Protein AF-A0A1T1H8E0-F1 (afdb_monomer_lite)

Foldseek 3Di:
DDDDDPDPPVVVLLVVLVVVLVVVLVVLLVVLVVVLVVVLVVLVVLLVVLVVLLVVLVVLLVVLVVLLVLLVVLVVVLVLLVVLVVVLVVLLVQLCLVLVVLVLLVVLADPQKAWFKWWDDQQKIKTKIKGLDPVSVVSSQVSQCPDPFWHDKDWDDWDADPVDHNIIITMIMIGGDHPDPPPPPPVPPPPPPDDDDDDDDDPPPPPVPPPDDDPPPDPPPPCLSPDDPVSSVVVSVVSSCVSNVCSCVVRVVVSVVSSVVSVVSSVVSVVSSVVSVVSSVCRVVSVVSVVVSVVVCVVVVVLADAPVCPVVLVVQLVVLCVVLVKAWDDWDWDDWDDDPFKIKIKIKTKIKAASVSVSSSSVSSSVPSFSKHKHIKMWRDDDPIIIIITIIIGIHGDPPPPPPPPPDD

Sequence (409 aa):
MPQINLLPWREVLRQKHQKQFSQQTLLVIFCTLFAILALGQFIEHRIDHQNKQNRFIQAETQKLDTQAQEAINLREKRNRLIQQVRATQNLQRHRGDLVRILNRISQATEAQLYLTHLRREGGTLTLEGEATDNQQISSLIRHLAQSEVLENPTLKNVGSSALNKGFHRFTIQVQHWKPGSAIQHEKQRGAAMTTSMPERKYPLKKLLEKLSQTDLTEIDFSSAGSWPKAGKVLAWILTAIITALPGYLLYLSPKFERLDQAGKHREQLLNVYETQASLVAYLAVYKRQLQNLQQRDHTQTSQIPTAKSIPQFMEQIGTQAQLHDVDLHTFKLGEEREHKIYHAQPITLTVKGSYHNLAQFLAAIAQLDRLTTLHDFRLQPSDNQLSLSIEIRVYHREQDNQQQGERHD

Secondary structure (DSSP, 8-state):
--------HHHHHHHHHHHHHHHHHHHHHHHHHHHHHHHHHHHHHHHHHHHHHHHHHHHHHHHHHHHHHHHHHHHHHHHHHHHHHHHHHHHHHTTTHHHHHHHHHHHH--TTEEEEEEEEETTEEEEEEEES-HHHHHHHHHHHHT-SS-EEEEEEEEEE-SSSTTPEEEEEEEE---TTGGGSSSSSSSS------------TTSSSS-S---------GGGGGG--HHHHHHHHHHHHHHHHHHHIIIIIHHHHHHHHHHHHHHHHHHHHHHHHHHHHHTHHHHHHHHHHHHHHHHHHHTTS--TTHHHHHHHHHHHHHHHTT-EEEEEEE---EEETTEEEEEEEEEEEE-HHHHHHHHHHHHHSSS-EEEEEEEEEEETTEEEEEEEEEEEE------SSSSS--

InterPro domains:
  IPR007445 Type IV pilus inner membrane component PilO [PF04350] (259-395)
  IPR007813 Type IV pilus inner membrane component PilN [PF05137] (101-175)
  IPR014717 Translation elongation factor EF1B/small ribosomal subunit protein bS6 [G3DSA:3.30.70.60] (304-408)

Structure (mmCIF, N/CA/C/O backbone):
data_AF-A0A1T1H8E0-F1
#
_entry.id   AF-A0A1T1H8E0-F1
#
loop_
_atom_site.group_PDB
_atom_site.id
_atom_site.type_symbol
_atom_site.label_atom_id
_atom_site.label_alt_id
_atom_site.label_comp_id
_atom_site.label_asym_id
_atom_site.label_entity_id
_atom_site.label_seq_id
_atom_site.pdbx_PDB_ins_code
_atom_site.Cartn_x
_atom_site.Cartn_y
_atom_site.Cartn_z
_atom_site.occupancy
_atom_site.B_iso_or_equiv
_atom_site.auth_seq_id
_atom_site.auth_comp_id
_atom_site.auth_asym_id
_atom_site.auth_atom_id
_atom_site.pdbx_PDB_model_num
ATOM 1 N N . MET A 1 1 ? 86.488 -4.890 -80.498 1.00 47.62 1 MET A N 1
ATOM 2 C CA . MET A 1 1 ? 86.431 -4.452 -79.085 1.00 47.62 1 MET A CA 1
ATOM 3 C C . MET A 1 1 ? 84.965 -4.312 -78.703 1.00 47.62 1 MET A C 1
ATOM 5 O O . MET A 1 1 ? 84.256 -3.641 -79.445 1.00 47.62 1 MET A O 1
ATOM 9 N N . PRO A 1 2 ? 84.468 -4.986 -77.655 1.00 43.16 2 PRO A N 1
ATOM 10 C CA . PRO A 1 2 ? 83.059 -4.889 -77.285 1.00 43.16 2 PRO A CA 1
ATOM 11 C C . PRO A 1 2 ? 82.763 -3.518 -76.655 1.00 43.16 2 PRO A C 1
ATOM 13 O O . PRO A 1 2 ? 83.449 -3.099 -75.725 1.00 43.16 2 PRO A O 1
ATOM 16 N N . GLN A 1 3 ? 81.754 -2.813 -77.177 1.00 53.31 3 GLN A N 1
ATOM 17 C CA . GLN A 1 3 ? 81.246 -1.562 -76.608 1.00 53.31 3 GLN A CA 1
ATOM 18 C C . GLN A 1 3 ? 80.400 -1.873 -75.369 1.00 53.31 3 GLN A C 1
ATOM 20 O O . GLN A 1 3 ? 79.316 -2.448 -75.462 1.00 53.31 3 GLN A O 1
ATOM 25 N N . ILE A 1 4 ? 80.913 -1.500 -74.198 1.00 56.12 4 ILE A N 1
ATOM 26 C CA . ILE A 1 4 ? 80.200 -1.607 -72.925 1.00 56.12 4 ILE A CA 1
ATOM 27 C C . ILE A 1 4 ? 79.258 -0.403 -72.826 1.00 56.12 4 ILE A C 1
ATOM 29 O O . ILE A 1 4 ? 79.693 0.742 -72.752 1.00 56.12 4 ILE A O 1
ATOM 33 N N . ASN A 1 5 ? 77.955 -0.670 -72.868 1.00 60.28 5 ASN A N 1
ATOM 34 C CA . ASN A 1 5 ? 76.908 0.334 -72.710 1.00 60.28 5 ASN A CA 1
ATOM 35 C C . ASN A 1 5 ? 76.829 0.771 -71.236 1.00 60.28 5 ASN A C 1
ATOM 37 O O . ASN A 1 5 ? 76.444 -0.019 -70.374 1.00 60.28 5 ASN A O 1
ATOM 41 N N . LEU A 1 6 ? 77.211 2.020 -70.957 1.00 57.28 6 LEU A N 1
ATOM 42 C CA . LEU A 1 6 ? 77.323 2.595 -69.609 1.00 57.28 6 LEU A CA 1
ATOM 43 C C . LEU A 1 6 ? 76.134 3.493 -69.215 1.00 57.28 6 LEU A C 1
ATOM 45 O O . LEU A 1 6 ? 76.230 4.267 -68.267 1.00 57.28 6 LEU A O 1
ATOM 49 N N . LEU A 1 7 ? 74.992 3.404 -69.904 1.00 63.28 7 LEU A N 1
ATOM 50 C CA . LEU A 1 7 ? 73.783 4.121 -69.483 1.00 63.28 7 LEU A CA 1
ATOM 51 C C . LEU A 1 7 ? 73.131 3.422 -68.265 1.00 63.28 7 LEU A C 1
ATOM 53 O O . LEU A 1 7 ? 72.909 2.207 -68.320 1.00 63.28 7 LEU A O 1
ATOM 57 N N . PRO A 1 8 ? 72.762 4.148 -67.185 1.00 60.88 8 PRO A N 1
ATOM 58 C CA . PRO A 1 8 ? 72.205 3.586 -65.945 1.00 60.88 8 PRO A CA 1
ATOM 59 C C . PRO A 1 8 ? 70.729 3.153 -66.100 1.00 60.88 8 PRO A C 1
ATOM 61 O O . PRO A 1 8 ? 69.825 3.592 -65.392 1.00 60.88 8 PRO A O 1
ATOM 64 N N . TRP A 1 9 ? 70.444 2.249 -67.042 1.00 63.44 9 TRP A N 1
ATOM 65 C CA . TRP A 1 9 ? 69.090 1.780 -67.378 1.00 63.44 9 TRP A CA 1
ATOM 66 C C . TRP A 1 9 ? 68.366 1.102 -66.202 1.00 63.44 9 TRP A C 1
ATOM 68 O O . TRP A 1 9 ? 67.139 1.148 -66.096 1.00 63.44 9 TRP A O 1
ATOM 78 N N . ARG A 1 10 ? 69.125 0.507 -65.277 1.00 64.31 10 ARG A N 1
ATOM 79 C CA . ARG A 1 10 ? 68.596 -0.151 -64.074 1.00 64.31 10 ARG A CA 1
ATOM 80 C C . ARG A 1 10 ? 67.989 0.844 -63.083 1.00 64.31 10 ARG A C 1
ATOM 82 O O . ARG A 1 10 ? 67.031 0.496 -62.397 1.00 64.31 10 ARG A O 1
ATOM 89 N N . GLU A 1 11 ? 68.499 2.070 -63.024 1.00 68.00 11 GLU A N 1
ATOM 90 C CA . GLU A 1 11 ? 68.016 3.105 -62.101 1.00 68.00 11 GLU A CA 1
ATOM 91 C C . GLU A 1 11 ? 66.691 3.705 -62.589 1.00 68.00 11 GLU A C 1
ATOM 93 O O . GLU A 1 11 ? 65.745 3.852 -61.814 1.00 68.00 11 GLU A O 1
ATOM 98 N N . VAL A 1 12 ? 66.565 3.932 -63.901 1.00 67.69 12 VAL A N 1
ATOM 99 C CA . VAL A 1 12 ? 65.346 4.478 -64.527 1.00 67.69 12 VAL A CA 1
ATOM 100 C C . VAL A 1 12 ? 64.162 3.500 -64.436 1.00 67.69 12 VAL A C 1
ATOM 102 O O . VAL A 1 12 ? 63.039 3.903 -64.121 1.00 67.69 12 VAL A O 1
ATOM 105 N N . LEU A 1 13 ? 64.392 2.197 -64.649 1.00 67.44 13 LEU A N 1
ATOM 106 C CA . LEU A 1 13 ? 63.356 1.163 -64.484 1.00 67.44 13 LEU A CA 1
ATOM 107 C C . LEU A 1 13 ? 62.888 1.032 -63.028 1.00 67.44 13 LEU A C 1
ATOM 109 O O . LEU A 1 13 ? 61.684 0.912 -62.782 1.00 67.44 13 LEU A O 1
ATOM 113 N N . ARG A 1 14 ? 63.811 1.117 -62.059 1.00 67.44 14 ARG A N 1
ATOM 114 C CA . ARG A 1 14 ? 63.479 1.111 -60.624 1.00 67.44 14 ARG A CA 1
ATOM 115 C C . ARG A 1 14 ? 62.588 2.292 -60.256 1.00 67.44 14 ARG A C 1
ATOM 117 O O . ARG A 1 14 ? 61.558 2.079 -59.626 1.00 67.44 14 ARG A O 1
ATOM 124 N N . GLN A 1 15 ? 62.899 3.496 -60.736 1.00 71.81 15 GLN A N 1
ATOM 125 C CA . GLN A 1 15 ? 62.069 4.679 -60.492 1.00 71.81 15 GLN A CA 1
ATOM 126 C C . GLN A 1 15 ? 60.660 4.552 -61.088 1.00 71.81 15 GLN A C 1
ATOM 128 O O . GLN A 1 15 ? 59.682 4.933 -60.443 1.00 71.81 15 GLN A O 1
ATOM 133 N N . LYS A 1 16 ? 60.520 3.994 -62.300 1.00 75.19 16 LYS A N 1
ATOM 134 C CA . LYS A 1 16 ? 59.205 3.814 -62.940 1.00 75.19 16 LYS A CA 1
ATOM 135 C C . LYS A 1 16 ? 58.335 2.817 -62.167 1.00 75.19 16 LYS A C 1
ATOM 137 O O . LYS A 1 16 ? 57.175 3.113 -61.879 1.00 75.19 16 LYS A O 1
ATOM 142 N N . HIS A 1 17 ? 58.908 1.682 -61.763 1.00 75.00 17 HIS A N 1
ATOM 143 C CA . HIS A 1 17 ? 58.212 0.697 -60.934 1.00 75.00 17 HIS A CA 1
ATOM 144 C C . HIS A 1 17 ? 57.923 1.206 -59.516 1.00 75.00 17 HIS A C 1
ATOM 146 O O . HIS A 1 17 ? 56.871 0.885 -58.969 1.00 75.00 17 HIS A O 1
ATOM 152 N N . GLN A 1 18 ? 58.804 2.027 -58.941 1.00 74.50 18 GLN A N 1
ATOM 153 C CA . GLN A 1 18 ? 58.610 2.642 -57.627 1.00 74.50 18 GLN A CA 1
ATOM 154 C C . GLN A 1 18 ? 57.486 3.689 -57.644 1.00 74.50 18 GLN A C 1
ATOM 156 O O . GLN A 1 18 ? 56.646 3.688 -56.746 1.00 74.50 18 GLN A O 1
ATOM 161 N N . LYS A 1 19 ? 57.402 4.525 -58.692 1.00 77.88 19 LYS A N 1
ATOM 162 C CA . LYS A 1 19 ? 56.295 5.483 -58.880 1.00 77.88 19 LYS A CA 1
ATOM 163 C C . LYS A 1 19 ? 54.950 4.777 -59.059 1.00 77.88 19 LYS A C 1
ATOM 165 O O . LYS A 1 19 ? 53.987 5.146 -58.396 1.00 77.88 19 LYS A O 1
ATOM 170 N N . GLN A 1 20 ? 54.892 3.741 -59.899 1.00 80.56 20 GLN A N 1
ATOM 171 C CA . GLN A 1 20 ? 53.669 2.955 -60.106 1.00 80.56 20 GLN A CA 1
ATOM 172 C C . GLN A 1 20 ? 53.226 2.230 -58.832 1.00 80.56 20 GLN A C 1
ATOM 174 O O . GLN A 1 20 ? 52.046 2.252 -58.495 1.00 80.56 20 GLN A O 1
ATOM 179 N N . PHE A 1 21 ? 54.168 1.629 -58.100 1.00 79.31 21 PHE A N 1
ATOM 180 C CA . PHE A 1 21 ? 53.874 0.963 -56.833 1.00 79.31 21 PHE A CA 1
ATOM 181 C C . PHE A 1 21 ? 53.338 1.951 -55.788 1.00 79.31 21 PHE A C 1
ATOM 183 O O . PHE A 1 21 ? 52.317 1.675 -55.168 1.00 79.31 21 PHE A O 1
ATOM 190 N N . SER A 1 22 ? 53.958 3.128 -55.655 1.00 80.25 22 SER A N 1
ATOM 191 C CA . SER A 1 22 ? 53.493 4.183 -54.743 1.00 80.25 22 SER A CA 1
ATOM 192 C C . SER A 1 22 ? 52.089 4.694 -55.104 1.00 80.25 22 SER A C 1
ATOM 194 O O . SER A 1 22 ? 51.222 4.781 -54.236 1.00 80.25 22 SER A O 1
ATOM 196 N N . GLN A 1 23 ? 51.815 4.936 -56.394 1.00 87.25 23 GLN A N 1
ATOM 197 C CA . GLN A 1 23 ? 50.480 5.324 -56.874 1.00 87.25 23 GLN A CA 1
ATOM 198 C C . GLN A 1 23 ? 49.416 4.260 -56.570 1.00 87.25 23 GLN A C 1
ATOM 200 O O . GLN A 1 23 ? 48.320 4.595 -56.126 1.00 87.25 23 GLN A O 1
ATOM 205 N N . GLN A 1 24 ? 49.735 2.979 -56.778 1.00 88.25 24 GLN A N 1
ATOM 206 C CA . GLN A 1 24 ? 48.818 1.874 -56.488 1.00 88.25 24 GLN A CA 1
ATOM 207 C C . GLN A 1 24 ? 48.553 1.732 -54.981 1.00 88.25 24 GLN A C 1
ATOM 209 O O . GLN A 1 24 ? 47.406 1.553 -54.583 1.00 88.25 24 GLN A O 1
ATOM 214 N N . THR A 1 25 ? 49.573 1.890 -54.134 1.00 87.75 25 THR A N 1
ATOM 215 C CA . THR A 1 25 ? 49.414 1.861 -52.671 1.00 87.75 25 THR A CA 1
ATOM 216 C C . THR A 1 25 ? 48.555 3.027 -52.165 1.00 87.75 25 THR A C 1
ATOM 218 O O . THR A 1 25 ? 47.671 2.815 -51.336 1.00 87.75 25 THR A O 1
ATOM 221 N N . LEU A 1 26 ? 48.736 4.239 -52.704 1.00 92.62 26 LEU A N 1
ATOM 222 C CA . LEU A 1 26 ? 47.874 5.388 -52.392 1.00 92.62 26 LEU A CA 1
ATOM 223 C C . LEU A 1 26 ? 46.415 5.151 -52.804 1.00 92.62 26 LEU A C 1
ATOM 225 O O . LEU A 1 26 ? 45.504 5.484 -52.048 1.00 92.62 26 LEU A O 1
ATOM 229 N N . LEU A 1 27 ? 46.185 4.540 -53.970 1.00 95.50 27 LEU A N 1
ATOM 230 C CA . LEU A 1 27 ? 44.841 4.183 -54.427 1.00 95.50 27 LEU A CA 1
ATOM 231 C C . LEU A 1 27 ? 44.172 3.187 -53.468 1.00 95.50 27 LEU A C 1
ATOM 233 O O . LEU A 1 27 ? 43.009 3.371 -53.120 1.00 95.50 27 LEU A O 1
ATOM 237 N N . VAL A 1 28 ? 44.903 2.177 -52.984 1.00 94.19 28 VAL A N 1
ATOM 238 C CA . VAL A 1 28 ? 44.389 1.212 -51.994 1.00 94.19 28 VAL A CA 1
ATOM 239 C C . VAL A 1 28 ? 43.995 1.907 -50.685 1.00 94.19 28 VAL A C 1
ATOM 241 O O . VAL A 1 28 ? 42.920 1.636 -50.145 1.00 94.19 28 VAL A O 1
ATOM 244 N N . ILE A 1 29 ? 44.809 2.844 -50.192 1.00 94.12 29 ILE A N 1
ATOM 245 C CA . ILE A 1 29 ? 44.476 3.651 -49.004 1.00 94.12 29 ILE A CA 1
ATOM 246 C C . ILE A 1 29 ? 43.204 4.475 -49.255 1.00 94.12 29 ILE A C 1
ATOM 248 O O . ILE A 1 29 ? 42.290 4.473 -48.434 1.00 94.12 29 ILE A O 1
ATOM 252 N N . PHE A 1 30 ? 43.099 5.134 -50.411 1.00 96.75 30 PHE A N 1
ATOM 253 C CA . PHE A 1 30 ? 41.922 5.930 -50.759 1.00 96.75 30 PHE A CA 1
ATOM 254 C C . PHE A 1 30 ? 40.648 5.077 -50.850 1.00 96.75 30 PHE A C 1
ATOM 256 O O . PHE A 1 30 ? 39.624 5.432 -50.269 1.00 96.75 30 PHE A O 1
ATOM 263 N N . CYS A 1 31 ? 40.708 3.926 -51.524 1.00 96.69 31 CYS A N 1
ATOM 264 C CA . CYS A 1 31 ? 39.573 3.012 -51.646 1.00 96.69 31 CYS A CA 1
ATOM 265 C C . CYS A 1 31 ? 39.139 2.436 -50.292 1.00 96.69 31 CYS A C 1
ATOM 267 O O . CYS A 1 31 ? 37.939 2.341 -50.034 1.00 96.69 31 CYS A O 1
ATOM 269 N N . THR A 1 32 ? 40.084 2.076 -49.417 1.00 94.50 32 THR A N 1
ATOM 270 C CA . THR A 1 32 ? 39.751 1.578 -48.072 1.00 94.50 32 THR A CA 1
ATOM 271 C C . THR A 1 32 ? 39.112 2.668 -47.216 1.00 94.50 32 THR A C 1
ATOM 273 O O . THR A 1 32 ? 38.069 2.423 -46.610 1.00 94.50 32 THR A O 1
ATOM 276 N N . LEU A 1 33 ? 39.648 3.891 -47.235 1.00 96.25 33 LEU A N 1
ATOM 277 C CA . LEU A 1 33 ? 39.052 5.028 -46.532 1.00 96.25 33 LEU A CA 1
ATOM 278 C C . LEU A 1 33 ? 37.651 5.360 -47.065 1.00 96.25 33 LEU A C 1
ATOM 280 O O . LEU A 1 33 ? 36.724 5.553 -46.279 1.00 96.25 33 LEU A O 1
ATOM 284 N N . PHE A 1 34 ? 37.472 5.371 -48.388 1.00 97.06 34 PHE A N 1
ATOM 285 C CA . PHE A 1 34 ? 36.173 5.602 -49.016 1.00 97.06 34 PHE A CA 1
ATOM 286 C C . PHE A 1 34 ? 35.143 4.544 -48.600 1.00 97.06 34 PHE A C 1
ATOM 288 O O . PHE A 1 34 ? 34.022 4.895 -48.234 1.00 97.06 34 PHE A O 1
ATOM 295 N N . ALA A 1 35 ? 35.523 3.262 -48.581 1.00 95.88 35 ALA A N 1
ATOM 296 C CA . ALA A 1 35 ? 34.645 2.182 -48.132 1.00 95.88 35 ALA A CA 1
ATOM 297 C C . ALA A 1 35 ? 34.240 2.337 -46.653 1.00 95.88 35 ALA A C 1
ATOM 299 O O . ALA A 1 35 ? 33.066 2.170 -46.318 1.00 95.88 35 ALA A O 1
ATOM 300 N N . ILE A 1 36 ? 35.178 2.710 -45.775 1.00 95.50 36 ILE A N 1
ATOM 301 C CA . ILE A 1 36 ? 34.919 2.968 -44.346 1.00 95.50 36 ILE A CA 1
ATOM 302 C C . ILE A 1 36 ? 33.950 4.142 -44.172 1.00 95.50 36 ILE A C 1
ATOM 304 O O . ILE A 1 36 ? 32.992 4.046 -43.401 1.00 95.50 36 ILE A O 1
ATOM 308 N N . LEU A 1 37 ? 34.152 5.233 -44.915 1.00 96.19 37 LEU A N 1
ATOM 309 C CA . LEU A 1 37 ? 33.252 6.387 -44.894 1.00 96.19 37 LEU A CA 1
ATOM 310 C C . LEU A 1 37 ? 31.855 6.019 -45.407 1.00 96.19 37 LEU A C 1
ATOM 312 O O . LEU A 1 37 ? 30.869 6.342 -44.746 1.00 96.19 37 LEU A O 1
ATOM 316 N N . ALA A 1 38 ? 31.757 5.296 -46.526 1.00 96.69 38 ALA A N 1
ATOM 317 C CA . ALA A 1 38 ? 30.484 4.857 -47.096 1.00 96.69 38 ALA A CA 1
ATOM 318 C C . ALA A 1 38 ? 29.701 3.944 -46.134 1.00 96.69 38 ALA A C 1
ATOM 320 O O . ALA A 1 38 ? 28.512 4.173 -45.897 1.00 96.69 38 ALA A O 1
ATOM 321 N N . LEU A 1 39 ? 30.369 2.964 -45.510 1.00 96.00 39 LEU A N 1
ATOM 322 C CA . LEU A 1 39 ? 29.765 2.115 -44.476 1.00 96.00 39 LEU A CA 1
ATOM 323 C C . LEU A 1 39 ? 29.314 2.936 -43.265 1.00 96.00 39 LEU A C 1
ATOM 325 O O . LEU A 1 39 ? 28.207 2.746 -42.763 1.00 96.00 39 LEU A O 1
ATOM 329 N N . GLY A 1 40 ? 30.135 3.886 -42.813 1.00 94.81 40 GLY A N 1
ATOM 330 C CA . GLY A 1 40 ? 29.782 4.747 -41.690 1.00 94.81 40 GLY A CA 1
ATOM 331 C C . GLY A 1 40 ? 28.588 5.664 -41.971 1.00 94.81 40 GLY A C 1
ATOM 332 O O . GLY A 1 40 ? 27.792 5.897 -41.060 1.00 94.81 40 GLY A O 1
ATOM 333 N N . GLN A 1 41 ? 28.431 6.160 -43.202 1.00 95.06 41 GLN A N 1
ATOM 334 C CA . GLN A 1 41 ? 27.248 6.923 -43.627 1.00 95.06 41 GLN A CA 1
ATOM 335 C C . GLN A 1 41 ? 25.997 6.039 -43.672 1.00 95.06 41 GLN A C 1
ATOM 337 O O . GLN A 1 41 ? 24.940 6.430 -43.178 1.00 95.06 41 GLN A O 1
ATOM 342 N N . PHE A 1 42 ? 26.123 4.814 -44.186 1.00 96.19 42 PHE A N 1
ATOM 343 C CA . PHE A 1 42 ? 25.018 3.857 -44.217 1.00 96.19 42 PHE A CA 1
ATOM 344 C C . PHE A 1 42 ? 24.518 3.484 -42.812 1.00 96.19 42 PHE A C 1
ATOM 346 O O . PHE A 1 42 ? 23.309 3.423 -42.578 1.00 96.19 42 PHE A O 1
ATOM 353 N N . ILE A 1 43 ? 25.432 3.272 -41.857 1.00 93.69 43 ILE A N 1
ATOM 354 C CA . ILE A 1 43 ? 25.067 3.004 -40.458 1.00 93.69 43 ILE A CA 1
ATOM 355 C C . ILE A 1 43 ? 24.408 4.236 -39.826 1.00 93.69 43 ILE A C 1
ATOM 357 O O . ILE A 1 43 ? 23.392 4.085 -39.153 1.00 93.69 43 ILE A O 1
ATOM 361 N N . GLU A 1 44 ? 24.923 5.447 -40.073 1.00 94.44 44 GLU A N 1
ATOM 362 C CA . GLU A 1 44 ? 24.319 6.681 -39.541 1.00 94.44 44 GLU A CA 1
ATOM 363 C C . GLU A 1 44 ? 22.871 6.850 -40.019 1.00 94.44 44 GLU A C 1
ATOM 365 O O . GLU A 1 44 ? 21.987 7.126 -39.214 1.00 94.44 44 GLU A O 1
ATOM 370 N N . HIS A 1 45 ? 22.590 6.555 -41.291 1.00 94.88 45 HIS A N 1
ATOM 371 C CA . HIS A 1 45 ? 21.223 6.585 -41.810 1.00 94.88 45 HIS A CA 1
ATOM 372 C C . HIS A 1 45 ? 20.282 5.612 -41.072 1.00 94.88 45 HIS A C 1
ATOM 374 O O . HIS A 1 45 ? 19.126 5.944 -40.791 1.00 94.88 45 HIS A O 1
ATOM 380 N N . ARG A 1 46 ? 20.766 4.414 -40.708 1.00 93.12 46 ARG A N 1
ATOM 381 C CA . ARG A 1 46 ? 19.987 3.464 -39.893 1.00 93.12 46 ARG A CA 1
ATOM 382 C C . ARG A 1 46 ? 19.785 3.955 -38.461 1.00 93.12 46 ARG A C 1
ATOM 384 O O . ARG A 1 46 ? 18.688 3.784 -37.930 1.00 93.12 46 ARG A O 1
ATOM 391 N N . ILE A 1 47 ? 20.800 4.579 -37.859 1.00 94.00 47 ILE A N 1
ATOM 392 C CA . ILE A 1 47 ? 20.696 5.208 -36.533 1.00 94.00 47 ILE A CA 1
ATOM 393 C C . ILE A 1 47 ? 19.618 6.298 -36.559 1.00 94.00 47 ILE A C 1
ATOM 395 O O . ILE A 1 47 ? 18.744 6.319 -35.694 1.00 94.00 47 ILE A O 1
ATOM 399 N N . ASP A 1 48 ? 19.614 7.159 -37.577 1.00 94.69 48 ASP A N 1
ATOM 400 C CA . ASP A 1 48 ? 18.621 8.226 -37.719 1.00 94.69 48 ASP A CA 1
ATOM 401 C C . ASP A 1 48 ? 17.199 7.690 -37.857 1.00 94.69 48 ASP A C 1
ATOM 403 O O . ASP A 1 48 ? 16.268 8.218 -37.240 1.00 94.69 48 ASP A O 1
ATOM 407 N N . HIS A 1 49 ? 17.020 6.629 -38.646 1.00 93.19 49 HIS A N 1
ATOM 408 C CA . HIS A 1 49 ? 15.729 5.965 -38.780 1.00 93.19 49 HIS A CA 1
ATOM 409 C C . HIS A 1 49 ? 15.253 5.392 -37.437 1.00 93.19 49 HIS A C 1
ATOM 411 O O . HIS A 1 49 ? 14.115 5.637 -37.029 1.00 93.19 49 HIS A O 1
ATOM 417 N N . GLN A 1 50 ? 16.135 4.695 -36.716 1.00 90.12 50 GLN A N 1
ATOM 418 C CA . GLN A 1 50 ? 15.835 4.156 -35.390 1.00 90.12 50 GLN A CA 1
ATOM 419 C C . GLN A 1 50 ? 15.472 5.276 -34.399 1.00 90.12 50 GLN A C 1
ATOM 421 O O . GLN A 1 50 ? 14.464 5.196 -33.700 1.00 90.12 50 GLN A O 1
ATOM 426 N N . ASN A 1 51 ? 16.217 6.382 -34.402 1.00 94.56 51 ASN A N 1
ATOM 427 C CA . ASN A 1 51 ? 15.956 7.532 -33.538 1.00 94.56 51 ASN A CA 1
ATOM 428 C C . ASN A 1 51 ? 14.642 8.252 -33.878 1.00 94.56 51 ASN A C 1
ATOM 430 O O . ASN A 1 51 ? 13.974 8.771 -32.985 1.00 94.56 51 ASN A O 1
ATOM 434 N N . LYS A 1 52 ? 14.232 8.293 -35.154 1.00 94.62 52 LYS A N 1
ATOM 435 C CA . LYS A 1 52 ? 12.901 8.798 -35.544 1.00 94.62 52 LYS A CA 1
ATOM 436 C C . LYS A 1 52 ? 11.780 7.941 -34.953 1.00 94.62 52 LYS A C 1
ATOM 438 O O . LYS A 1 52 ? 10.828 8.502 -34.421 1.00 94.62 52 LYS A O 1
ATOM 443 N N . GLN A 1 53 ? 11.914 6.616 -34.990 1.00 92.31 53 GLN A N 1
ATOM 444 C CA . GLN A 1 53 ? 10.943 5.709 -34.368 1.00 92.31 53 GLN A CA 1
ATOM 445 C C . GLN A 1 53 ? 10.898 5.879 -32.848 1.00 92.31 53 GLN A C 1
ATOM 447 O O . GLN A 1 53 ? 9.812 5.973 -32.283 1.00 92.31 53 GLN A O 1
ATOM 452 N N . ASN A 1 54 ? 12.058 5.996 -32.200 1.00 94.69 54 ASN A N 1
ATOM 453 C CA . ASN A 1 54 ? 12.132 6.245 -30.760 1.00 94.69 54 ASN A CA 1
ATOM 454 C C . ASN A 1 54 ? 11.419 7.550 -30.386 1.00 94.69 54 ASN A C 1
ATOM 456 O O . ASN A 1 54 ? 10.585 7.553 -29.487 1.00 94.69 54 ASN A O 1
ATOM 460 N N . ARG A 1 55 ? 11.661 8.636 -31.134 1.00 94.94 55 ARG A N 1
ATOM 461 C CA . ARG A 1 55 ? 10.956 9.915 -30.939 1.00 94.94 55 ARG A CA 1
ATOM 462 C C . ARG A 1 55 ? 9.444 9.792 -31.124 1.00 94.94 55 ARG A C 1
ATOM 464 O O . ARG A 1 55 ? 8.699 10.399 -30.365 1.00 94.94 55 ARG A O 1
ATOM 471 N N . PHE A 1 56 ? 8.992 9.013 -32.107 1.00 93.62 56 PHE A N 1
ATOM 472 C CA . PHE A 1 56 ? 7.565 8.772 -32.324 1.00 93.62 56 PHE A CA 1
ATOM 473 C C . PHE A 1 56 ? 6.923 8.037 -31.140 1.00 93.62 56 PHE A C 1
ATOM 475 O O . PHE A 1 56 ? 5.913 8.502 -30.619 1.00 93.62 56 PHE A O 1
ATOM 482 N N . ILE A 1 57 ? 7.534 6.938 -30.679 1.00 90.81 57 ILE A N 1
ATOM 483 C CA . ILE A 1 57 ? 7.037 6.181 -29.519 1.00 90.81 57 ILE A CA 1
ATOM 484 C C . ILE A 1 57 ? 7.022 7.087 -28.289 1.00 90.81 57 ILE A C 1
ATOM 486 O O . ILE A 1 57 ? 5.998 7.186 -27.629 1.00 90.81 57 ILE A O 1
ATOM 490 N N . GLN A 1 58 ? 8.107 7.823 -28.036 1.00 91.25 58 GLN A N 1
ATOM 491 C CA . GLN A 1 58 ? 8.204 8.750 -26.909 1.00 91.25 58 GLN A CA 1
ATOM 492 C C . GLN A 1 58 ? 7.113 9.833 -26.934 1.00 91.25 58 GLN A C 1
ATOM 494 O O . GLN A 1 58 ? 6.541 10.142 -25.890 1.00 91.25 58 GLN A O 1
ATOM 499 N N . ALA A 1 59 ? 6.799 10.397 -28.104 1.00 91.12 59 ALA A N 1
ATOM 500 C CA . ALA A 1 59 ? 5.727 11.381 -28.243 1.00 91.12 59 ALA A CA 1
ATOM 501 C C . ALA A 1 59 ? 4.343 10.777 -27.945 1.00 91.12 59 ALA A C 1
ATOM 503 O O . ALA A 1 59 ? 3.503 11.433 -27.331 1.00 91.12 59 ALA A O 1
ATOM 504 N N . GLU A 1 60 ? 4.100 9.525 -28.336 1.00 87.12 60 GLU A N 1
ATOM 505 C CA . GLU A 1 60 ? 2.839 8.840 -28.037 1.00 87.12 60 GLU A CA 1
ATOM 506 C C . GLU A 1 60 ? 2.741 8.437 -26.555 1.00 87.12 60 GLU A C 1
ATOM 508 O O . GLU A 1 60 ? 1.700 8.631 -25.926 1.00 87.12 60 GLU A O 1
ATOM 513 N N . THR A 1 61 ? 3.847 7.982 -25.959 1.00 86.56 61 THR A N 1
ATOM 514 C CA . THR A 1 61 ? 3.995 7.756 -24.512 1.00 86.56 61 THR A CA 1
ATOM 515 C C . THR A 1 61 ? 3.660 9.028 -23.718 1.00 86.56 61 THR A C 1
ATOM 517 O O . THR A 1 61 ? 2.923 8.973 -22.738 1.00 86.56 61 THR A O 1
ATOM 520 N N . GLN A 1 62 ? 4.113 10.206 -24.166 1.00 88.38 62 GLN A N 1
ATOM 521 C CA . GLN A 1 62 ? 3.786 11.479 -23.505 1.00 88.38 62 GLN A CA 1
ATOM 522 C C . GLN A 1 62 ? 2.289 11.813 -23.530 1.00 88.38 62 GLN A C 1
ATOM 524 O O . GLN A 1 62 ? 1.768 12.333 -22.544 1.00 88.38 62 GLN A O 1
ATOM 529 N N . LYS A 1 63 ? 1.568 11.495 -24.614 1.00 85.94 63 LYS A N 1
ATOM 530 C CA . LYS A 1 63 ? 0.108 11.692 -24.653 1.00 85.94 63 LYS A CA 1
ATOM 531 C C . LYS A 1 63 ? -0.598 10.810 -23.623 1.00 85.94 63 LYS A C 1
ATOM 533 O O . LYS A 1 63 ? -1.503 11.282 -22.933 1.00 85.94 63 LYS A O 1
ATOM 538 N N . LEU A 1 64 ? -0.161 9.555 -23.500 1.00 84.31 64 LEU A N 1
ATOM 539 C CA . LEU A 1 64 ? -0.716 8.599 -22.540 1.00 84.31 64 LEU A CA 1
ATOM 540 C C . LEU A 1 64 ? -0.385 8.943 -21.087 1.00 84.31 64 LEU A C 1
ATOM 542 O O . LEU A 1 64 ? -1.156 8.566 -20.209 1.00 84.31 64 LEU A O 1
ATOM 546 N N . ASP A 1 65 ? 0.702 9.670 -20.816 1.00 86.12 65 ASP A N 1
ATOM 547 C CA . ASP A 1 65 ? 1.109 10.011 -19.449 1.00 86.12 65 ASP A CA 1
ATOM 548 C C . ASP A 1 65 ? 0.009 10.766 -18.689 1.00 86.12 65 ASP A C 1
ATOM 550 O O . ASP A 1 65 ? -0.346 10.391 -17.575 1.00 86.12 65 ASP A O 1
ATOM 554 N N . THR A 1 66 ? -0.635 11.747 -19.328 1.00 86.06 66 THR A N 1
ATOM 555 C CA . THR A 1 66 ? -1.747 12.504 -18.718 1.00 86.06 66 THR A CA 1
ATOM 556 C C . THR A 1 66 ? -2.917 11.604 -18.304 1.00 86.06 66 THR A C 1
ATOM 558 O O . THR A 1 66 ? -3.422 11.695 -17.183 1.00 86.06 66 THR A O 1
ATOM 561 N N . GLN A 1 67 ? -3.312 10.678 -19.179 1.00 83.00 67 GLN A N 1
ATOM 562 C CA . GLN A 1 67 ? -4.400 9.733 -18.932 1.00 83.00 67 GLN A CA 1
ATOM 563 C C . GLN A 1 67 ? -3.999 8.662 -17.908 1.00 83.00 67 GLN A C 1
ATOM 565 O O . GLN A 1 67 ? -4.819 8.239 -17.091 1.00 83.00 67 GLN A O 1
ATOM 570 N N . ALA A 1 68 ? -2.736 8.232 -17.917 1.00 82.62 68 ALA A N 1
ATOM 571 C CA . ALA A 1 68 ? -2.193 7.298 -16.942 1.00 82.62 68 ALA A CA 1
ATOM 572 C C . ALA A 1 68 ? -2.163 7.925 -15.540 1.00 82.62 68 ALA A C 1
ATOM 574 O O . ALA A 1 68 ? -2.577 7.271 -14.581 1.00 82.62 68 ALA A O 1
ATOM 575 N N . GLN A 1 69 ? -1.767 9.197 -15.417 1.00 85.19 69 GLN A N 1
ATOM 576 C CA . GLN A 1 69 ? -1.841 9.947 -14.159 1.00 85.19 69 GLN A CA 1
ATOM 577 C C . GLN A 1 69 ? -3.286 10.098 -13.676 1.00 85.19 69 GLN A C 1
ATOM 579 O O . GLN A 1 69 ? -3.564 9.864 -12.499 1.00 85.19 69 GLN A O 1
ATOM 584 N N . GLU A 1 70 ? -4.238 10.397 -14.567 1.00 83.88 70 GLU A N 1
ATOM 585 C CA . GLU A 1 70 ? -5.664 10.405 -14.212 1.00 83.88 70 GLU A CA 1
ATOM 586 C C . GLU A 1 70 ? -6.107 9.032 -13.673 1.00 83.88 70 GLU A C 1
ATOM 588 O O . GLU A 1 70 ? -6.739 8.950 -12.617 1.00 83.88 70 GLU A O 1
ATOM 593 N N . ALA A 1 71 ? -5.732 7.939 -14.344 1.00 79.31 71 ALA A N 1
ATOM 594 C CA . ALA A 1 71 ? -6.059 6.583 -13.909 1.00 79.31 71 ALA A CA 1
ATOM 595 C C . ALA A 1 71 ? -5.426 6.224 -12.550 1.00 79.31 71 ALA A C 1
ATOM 597 O O . ALA A 1 71 ? -6.087 5.588 -11.721 1.00 79.31 71 ALA A O 1
ATOM 598 N N . ILE A 1 72 ? -4.182 6.645 -12.292 1.00 80.88 72 ILE A N 1
ATOM 599 C CA . ILE A 1 72 ? -3.500 6.475 -10.999 1.00 80.88 72 ILE A CA 1
ATOM 600 C C . ILE A 1 72 ? -4.240 7.253 -9.905 1.00 80.88 72 ILE A C 1
ATOM 602 O O . ILE A 1 72 ? -4.614 6.664 -8.888 1.00 80.88 72 ILE A O 1
ATOM 606 N N . ASN A 1 73 ? -4.543 8.531 -10.139 1.00 84.69 73 ASN A N 1
ATOM 607 C CA . ASN A 1 73 ? -5.268 9.379 -9.191 1.00 84.69 73 ASN A CA 1
ATOM 608 C C . ASN A 1 73 ? -6.665 8.818 -8.877 1.00 84.69 73 ASN A C 1
ATOM 610 O O . ASN A 1 73 ? -7.075 8.746 -7.715 1.00 84.69 73 ASN A O 1
ATOM 614 N N . LEU A 1 74 ? -7.389 8.342 -9.896 1.00 79.75 74 LEU A N 1
ATOM 615 C CA . LEU A 1 74 ? -8.689 7.688 -9.720 1.00 79.75 74 LEU A CA 1
ATOM 616 C C . LEU A 1 74 ? -8.567 6.372 -8.942 1.00 79.75 74 LEU A C 1
ATOM 618 O O . LEU A 1 74 ? -9.394 6.094 -8.068 1.00 79.75 74 LEU A O 1
ATOM 622 N N . ARG A 1 75 ? -7.530 5.569 -9.208 1.00 81.00 75 ARG A N 1
ATOM 623 C CA . ARG A 1 75 ? -7.244 4.336 -8.459 1.00 81.00 75 ARG A CA 1
ATOM 624 C C . ARG A 1 75 ? -6.969 4.632 -6.987 1.00 81.00 75 ARG A C 1
ATOM 626 O O . ARG A 1 75 ? -7.478 3.911 -6.123 1.00 81.00 75 ARG A O 1
ATOM 633 N N . GLU A 1 76 ? -6.190 5.667 -6.690 1.00 84.19 76 GLU A N 1
ATOM 634 C CA . GLU A 1 76 ? -5.946 6.102 -5.316 1.00 84.19 76 GLU A CA 1
ATOM 635 C C . GLU A 1 76 ? -7.229 6.562 -4.637 1.00 84.19 76 GLU A C 1
ATOM 637 O O . GLU A 1 76 ? -7.541 6.076 -3.549 1.00 84.19 76 GLU A O 1
ATOM 642 N N . LYS A 1 77 ? -8.009 7.430 -5.293 1.00 79.31 77 LYS A N 1
ATOM 643 C CA . LYS A 1 77 ? -9.297 7.905 -4.773 1.00 79.31 77 LYS A CA 1
ATOM 644 C C . LYS A 1 77 ? -10.213 6.728 -4.444 1.00 79.31 77 LYS A C 1
ATOM 646 O O . LYS A 1 77 ? -10.710 6.630 -3.325 1.00 79.31 77 LYS A O 1
ATOM 651 N N . ARG A 1 78 ? -10.347 5.766 -5.362 1.00 81.06 78 ARG A N 1
ATOM 652 C CA . ARG A 1 78 ? -11.112 4.529 -5.143 1.00 81.06 78 ARG A CA 1
ATOM 653 C C . ARG A 1 78 ? -10.606 3.758 -3.925 1.00 81.06 78 ARG A C 1
ATOM 655 O O . ARG A 1 78 ? -11.407 3.323 -3.104 1.00 81.06 78 ARG A O 1
ATOM 662 N N . ASN A 1 79 ? -9.294 3.563 -3.807 1.00 79.50 79 ASN A N 1
ATOM 663 C CA . ASN A 1 79 ? -8.711 2.827 -2.686 1.00 79.50 79 ASN A CA 1
ATOM 664 C C . ASN A 1 79 ? -8.952 3.525 -1.345 1.00 79.50 79 ASN A C 1
ATOM 666 O O . ASN A 1 79 ? -9.275 2.842 -0.375 1.00 79.50 79 ASN A O 1
ATOM 670 N N . ARG A 1 80 ? -8.846 4.860 -1.300 1.00 78.31 80 ARG A N 1
ATOM 671 C CA . ARG A 1 80 ? -9.166 5.655 -0.106 1.00 78.31 80 ARG A CA 1
ATOM 672 C C . ARG A 1 80 ? -10.633 5.475 0.289 1.00 78.31 80 ARG A C 1
ATOM 674 O O . ARG A 1 80 ? -10.896 5.142 1.440 1.00 78.31 80 ARG A O 1
ATOM 681 N N . LEU A 1 81 ? -11.564 5.565 -0.666 1.00 73.69 81 LEU A N 1
ATOM 682 C CA . LEU A 1 81 ? -12.994 5.324 -0.416 1.00 73.69 81 LEU A CA 1
ATOM 683 C C . LEU A 1 81 ? -13.258 3.894 0.091 1.00 73.69 81 LEU A C 1
ATOM 685 O O . LEU A 1 81 ? -13.965 3.701 1.074 1.00 73.69 81 LEU A O 1
ATOM 689 N N . ILE A 1 82 ? -12.650 2.871 -0.519 1.00 77.56 82 ILE A N 1
ATOM 690 C CA . ILE A 1 82 ? -12.792 1.479 -0.054 1.00 77.56 82 ILE A CA 1
ATOM 691 C C . ILE A 1 82 ? -12.266 1.318 1.379 1.00 77.56 82 ILE A C 1
ATOM 693 O O . ILE A 1 82 ? -12.875 0.611 2.184 1.00 77.56 82 ILE A O 1
ATOM 697 N N . GLN A 1 83 ? -11.134 1.943 1.705 1.00 74.81 83 GLN A N 1
ATOM 698 C CA . GLN A 1 83 ? -10.578 1.912 3.058 1.00 74.81 83 GLN A CA 1
ATOM 699 C C . GLN A 1 83 ? -11.503 2.597 4.067 1.00 74.81 83 GLN A C 1
ATOM 701 O O . GLN A 1 83 ? -11.688 2.053 5.155 1.00 74.81 83 GLN A O 1
ATOM 706 N N . GLN A 1 84 ? -12.124 3.719 3.696 1.00 71.62 84 GLN A N 1
ATOM 707 C CA . GLN A 1 84 ? -13.129 4.400 4.518 1.00 71.62 84 GLN A CA 1
ATOM 708 C C . GLN A 1 84 ? -14.330 3.491 4.793 1.00 71.62 84 GLN A C 1
ATOM 710 O O . GLN A 1 84 ? -14.636 3.233 5.955 1.00 71.62 84 GLN A O 1
ATOM 715 N N . VAL A 1 85 ? -14.935 2.911 3.751 1.00 73.31 85 VAL A N 1
ATOM 716 C CA . VAL A 1 85 ? -16.075 1.986 3.895 1.00 73.31 85 VAL A CA 1
ATOM 717 C C . VAL A 1 85 ? -15.718 0.812 4.811 1.00 73.31 85 VAL A C 1
ATOM 719 O O . VAL A 1 85 ? -16.473 0.478 5.722 1.00 73.31 85 VAL A O 1
ATOM 722 N N . ARG A 1 86 ? -14.542 0.199 4.621 1.00 74.31 86 ARG A N 1
ATOM 723 C CA . ARG A 1 86 ? -14.086 -0.921 5.463 1.00 74.31 86 ARG A CA 1
ATOM 724 C C . ARG A 1 86 ? -13.870 -0.512 6.916 1.00 74.31 86 ARG A C 1
ATOM 726 O O . ARG A 1 86 ? -14.234 -1.274 7.808 1.00 74.31 86 ARG A O 1
ATOM 733 N N . ALA A 1 87 ? -13.273 0.654 7.155 1.00 70.56 87 ALA A N 1
ATOM 734 C CA . ALA A 1 87 ? -13.062 1.160 8.504 1.00 70.56 87 ALA A CA 1
ATOM 735 C C . ALA A 1 87 ? -14.403 1.374 9.214 1.00 70.56 87 ALA A C 1
ATOM 737 O O . ALA A 1 87 ? -14.599 0.827 10.296 1.00 70.56 87 ALA A O 1
ATOM 738 N N . THR A 1 88 ? -15.355 2.049 8.566 1.00 68.12 88 THR A N 1
ATOM 739 C CA . THR A 1 88 ? -16.705 2.267 9.107 1.00 68.12 88 THR A CA 1
ATOM 740 C C . THR A 1 88 ? -17.435 0.950 9.378 1.00 68.12 88 THR A C 1
ATOM 742 O O . THR A 1 88 ? -17.959 0.756 10.473 1.00 68.12 88 THR A O 1
ATOM 745 N N . GLN A 1 89 ? -17.414 -0.002 8.439 1.00 71.25 89 GLN A N 1
ATOM 746 C CA . GLN A 1 89 ? -18.037 -1.321 8.626 1.00 71.25 89 GLN A CA 1
ATOM 747 C C . GLN A 1 89 ? -17.416 -2.121 9.775 1.00 71.25 89 GLN A C 1
ATOM 749 O O . GLN A 1 89 ? -18.123 -2.855 10.464 1.00 71.25 89 GLN A O 1
ATOM 754 N N . ASN A 1 90 ? -16.100 -2.016 9.977 1.00 72.12 90 ASN A N 1
ATOM 755 C CA . ASN A 1 90 ? -15.439 -2.643 11.119 1.00 72.12 90 ASN A CA 1
ATOM 756 C C . ASN A 1 90 ? -15.888 -1.973 12.427 1.00 72.12 90 ASN A C 1
ATOM 758 O O . ASN A 1 90 ? -16.286 -2.676 13.352 1.00 72.12 90 ASN A O 1
ATOM 762 N N . LEU A 1 91 ? -15.910 -0.636 12.495 1.00 73.94 91 LEU A N 1
ATOM 763 C CA . LEU A 1 91 ? -16.411 0.085 13.675 1.00 73.94 91 LEU A CA 1
ATOM 764 C C . LEU A 1 91 ? -17.857 -0.319 14.014 1.00 73.94 91 LEU A C 1
ATOM 766 O O . LEU A 1 91 ? -18.169 -0.547 15.180 1.00 73.94 91 LEU A O 1
ATOM 770 N N . GLN A 1 92 ? -18.712 -0.488 13.001 1.00 68.12 92 GLN A N 1
ATOM 771 C CA . GLN A 1 92 ? -20.092 -0.948 13.182 1.00 68.12 92 GLN A CA 1
ATOM 772 C C . GLN A 1 92 ? -20.184 -2.408 13.657 1.00 68.12 92 GLN A C 1
ATOM 774 O O . GLN A 1 92 ? -20.938 -2.692 14.586 1.00 68.12 92 GLN A O 1
ATOM 779 N N . ARG A 1 93 ? -19.410 -3.341 13.078 1.00 70.75 93 ARG A N 1
ATOM 780 C CA . ARG A 1 93 ? -19.439 -4.768 13.473 1.00 70.75 93 ARG A CA 1
ATOM 781 C C . ARG A 1 93 ? -19.047 -4.992 14.935 1.00 70.75 93 ARG A C 1
ATOM 783 O O . ARG A 1 93 ? -19.666 -5.810 15.616 1.00 70.75 93 ARG A O 1
ATOM 790 N N . HIS A 1 94 ? -18.067 -4.232 15.416 1.00 69.94 94 HIS A N 1
ATOM 791 C CA . HIS A 1 94 ? -17.489 -4.395 16.752 1.00 69.94 94 HIS A CA 1
ATOM 792 C C . HIS A 1 94 ? -18.174 -3.552 17.842 1.00 69.94 94 HIS A C 1
ATOM 794 O O . HIS A 1 94 ? -17.814 -3.639 19.016 1.00 69.94 94 HIS A O 1
ATOM 800 N N . ARG A 1 95 ? -19.206 -2.768 17.494 1.00 71.62 95 ARG A N 1
ATOM 801 C CA . ARG A 1 95 ? -19.930 -1.891 18.433 1.00 71.62 95 ARG A CA 1
ATOM 802 C C . ARG A 1 95 ? -20.550 -2.643 19.621 1.00 71.62 95 ARG A C 1
ATOM 804 O O . ARG A 1 95 ? -20.605 -2.111 20.725 1.00 71.62 95 ARG A O 1
ATOM 811 N N . GLY A 1 96 ? -20.970 -3.892 19.412 1.00 73.56 96 GLY A N 1
ATOM 812 C CA . GLY A 1 96 ? -21.605 -4.736 20.433 1.00 73.56 96 GLY A CA 1
ATOM 813 C C . GLY A 1 96 ? -20.671 -5.695 21.179 1.00 73.56 96 GLY A C 1
ATOM 814 O O . GLY A 1 96 ? -21.150 -6.481 21.997 1.00 73.56 96 GLY A O 1
ATOM 815 N N . ASP A 1 97 ? -19.364 -5.682 20.907 1.00 78.19 97 ASP A N 1
ATOM 816 C CA . ASP A 1 97 ? -18.462 -6.723 21.420 1.00 78.19 97 ASP A CA 1
ATOM 817 C C . ASP A 1 97 ? -18.336 -6.698 22.939 1.00 78.19 97 ASP A C 1
ATOM 819 O O . ASP A 1 97 ? -18.366 -7.752 23.565 1.00 78.19 97 ASP A O 1
ATOM 823 N N . LEU A 1 98 ? -18.281 -5.514 23.555 1.00 78.56 98 LEU A N 1
ATOM 824 C CA . LEU A 1 98 ? -18.186 -5.415 25.012 1.00 78.56 98 LEU A CA 1
ATOM 825 C C . LEU A 1 98 ? -19.408 -6.022 25.714 1.00 78.56 98 LEU A C 1
ATOM 827 O O . LEU A 1 98 ? -19.259 -6.758 26.684 1.00 78.56 98 LEU A O 1
ATOM 831 N N . VAL A 1 99 ? -20.610 -5.753 25.202 1.00 82.38 99 VAL A N 1
ATOM 832 C CA . VAL A 1 99 ? -21.862 -6.278 25.768 1.00 82.38 99 VAL A CA 1
ATOM 833 C C . VAL A 1 99 ? -21.905 -7.800 25.628 1.00 82.38 99 VAL A C 1
ATOM 835 O O . VAL A 1 99 ? -22.253 -8.498 26.581 1.00 82.38 99 VAL A O 1
ATOM 838 N N . ARG A 1 100 ? -21.479 -8.330 24.472 1.00 83.44 100 ARG A N 1
ATOM 839 C CA . ARG A 1 100 ? -21.340 -9.779 24.253 1.00 83.44 100 ARG A CA 1
ATOM 840 C C . ARG A 1 100 ? -20.332 -10.409 25.216 1.00 83.44 100 ARG A C 1
ATOM 842 O O . ARG A 1 100 ? -20.635 -11.449 25.795 1.00 83.44 100 ARG A O 1
ATOM 849 N N . ILE A 1 101 ? -19.178 -9.770 25.422 1.00 84.69 101 ILE A N 1
ATOM 850 C CA . ILE A 1 101 ? -18.142 -10.222 26.363 1.00 84.69 101 ILE A CA 1
ATOM 851 C C . ILE A 1 101 ? -18.699 -10.266 27.789 1.00 84.69 101 ILE A C 1
ATOM 853 O O . ILE A 1 101 ? -18.603 -11.303 28.439 1.00 84.69 101 ILE A O 1
ATOM 857 N N . LEU A 1 102 ? -19.317 -9.180 28.267 1.00 84.00 102 LEU A N 1
ATOM 858 C CA . LEU A 1 102 ? -19.863 -9.117 29.626 1.00 84.00 102 LEU A CA 1
ATOM 859 C C . LEU A 1 102 ? -20.940 -10.179 29.848 1.00 84.00 102 LEU A C 1
ATOM 861 O O . LEU A 1 102 ? -20.850 -10.935 30.812 1.00 84.00 102 LEU A O 1
ATOM 865 N N . ASN A 1 103 ? -21.893 -10.304 28.921 1.00 85.25 103 ASN A N 1
ATOM 866 C CA . ASN A 1 103 ? -22.939 -11.318 29.012 1.00 85.25 103 ASN A CA 1
ATOM 867 C C . ASN A 1 103 ? -22.345 -12.737 29.055 1.00 85.25 103 ASN A C 1
ATOM 869 O O . ASN A 1 103 ? -22.774 -13.570 29.853 1.00 85.25 103 ASN A O 1
ATOM 873 N N . ARG A 1 104 ? -21.303 -13.010 28.255 1.00 85.25 104 ARG A N 1
ATOM 874 C CA . ARG A 1 104 ? -20.662 -14.330 28.238 1.00 85.25 104 ARG A CA 1
ATOM 875 C C . ARG A 1 104 ? -19.914 -14.640 29.532 1.00 85.25 104 ARG A C 1
ATOM 877 O O . ARG A 1 104 ? -19.994 -15.766 30.013 1.00 85.25 104 ARG A O 1
ATOM 884 N N . ILE A 1 105 ? -19.233 -13.652 30.107 1.00 85.75 105 ILE A N 1
ATOM 885 C CA . ILE A 1 105 ? -18.550 -13.796 31.399 1.00 85.75 105 ILE A CA 1
ATOM 886 C C . ILE A 1 105 ? -19.570 -14.033 32.517 1.00 85.75 105 ILE A C 1
ATOM 888 O O . ILE A 1 105 ? -19.365 -14.925 33.336 1.00 85.75 105 ILE A O 1
ATOM 892 N N . SER A 1 106 ? -20.689 -13.298 32.523 1.00 85.75 106 SER A N 1
ATOM 893 C CA . SER A 1 106 ? -21.755 -13.496 33.515 1.00 85.75 106 SER A CA 1
ATOM 894 C C . SER A 1 106 ? -22.326 -14.906 33.467 1.00 85.75 106 SER A C 1
ATOM 896 O O . SER A 1 106 ? -22.552 -15.501 34.512 1.00 85.75 106 SER A O 1
ATOM 898 N N . GLN A 1 107 ? -22.560 -15.435 32.265 1.00 84.19 107 GLN A N 1
ATOM 899 C CA . GLN A 1 107 ? -23.106 -16.782 32.080 1.00 84.19 107 GLN A CA 1
ATOM 900 C C . GLN A 1 107 ? -22.103 -17.879 32.450 1.00 84.19 107 GLN A C 1
ATOM 902 O O . GLN A 1 107 ? -22.509 -18.959 32.862 1.00 84.19 107 GLN A O 1
ATOM 907 N N . ALA A 1 108 ? -20.803 -17.620 32.288 1.00 83.81 108 ALA A N 1
ATOM 908 C CA . ALA A 1 108 ? -19.743 -18.573 32.611 1.00 83.81 108 ALA A CA 1
ATOM 909 C C . ALA A 1 108 ? -19.361 -18.583 34.104 1.00 83.81 108 ALA A C 1
ATOM 911 O O . ALA A 1 108 ? -18.599 -19.450 34.528 1.00 83.81 108 ALA A O 1
ATOM 912 N N . THR A 1 109 ? -19.853 -17.619 34.890 1.00 81.50 109 THR A N 1
ATOM 913 C CA . THR A 1 109 ? -19.553 -17.491 36.321 1.00 81.50 109 THR A CA 1
ATOM 914 C C . THR A 1 109 ? -20.534 -18.337 37.140 1.00 81.50 109 THR A C 1
ATOM 916 O O . THR A 1 109 ? -21.733 -18.075 37.148 1.00 81.50 109 THR A O 1
ATOM 919 N N . GLU A 1 110 ? -20.028 -19.368 37.821 1.00 77.44 110 GLU A N 1
ATOM 920 C CA . GLU A 1 110 ? -20.808 -20.268 38.688 1.00 77.44 110 GLU A CA 1
ATOM 921 C C . GLU A 1 110 ? -20.957 -19.701 40.121 1.00 77.44 110 GLU A C 1
ATOM 923 O O . GLU A 1 110 ? -20.180 -18.848 40.542 1.00 77.44 110 GLU A O 1
ATOM 928 N N . ALA A 1 111 ? -21.912 -20.205 40.919 1.00 68.00 111 ALA A N 1
ATOM 929 C CA . ALA A 1 111 ? -22.287 -19.649 42.235 1.00 68.00 111 ALA A CA 1
ATOM 930 C C . ALA A 1 111 ? -21.182 -19.637 43.323 1.00 68.00 111 ALA A C 1
ATOM 932 O O . ALA A 1 111 ? -21.371 -19.046 44.383 1.00 68.00 111 ALA A O 1
ATOM 933 N N . GLN A 1 112 ? -20.044 -20.296 43.093 1.00 75.94 112 GLN A N 1
ATOM 934 C CA . GLN A 1 112 ? -1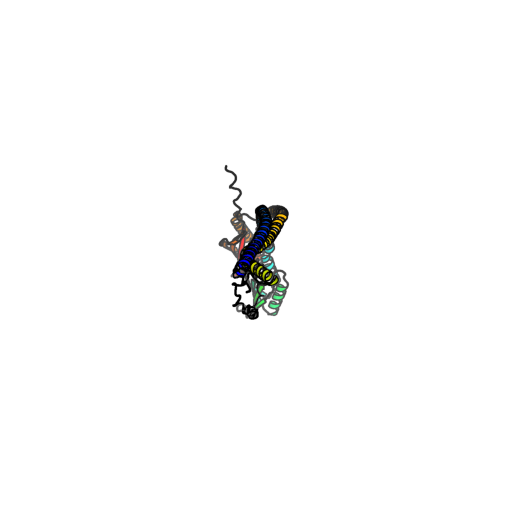8.912 -20.387 44.033 1.00 75.94 112 GLN A CA 1
ATOM 935 C C . GLN A 1 112 ? -17.620 -19.764 43.472 1.00 75.94 112 GLN A C 1
ATOM 937 O O . GLN A 1 112 ? -16.529 -19.978 44.006 1.00 75.94 112 GLN A O 1
ATOM 942 N N . LEU A 1 113 ? -17.743 -18.990 42.392 1.00 84.44 113 LEU A N 1
ATOM 943 C CA . LEU A 1 113 ? -16.657 -18.256 41.758 1.00 84.44 113 LEU A CA 1
ATOM 944 C C . LEU A 1 113 ? -17.037 -16.777 41.682 1.00 84.44 113 LEU A C 1
ATOM 946 O O . LEU A 1 113 ? -18.080 -16.417 41.143 1.00 84.44 113 LEU A O 1
ATOM 950 N N . TYR A 1 114 ? -16.172 -15.912 42.200 1.00 85.62 114 TYR A N 1
ATOM 951 C CA . TYR A 1 114 ? -16.408 -14.473 42.260 1.00 85.62 114 TYR A CA 1
ATOM 952 C C . TYR A 1 114 ? -15.344 -13.738 41.459 1.00 85.62 114 TYR A C 1
ATOM 954 O O . TYR A 1 114 ? -14.151 -13.890 41.710 1.00 85.62 114 TYR A O 1
ATOM 962 N N . LEU A 1 115 ? -15.761 -12.906 40.510 1.00 86.81 115 LEU A N 1
ATOM 963 C CA . LEU A 1 115 ? -14.848 -12.010 39.807 1.00 86.81 115 LEU A CA 1
ATOM 964 C C . LEU A 1 115 ? -14.675 -10.724 40.616 1.00 86.81 115 LEU A C 1
ATOM 966 O O . LEU A 1 115 ? -15.652 -10.099 41.019 1.00 86.81 115 LEU A O 1
ATOM 970 N N . THR A 1 116 ? -13.424 -10.334 40.843 1.00 87.56 116 THR A N 1
ATOM 971 C CA . THR A 1 116 ? -13.065 -9.116 41.582 1.00 87.56 116 THR A CA 1
ATOM 972 C C . THR A 1 116 ? -12.653 -8.004 40.633 1.00 87.56 116 THR A C 1
ATOM 974 O O . THR A 1 116 ? -13.102 -6.876 40.786 1.00 87.56 116 THR A O 1
ATOM 977 N N . HIS A 1 117 ? -11.844 -8.302 39.616 1.00 91.19 117 HIS A N 1
ATOM 978 C CA . HIS A 1 117 ? -11.413 -7.299 38.651 1.00 91.19 117 HIS A CA 1
ATOM 979 C C . HIS A 1 117 ? -11.579 -7.823 37.237 1.00 91.19 117 HIS A C 1
ATOM 981 O O . HIS A 1 117 ? -11.208 -8.950 36.913 1.00 91.19 117 HIS A O 1
ATOM 987 N N . LEU A 1 118 ? -12.108 -6.966 36.375 1.00 89.94 118 LEU A N 1
ATOM 988 C CA . LEU A 1 118 ? -12.157 -7.208 34.945 1.00 89.94 118 LEU A CA 1
ATOM 989 C C . LEU A 1 118 ? -11.528 -6.012 34.242 1.00 89.94 118 LEU A C 1
ATOM 991 O O . LEU A 1 118 ? -12.010 -4.888 34.381 1.00 89.94 118 LEU A O 1
ATOM 995 N N . ARG A 1 119 ? -10.443 -6.242 33.504 1.00 90.88 119 ARG A N 1
ATOM 996 C CA . ARG A 1 119 ? -9.710 -5.190 32.791 1.00 90.88 119 ARG A CA 1
ATOM 997 C C . ARG A 1 119 ? -9.501 -5.587 31.341 1.00 90.88 119 ARG A C 1
ATOM 999 O O . ARG A 1 119 ? -9.000 -6.674 31.075 1.00 90.88 119 ARG A O 1
ATOM 1006 N N . ARG A 1 120 ? -9.812 -4.689 30.410 1.00 88.19 120 ARG A N 1
ATOM 1007 C CA . ARG A 1 120 ? -9.412 -4.819 29.006 1.00 88.19 120 ARG A CA 1
ATOM 1008 C C . ARG A 1 120 ? -8.416 -3.733 28.647 1.00 88.19 120 ARG A C 1
ATOM 1010 O O . ARG A 1 120 ? -8.702 -2.564 28.882 1.00 88.19 120 ARG A O 1
ATOM 1017 N N . GLU A 1 121 ? -7.295 -4.133 28.058 1.00 85.56 121 GLU A N 1
ATOM 1018 C CA . GLU A 1 121 ? -6.270 -3.218 27.564 1.00 85.56 121 GLU A CA 1
ATOM 1019 C C . GLU A 1 121 ? -5.629 -3.755 26.284 1.00 85.56 121 GLU A C 1
ATOM 1021 O O . GLU A 1 121 ? -5.133 -4.884 26.238 1.00 85.56 121 GLU A O 1
ATOM 1026 N N . GLY A 1 122 ? -5.656 -2.957 25.215 1.00 75.12 122 GLY A N 1
ATOM 1027 C CA . GLY A 1 122 ? -4.892 -3.246 23.996 1.00 75.12 122 GLY A CA 1
ATOM 1028 C C . GLY A 1 122 ? -5.246 -4.563 23.285 1.00 75.12 122 GLY A C 1
ATOM 1029 O O . GLY A 1 122 ? -4.412 -5.082 22.542 1.00 75.12 122 GLY A O 1
ATOM 1030 N N . GLY A 1 123 ? -6.459 -5.088 23.501 1.00 78.75 123 GLY A N 1
ATOM 1031 C CA . GLY A 1 123 ? -6.934 -6.379 22.977 1.00 78.75 123 GLY A CA 1
ATOM 1032 C C . GLY A 1 123 ? -6.748 -7.557 23.940 1.00 78.75 123 GLY A C 1
ATOM 1033 O O . GLY A 1 123 ? -7.174 -8.665 23.653 1.00 78.75 123 GLY A O 1
ATOM 1034 N N . THR A 1 124 ? -6.151 -7.350 25.109 1.00 85.44 124 THR A N 1
ATOM 1035 C CA . THR A 1 124 ? -6.084 -8.379 26.151 1.00 85.44 124 THR A CA 1
ATOM 1036 C C . THR A 1 124 ? -7.173 -8.141 27.185 1.00 85.44 124 THR A C 1
ATOM 1038 O O . THR A 1 124 ? -7.299 -7.033 27.703 1.00 85.44 124 THR A O 1
ATOM 1041 N N . LEU A 1 125 ? -7.935 -9.184 27.507 1.00 88.56 125 LEU A N 1
ATOM 1042 C CA . LEU A 1 125 ? -8.866 -9.203 28.626 1.00 88.56 125 LEU A CA 1
ATOM 1043 C C . LEU A 1 125 ? -8.237 -9.956 29.804 1.00 88.56 125 LEU A C 1
ATOM 1045 O O . LEU A 1 125 ? -7.907 -11.134 29.686 1.00 88.56 125 LEU A O 1
ATOM 1049 N N . THR A 1 126 ? -8.107 -9.287 30.942 1.00 90.94 126 THR A N 1
ATOM 1050 C CA . THR A 1 126 ? -7.636 -9.860 32.203 1.00 90.94 126 THR A CA 1
ATOM 1051 C C . THR A 1 126 ? -8.813 -9.986 33.162 1.00 90.94 126 THR A C 1
ATOM 1053 O O . THR A 1 126 ? -9.464 -8.990 33.487 1.00 90.94 126 THR A O 1
ATOM 1056 N N . LEU A 1 127 ? -9.082 -11.213 33.603 1.00 91.19 127 LEU A N 1
ATOM 1057 C CA . LEU A 1 127 ? -10.087 -11.555 34.602 1.00 91.19 127 LEU A CA 1
ATOM 1058 C C . LEU A 1 127 ? -9.374 -11.979 35.885 1.00 91.19 127 LEU A C 1
ATOM 1060 O O . LEU A 1 127 ? -8.583 -12.923 35.873 1.00 91.19 127 LEU A O 1
ATOM 1064 N N . GLU A 1 128 ? -9.670 -11.311 36.989 1.00 91.69 128 GLU A N 1
ATOM 1065 C CA . GLU A 1 128 ? -9.192 -11.677 38.318 1.00 91.69 128 GLU A CA 1
ATOM 1066 C C . GLU A 1 128 ? -10.376 -12.042 39.197 1.00 91.69 128 GLU A C 1
ATOM 1068 O O . GLU A 1 128 ? -11.402 -11.357 39.207 1.00 91.69 128 GLU A O 1
ATOM 1073 N N . GLY A 1 129 ? -10.231 -13.111 39.966 1.00 90.75 129 GLY A N 1
ATOM 1074 C CA . GLY A 1 129 ? -11.305 -13.606 40.807 1.00 90.75 129 GLY A CA 1
ATOM 1075 C C . GLY A 1 129 ? -10.824 -14.532 41.905 1.00 90.75 129 GLY A C 1
ATOM 1076 O O . GLY A 1 129 ? -9.627 -14.782 42.065 1.00 90.75 129 GLY A O 1
ATOM 1077 N N . GLU A 1 130 ? -11.790 -15.019 42.666 1.00 89.44 130 GLU A N 1
ATOM 1078 C CA . GLU A 1 130 ? -11.620 -15.969 43.751 1.00 89.44 130 GLU A CA 1
ATOM 1079 C C . GLU A 1 130 ? -12.551 -17.157 43.515 1.00 89.44 130 GLU A C 1
ATOM 1081 O O . GLU A 1 130 ? -13.722 -16.982 43.179 1.00 89.44 130 GLU A O 1
ATOM 1086 N N . ALA A 1 131 ? -12.025 -18.366 43.664 1.00 90.00 131 ALA A N 1
ATOM 1087 C CA . ALA A 1 131 ? -12.773 -19.609 43.522 1.00 90.00 131 ALA A CA 1
ATOM 1088 C C . ALA A 1 131 ? -12.536 -20.495 44.742 1.00 90.00 131 ALA A C 1
ATOM 1090 O O . ALA A 1 131 ? -11.460 -20.452 45.335 1.00 90.00 131 ALA A O 1
ATOM 1091 N N . THR A 1 132 ? -13.512 -21.313 45.112 1.00 87.06 132 THR A N 1
ATOM 1092 C CA . THR A 1 132 ? -13.332 -22.289 46.201 1.00 87.06 132 THR A CA 1
ATOM 1093 C C . THR A 1 132 ? -12.449 -23.476 45.803 1.00 87.06 132 THR A C 1
ATOM 1095 O O . THR A 1 132 ? -11.805 -24.056 46.669 1.00 87.06 132 THR A O 1
ATOM 1098 N N . ASP A 1 133 ? -12.371 -23.814 44.509 1.00 87.62 133 ASP A N 1
ATOM 1099 C CA . ASP A 1 133 ? -11.565 -24.936 44.006 1.00 87.62 133 ASP A CA 1
ATOM 1100 C C . ASP A 1 133 ? -10.962 -24.659 42.612 1.00 87.62 133 ASP A C 1
ATOM 1102 O O . ASP A 1 133 ? -11.520 -23.946 41.772 1.00 87.62 133 ASP A O 1
ATOM 1106 N N . ASN A 1 134 ? -9.830 -25.299 42.327 1.00 87.69 134 ASN A N 1
ATOM 1107 C CA . ASN A 1 134 ? -9.153 -25.301 41.033 1.00 87.69 134 ASN A CA 1
ATOM 1108 C C . ASN A 1 134 ? -10.009 -25.912 39.909 1.00 87.69 134 ASN A C 1
ATOM 1110 O O . ASN A 1 134 ? -9.845 -25.550 38.736 1.00 87.69 134 ASN A O 1
ATOM 1114 N N . GLN A 1 135 ? -10.942 -26.813 40.238 1.00 87.88 135 GLN A N 1
ATOM 1115 C CA . GLN A 1 135 ? -11.884 -27.366 39.260 1.00 87.88 135 GLN A CA 1
ATOM 1116 C C . GLN A 1 135 ? -12.790 -26.284 38.656 1.00 87.88 135 GLN A C 1
ATOM 1118 O O . GLN A 1 135 ? -13.039 -26.296 37.448 1.00 87.88 135 GLN A O 1
ATOM 1123 N N . GLN A 1 136 ? -13.207 -25.304 39.461 1.00 87.56 136 GLN A N 1
ATOM 1124 C CA . GLN A 1 136 ? -14.060 -24.193 39.027 1.00 87.56 136 GLN A CA 1
ATOM 1125 C C . GLN A 1 136 ? -13.300 -23.252 38.087 1.00 87.56 136 GLN A C 1
ATOM 1127 O O . GLN A 1 136 ? -13.820 -22.861 37.044 1.00 87.56 136 GLN A O 1
ATOM 1132 N N . ILE A 1 137 ? -12.025 -22.975 38.388 1.00 89.12 137 ILE A N 1
ATOM 1133 C CA . ILE A 1 137 ? -11.137 -22.198 37.506 1.00 89.12 137 ILE A CA 1
ATOM 1134 C C . ILE A 1 137 ? -10.997 -22.904 36.146 1.00 89.12 137 ILE A C 1
ATOM 1136 O O . ILE A 1 137 ? -11.101 -22.279 35.090 1.00 89.12 137 ILE A O 1
ATOM 1140 N N . SER A 1 138 ? -10.821 -24.228 36.159 1.00 88.94 138 SER A N 1
ATOM 1141 C CA . SER A 1 138 ? -10.697 -25.036 34.938 1.00 88.94 138 SER A CA 1
ATOM 1142 C C . SER A 1 138 ? -12.014 -25.140 34.152 1.00 88.94 138 SER A C 1
ATOM 1144 O O . SER A 1 138 ? -11.997 -25.218 32.923 1.00 88.94 138 SER A O 1
ATOM 1146 N N . SER A 1 139 ? -13.166 -25.150 34.832 1.00 88.25 139 SER A N 1
ATOM 1147 C CA . SER A 1 139 ? -14.503 -25.052 34.219 1.00 88.25 139 SER A CA 1
ATOM 1148 C C . SER A 1 139 ? -14.674 -23.713 33.498 1.00 88.25 139 SER A C 1
ATOM 1150 O O . SER A 1 139 ? -14.963 -23.686 32.300 1.00 88.25 139 SER A O 1
ATOM 1152 N N . LEU A 1 140 ? -14.352 -22.609 34.181 1.00 88.50 140 LEU A N 1
ATOM 1153 C CA . LEU A 1 140 ? -14.416 -21.258 33.628 1.00 88.50 140 LEU A CA 1
ATOM 1154 C C . LEU A 1 140 ? -13.551 -21.113 32.368 1.00 88.50 140 LEU A C 1
ATOM 1156 O O . LEU A 1 140 ? -14.044 -20.650 31.344 1.00 88.50 140 LEU A O 1
ATOM 1160 N N . ILE A 1 141 ? -12.288 -21.558 32.397 1.00 89.19 141 ILE A N 1
ATOM 1161 C CA . ILE A 1 141 ? -11.397 -21.502 31.221 1.00 89.19 141 ILE A CA 1
ATOM 1162 C C . ILE A 1 141 ? -12.007 -22.251 30.030 1.00 89.19 141 ILE A C 1
ATOM 1164 O O . ILE A 1 141 ? -11.973 -21.744 28.908 1.00 89.19 141 ILE A O 1
ATOM 1168 N N . ARG A 1 142 ? -12.604 -23.427 30.261 1.00 88.25 142 ARG A N 1
ATOM 1169 C CA . ARG A 1 142 ? -13.266 -24.211 29.207 1.00 88.25 142 ARG A CA 1
ATOM 1170 C C . ARG A 1 142 ? -14.494 -23.493 28.645 1.00 88.25 142 ARG A C 1
ATOM 1172 O O . ARG A 1 142 ? -14.631 -23.423 27.427 1.00 88.25 142 ARG A O 1
ATOM 1179 N N . HIS A 1 143 ? -15.344 -22.912 29.492 1.00 88.44 143 HIS A N 1
ATOM 1180 C CA . HIS A 1 143 ? -16.507 -22.137 29.042 1.00 88.44 143 HIS A CA 1
ATOM 1181 C C . HIS A 1 143 ? -16.113 -20.874 28.261 1.00 88.44 143 HIS A C 1
ATOM 1183 O O . HIS A 1 143 ? -16.766 -20.531 27.271 1.00 88.44 143 HIS A O 1
ATOM 1189 N N . LEU A 1 144 ? -15.026 -20.204 28.661 1.00 87.12 144 LEU A N 1
ATOM 1190 C CA . LEU A 1 144 ? -14.478 -19.058 27.933 1.00 87.12 144 LEU A CA 1
ATOM 1191 C C . LEU A 1 144 ? -13.889 -19.482 26.576 1.00 87.12 144 LEU A C 1
ATOM 1193 O O . LEU A 1 144 ? -14.140 -18.812 25.575 1.00 87.12 144 LEU A O 1
ATOM 1197 N N . ALA A 1 145 ? -13.179 -20.616 26.523 1.00 85.19 145 ALA A N 1
ATOM 1198 C CA . ALA A 1 145 ? -12.585 -21.164 25.298 1.00 85.19 145 ALA A CA 1
ATOM 1199 C C . ALA A 1 145 ? -13.623 -21.618 24.257 1.00 85.19 145 ALA A C 1
ATOM 1201 O O . ALA A 1 145 ? -13.318 -21.678 23.072 1.00 85.19 145 ALA A O 1
ATOM 1202 N N . GLN A 1 146 ? -14.846 -21.940 24.685 1.00 84.81 146 GLN A N 1
ATOM 1203 C CA . GLN A 1 146 ? -15.951 -22.313 23.794 1.00 84.81 146 GLN A CA 1
ATOM 1204 C C . GLN A 1 146 ? -16.631 -21.109 23.122 1.00 84.81 146 GLN A C 1
ATOM 1206 O O . GLN A 1 146 ? -17.592 -21.292 22.378 1.00 84.81 146 GLN A O 1
ATOM 1211 N N . SER A 1 147 ? -16.214 -19.874 23.416 1.00 81.25 147 SER A N 1
ATOM 1212 C CA . SER A 1 147 ? -16.851 -18.678 22.858 1.00 81.25 147 SER A CA 1
ATOM 1213 C C . SER A 1 147 ? -16.189 -18.212 21.558 1.00 81.25 147 SER A C 1
ATOM 1215 O O . SER A 1 147 ? -14.973 -18.233 21.430 1.00 81.25 147 SER A O 1
ATOM 1217 N N . GLU A 1 148 ? -16.989 -17.718 20.610 1.00 75.69 148 GLU A N 1
ATOM 1218 C CA . GLU A 1 148 ? -16.503 -17.196 19.317 1.00 75.69 148 GLU A CA 1
ATOM 1219 C C . GLU A 1 148 ? -15.774 -15.841 19.431 1.00 75.69 148 GLU A C 1
ATOM 1221 O O . GLU A 1 148 ? -15.154 -15.384 18.477 1.00 75.69 148 GLU A O 1
ATOM 1226 N N . VAL A 1 149 ? -15.878 -15.166 20.583 1.00 74.88 149 VAL A N 1
ATOM 1227 C CA . VAL A 1 149 ? -15.397 -13.784 20.795 1.00 74.88 149 VAL A CA 1
ATOM 1228 C C . VAL A 1 149 ? -14.098 -13.728 21.612 1.00 74.88 149 VAL A C 1
ATOM 1230 O O . VAL A 1 149 ? -13.390 -12.714 21.574 1.00 74.88 149 VAL A O 1
ATOM 1233 N N . LEU A 1 150 ? -13.800 -14.784 22.378 1.00 79.88 150 LEU A N 1
ATOM 1234 C CA . LEU A 1 150 ? -12.650 -14.863 23.276 1.00 79.88 150 LEU A CA 1
ATOM 1235 C C . LEU A 1 150 ? -11.728 -16.001 22.837 1.00 79.88 150 LEU A C 1
ATOM 1237 O O . LEU A 1 150 ? -12.109 -17.168 22.871 1.00 79.88 150 LEU A O 1
ATOM 1241 N N . GLU A 1 151 ? -10.497 -15.661 22.469 1.00 78.81 151 GLU A N 1
ATOM 1242 C CA . GLU A 1 151 ? -9.517 -16.613 21.955 1.00 78.81 151 GLU A CA 1
ATOM 1243 C C . GLU A 1 151 ? -8.419 -16.891 22.989 1.00 78.81 151 GLU A C 1
ATOM 1245 O O . GLU A 1 151 ? -7.927 -15.990 23.674 1.00 78.81 151 GLU A O 1
ATOM 1250 N N . ASN A 1 152 ? -7.982 -18.151 23.060 1.00 82.75 152 ASN A N 1
ATOM 1251 C CA . ASN A 1 152 ? -6.801 -18.586 23.815 1.00 82.75 152 ASN A CA 1
ATOM 1252 C C . ASN A 1 152 ? -6.777 -18.130 25.293 1.00 82.75 152 ASN A C 1
ATOM 1254 O O . ASN A 1 152 ? -5.865 -17.399 25.695 1.00 82.75 152 ASN A O 1
ATOM 1258 N N . PRO A 1 153 ? -7.749 -18.536 26.132 1.00 86.69 153 PRO A N 1
ATOM 1259 C CA . PRO A 1 153 ? -7.698 -18.226 27.555 1.00 86.69 153 PRO A CA 1
ATOM 1260 C C . PRO A 1 153 ? -6.507 -18.929 28.216 1.00 86.69 153 PRO A C 1
ATOM 1262 O O . PRO A 1 153 ? -6.334 -20.141 28.106 1.00 86.69 153 PRO A O 1
ATOM 1265 N N . THR A 1 154 ? -5.686 -18.161 28.929 1.00 86.69 154 THR A N 1
ATOM 1266 C CA . THR A 1 154 ? -4.499 -18.653 29.639 1.00 86.69 154 THR A CA 1
ATOM 1267 C C . THR A 1 154 ? -4.556 -18.280 31.111 1.00 86.69 154 THR A C 1
ATOM 1269 O O . THR A 1 154 ? -4.905 -17.158 31.473 1.00 86.69 154 THR A O 1
ATOM 1272 N N . LEU A 1 155 ? -4.192 -19.222 31.976 1.00 88.75 155 LEU A N 1
ATOM 1273 C CA . LEU A 1 155 ? -4.061 -18.986 33.408 1.00 88.75 155 LEU A CA 1
ATOM 1274 C C . LEU A 1 155 ? -2.660 -18.439 33.696 1.00 88.75 155 LEU A C 1
ATOM 1276 O O . LEU A 1 155 ? -1.669 -19.030 33.265 1.00 88.75 155 LEU A O 1
ATOM 1280 N N . LYS A 1 156 ? -2.570 -17.305 34.394 1.00 86.62 156 LYS A N 1
ATOM 1281 C CA . LYS A 1 156 ? -1.286 -16.669 34.729 1.00 86.62 156 LYS A CA 1
ATOM 1282 C C . LYS A 1 156 ? -0.842 -16.965 36.150 1.00 86.62 156 LYS A C 1
ATOM 1284 O O . LYS A 1 156 ? 0.290 -17.383 36.341 1.00 86.62 156 LYS A O 1
ATOM 1289 N N . ASN A 1 157 ? -1.728 -16.766 37.122 1.00 82.06 157 ASN A N 1
ATOM 1290 C CA . ASN A 1 157 ? -1.413 -16.909 38.540 1.00 82.06 157 ASN A CA 1
ATOM 1291 C C . ASN A 1 157 ? -2.546 -17.638 39.263 1.00 82.06 157 ASN A C 1
ATOM 1293 O O . ASN A 1 157 ? -3.717 -17.372 38.982 1.00 82.06 157 ASN A O 1
ATOM 1297 N N . VAL A 1 158 ? -2.185 -18.507 40.212 1.00 83.12 158 VAL A N 1
ATOM 1298 C CA . VAL A 1 158 ? -3.087 -19.104 41.208 1.00 83.12 158 VAL A CA 1
ATOM 1299 C C . VAL A 1 158 ? -2.396 -19.061 42.567 1.00 83.12 158 VAL A C 1
ATOM 1301 O O . VAL A 1 158 ? -1.221 -19.409 42.672 1.00 83.12 158 VAL A O 1
ATOM 1304 N N . GLY A 1 159 ? -3.110 -18.634 43.605 1.00 82.75 159 GLY A N 1
ATOM 1305 C CA . GLY A 1 159 ? -2.600 -18.597 44.976 1.00 82.75 159 GLY A CA 1
ATOM 1306 C C . GLY A 1 159 ? -3.727 -18.550 46.002 1.00 82.75 159 GLY A C 1
ATOM 1307 O O . GLY A 1 159 ? -4.897 -18.512 45.639 1.00 82.75 159 GLY A O 1
ATOM 1308 N N . SER A 1 160 ? -3.400 -18.552 47.292 1.00 81.19 160 SER A N 1
ATOM 1309 C CA . SER A 1 160 ? -4.407 -18.420 48.354 1.00 81.19 160 SER A CA 1
ATOM 1310 C C . SER A 1 160 ? -4.993 -17.003 48.387 1.00 81.19 160 SER A C 1
ATOM 1312 O O . SER A 1 160 ? -4.258 -16.019 48.269 1.00 81.19 160 SER A O 1
ATOM 1314 N N . SER A 1 161 ? -6.311 -16.884 48.552 1.00 78.81 161 SER A N 1
ATOM 1315 C CA . SER A 1 161 ? -6.981 -15.595 48.735 1.00 78.81 161 SER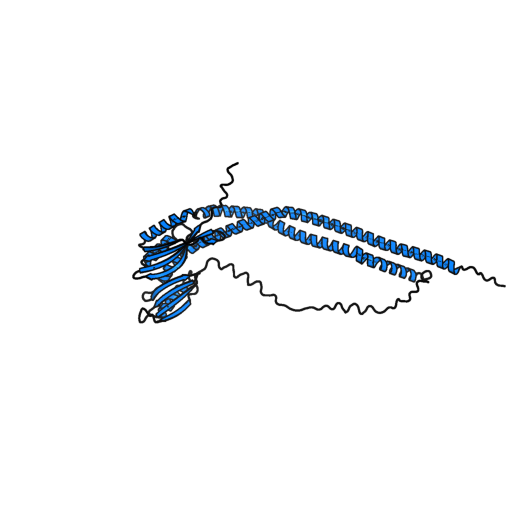 A CA 1
ATOM 1316 C C . SER A 1 161 ? -6.601 -14.983 50.084 1.00 78.81 161 SER A C 1
ATOM 1318 O O . SER A 1 161 ? -6.615 -15.645 51.121 1.00 78.81 161 SER A O 1
ATOM 1320 N N . ALA A 1 162 ? -6.267 -13.692 50.063 1.00 76.31 162 ALA A N 1
ATOM 1321 C CA . ALA A 1 162 ? -6.048 -12.899 51.271 1.00 76.31 162 ALA A CA 1
ATOM 1322 C C . ALA A 1 162 ? -7.361 -12.358 51.868 1.00 76.31 162 ALA A C 1
ATOM 1324 O O . ALA A 1 162 ? -7.379 -11.966 53.031 1.00 76.31 162 ALA A O 1
ATOM 1325 N N . LEU A 1 163 ? -8.434 -12.312 51.069 1.00 71.50 163 LEU A N 1
ATOM 1326 C CA . LEU A 1 163 ? -9.734 -11.748 51.446 1.00 71.50 163 LEU A CA 1
ATOM 1327 C C . LEU A 1 163 ? -10.639 -12.808 52.080 1.00 71.50 163 LEU A C 1
ATOM 1329 O O . LEU A 1 163 ? -11.269 -12.541 53.098 1.00 71.50 163 LEU A O 1
ATOM 1333 N N . ASN A 1 164 ? -10.651 -14.023 51.523 1.00 76.50 164 ASN A N 1
ATOM 1334 C CA . ASN A 1 164 ? -11.509 -15.117 51.968 1.00 76.50 164 ASN A CA 1
ATOM 1335 C C . ASN A 1 164 ? -10.683 -16.370 52.276 1.00 76.50 164 ASN A C 1
ATOM 1337 O O . ASN A 1 164 ? -10.080 -16.979 51.390 1.00 76.50 164 ASN A O 1
ATOM 1341 N N . LYS A 1 165 ? -10.670 -16.794 53.547 1.00 76.50 165 LYS A N 1
ATOM 1342 C CA . LYS A 1 165 ? -10.007 -18.045 53.948 1.00 76.50 165 LYS A CA 1
ATOM 1343 C C . LYS A 1 165 ? -10.663 -19.231 53.232 1.00 76.50 165 LYS A C 1
ATOM 1345 O O . LYS A 1 165 ? -11.877 -19.387 53.294 1.00 76.50 165 LYS A O 1
ATOM 1350 N N . GLY A 1 166 ? -9.852 -20.067 52.583 1.00 78.25 166 GLY A N 1
ATOM 1351 C CA . GLY A 1 166 ? -10.317 -21.236 51.824 1.00 78.25 166 GLY A CA 1
ATOM 1352 C C . GLY A 1 166 ? -10.616 -20.973 50.345 1.00 78.25 166 GLY A C 1
ATOM 1353 O O . GLY A 1 166 ? -10.979 -21.907 49.643 1.00 78.25 166 GLY A O 1
ATOM 1354 N N . PHE A 1 167 ? -10.436 -19.742 49.856 1.00 84.50 167 PHE A N 1
ATOM 1355 C CA . PHE A 1 167 ? -10.544 -19.426 48.432 1.00 84.50 167 PHE A CA 1
ATOM 1356 C C . PHE A 1 167 ? -9.163 -19.344 47.777 1.00 84.50 167 PHE A C 1
ATOM 1358 O O . PHE A 1 167 ? -8.173 -18.949 48.398 1.00 84.50 167 PHE A O 1
ATOM 1365 N N . HIS A 1 168 ? -9.113 -19.655 46.490 1.00 86.19 168 HIS A N 1
ATOM 1366 C CA . HIS A 1 168 ? -7.967 -19.497 45.614 1.00 86.19 168 HIS A CA 1
ATOM 1367 C C . HIS A 1 168 ? -8.164 -18.268 44.726 1.00 86.19 168 HIS A C 1
ATOM 1369 O O . HIS A 1 168 ? -9.135 -18.181 43.974 1.00 86.19 168 HIS A O 1
ATOM 1375 N N . ARG A 1 169 ? -7.233 -17.315 44.796 1.00 90.62 169 ARG A N 1
ATOM 1376 C CA . ARG A 1 169 ? -7.167 -16.188 43.865 1.00 90.62 169 ARG A CA 1
ATOM 1377 C C . ARG A 1 169 ? -6.589 -16.663 42.541 1.00 90.62 169 ARG A C 1
ATOM 1379 O O . ARG A 1 169 ? -5.560 -17.338 42.532 1.00 90.62 169 ARG A O 1
ATOM 1386 N N . PHE A 1 170 ? -7.199 -16.244 41.439 1.00 90.88 170 PHE A N 1
ATOM 1387 C CA . PHE A 1 170 ? -6.735 -16.559 40.095 1.00 90.88 170 PHE A CA 1
ATOM 1388 C C . PHE A 1 170 ? -6.679 -15.326 39.193 1.00 90.88 170 PHE A C 1
ATOM 1390 O O . PHE A 1 170 ? -7.429 -14.365 39.370 1.00 90.88 170 PHE A O 1
ATOM 1397 N N . THR A 1 171 ? -5.808 -15.393 38.187 1.00 91.50 171 THR A N 1
ATOM 1398 C CA . THR A 1 171 ? -5.735 -14.416 37.094 1.00 91.50 171 THR A CA 1
ATOM 1399 C C . THR A 1 171 ? -5.758 -15.148 35.759 1.00 91.50 171 THR A C 1
ATOM 1401 O O . THR A 1 171 ? -4.838 -15.912 35.452 1.00 91.50 171 THR A O 1
ATOM 1404 N N . ILE A 1 172 ? -6.791 -14.900 34.957 1.00 89.94 172 ILE A N 1
ATOM 1405 C CA . ILE A 1 172 ? -6.947 -15.427 33.600 1.00 89.94 172 ILE A CA 1
ATOM 1406 C C . ILE A 1 172 ? -6.730 -14.287 32.609 1.00 89.94 172 ILE A C 1
ATOM 1408 O O . ILE A 1 172 ? -7.296 -13.206 32.754 1.00 89.94 172 ILE A O 1
ATOM 1412 N N . GLN A 1 173 ? -5.927 -14.540 31.583 1.00 89.19 173 GLN A N 1
ATOM 1413 C CA . GLN A 1 173 ? -5.689 -13.624 30.480 1.00 89.19 173 GLN A CA 1
ATOM 1414 C C . GLN A 1 173 ? -6.207 -14.249 29.187 1.00 89.19 173 GLN A C 1
ATOM 1416 O O . GLN A 1 173 ? -5.811 -15.360 28.831 1.00 89.19 173 GLN A O 1
ATOM 1421 N N . VAL A 1 174 ? -7.068 -13.530 28.475 1.00 86.88 174 VAL A N 1
ATOM 1422 C CA . VAL A 1 174 ? -7.692 -13.983 27.230 1.00 86.88 174 VAL A CA 1
ATOM 1423 C C . VAL A 1 174 ? -7.417 -12.969 26.132 1.00 86.88 174 VAL A C 1
ATOM 1425 O O . VAL A 1 174 ? -7.450 -11.759 26.378 1.00 86.88 174 VAL A O 1
ATOM 1428 N N . GLN A 1 175 ? -7.119 -13.447 24.926 1.00 81.38 175 GLN A N 1
ATOM 1429 C CA . GLN A 1 175 ? -6.961 -12.557 23.786 1.00 81.38 175 GLN A CA 1
ATOM 1430 C C . GLN A 1 175 ? -8.328 -12.250 23.180 1.00 81.38 175 GLN A C 1
ATOM 1432 O O . GLN A 1 175 ? -9.161 -13.126 22.959 1.00 81.38 175 GLN A O 1
ATOM 1437 N N . HIS A 1 176 ? -8.552 -10.972 22.926 1.00 71.56 176 HIS A N 1
ATOM 1438 C CA . HIS A 1 176 ? -9.669 -10.458 22.165 1.00 71.56 176 HIS A CA 1
ATOM 1439 C C . HIS A 1 176 ? -9.110 -9.686 20.965 1.00 71.56 176 HIS A C 1
ATOM 1441 O O . HIS A 1 176 ? -8.037 -9.079 21.017 1.00 71.56 176 HIS A O 1
ATOM 1447 N N . TRP A 1 177 ? -9.819 -9.743 19.847 1.00 53.94 177 TRP A N 1
ATOM 1448 C CA . TRP A 1 177 ? -9.343 -9.194 18.586 1.00 53.94 177 TRP A CA 1
ATOM 1449 C C . TRP A 1 177 ? -9.025 -7.681 18.664 1.00 53.94 177 TRP A C 1
ATOM 1451 O O . TRP A 1 177 ? -9.753 -6.901 19.281 1.00 53.94 177 TRP A O 1
ATOM 1461 N N . LYS A 1 178 ? -7.925 -7.260 18.014 1.00 51.81 178 LYS A N 1
ATOM 1462 C CA . LYS A 1 178 ? -7.452 -5.864 17.940 1.00 51.81 178 LYS A CA 1
ATOM 1463 C C . LYS A 1 178 ? -7.691 -5.285 16.534 1.00 51.81 178 LYS A C 1
ATOM 1465 O O . LYS A 1 178 ? -7.167 -5.837 15.564 1.00 51.81 178 LYS A O 1
ATOM 1470 N N . PRO A 1 179 ? -8.385 -4.141 16.384 1.00 41.88 179 PRO A N 1
ATOM 1471 C CA . PRO A 1 179 ? -8.520 -3.480 15.089 1.00 41.88 179 PRO A CA 1
ATOM 1472 C C . PRO A 1 179 ? -7.157 -2.956 14.603 1.00 41.88 179 PRO A C 1
ATOM 1474 O O . PRO A 1 179 ? -6.549 -2.099 15.238 1.00 41.88 179 PRO A O 1
ATOM 1477 N N . GLY A 1 180 ? -6.680 -3.466 13.459 1.00 45.19 180 GLY A N 1
ATOM 1478 C CA . GLY A 1 180 ? -5.580 -2.861 12.688 1.00 45.19 180 GLY A CA 1
ATOM 1479 C C . GLY A 1 180 ? -4.221 -3.580 12.660 1.00 45.19 180 GLY A C 1
ATOM 1480 O O . GLY A 1 180 ? -3.312 -3.073 12.010 1.00 45.19 180 GLY A O 1
ATOM 1481 N N . SER A 1 181 ? -4.040 -4.752 13.279 1.00 42.09 181 SER A N 1
ATOM 1482 C CA . SER A 1 181 ? -2.728 -5.444 13.309 1.00 42.09 181 SER A CA 1
ATOM 1483 C C . SER A 1 181 ? -2.392 -6.294 12.067 1.00 42.09 181 SER A C 1
ATOM 1485 O O . SER A 1 181 ? -1.277 -6.801 11.954 1.00 42.09 181 SER A O 1
ATOM 1487 N N . ALA A 1 182 ? -3.299 -6.419 11.094 1.00 39.91 182 ALA A N 1
ATOM 1488 C CA . ALA A 1 182 ? -3.131 -7.322 9.949 1.00 39.91 182 ALA A CA 1
ATOM 1489 C C . ALA A 1 182 ? -2.247 -6.792 8.791 1.00 39.91 182 ALA A C 1
ATOM 1491 O O . ALA A 1 182 ? -2.153 -7.453 7.766 1.00 39.91 182 ALA A O 1
ATOM 1492 N N . ILE A 1 183 ? -1.590 -5.628 8.913 1.00 44.19 183 ILE A N 1
ATOM 1493 C CA . ILE A 1 183 ? -0.764 -5.052 7.821 1.00 44.19 183 ILE A CA 1
ATOM 1494 C C . ILE A 1 183 ? 0.752 -5.150 8.101 1.00 44.19 183 ILE A C 1
ATOM 1496 O O . ILE A 1 183 ? 1.566 -4.979 7.195 1.00 44.19 183 ILE A O 1
ATOM 1500 N N . GLN A 1 184 ? 1.175 -5.492 9.324 1.00 40.66 184 GLN A N 1
ATOM 1501 C CA . GLN A 1 184 ? 2.604 -5.474 9.676 1.00 40.66 184 GLN A CA 1
ATOM 1502 C C . GLN A 1 184 ? 3.352 -6.786 9.362 1.00 40.66 184 GLN A C 1
ATOM 1504 O O . GLN A 1 184 ? 4.563 -6.758 9.149 1.00 40.66 184 GLN A O 1
ATOM 1509 N N . HIS A 1 185 ? 2.665 -7.931 9.299 1.00 41.47 185 HIS A N 1
ATOM 1510 C CA . HIS A 1 185 ? 3.328 -9.245 9.262 1.00 41.47 185 HIS A CA 1
ATOM 1511 C C . HIS A 1 185 ? 3.659 -9.788 7.861 1.00 41.47 185 HIS A C 1
ATOM 1513 O O . HIS A 1 185 ? 4.301 -10.832 7.754 1.00 41.47 185 HIS A O 1
ATOM 1519 N N . GLU A 1 186 ? 3.313 -9.075 6.785 1.00 40.34 186 GLU A N 1
ATOM 1520 C CA . GLU A 1 186 ? 3.561 -9.544 5.409 1.00 40.34 186 GLU A CA 1
ATOM 1521 C C . GLU A 1 186 ? 4.787 -8.891 4.740 1.00 40.34 186 GLU A C 1
ATOM 1523 O O . GLU A 1 186 ? 5.293 -9.390 3.739 1.00 40.34 186 GLU A O 1
ATOM 1528 N N . LYS A 1 187 ? 5.361 -7.829 5.327 1.00 41.38 187 LYS A N 1
ATOM 1529 C CA . LYS A 1 187 ? 6.541 -7.138 4.762 1.00 41.38 187 LYS A CA 1
ATOM 1530 C C . LYS A 1 187 ? 7.895 -7.696 5.224 1.00 41.38 187 LYS A C 1
ATOM 1532 O O . LYS A 1 187 ? 8.931 -7.239 4.756 1.00 41.38 187 LYS A O 1
ATOM 1537 N N . GLN A 1 188 ? 7.899 -8.680 6.124 1.00 43.09 188 GLN A N 1
ATOM 1538 C CA . GLN A 1 188 ? 9.125 -9.267 6.689 1.00 43.09 188 GLN A CA 1
ATOM 1539 C C . GLN A 1 188 ? 9.382 -10.723 6.270 1.00 43.09 188 GLN A C 1
ATOM 1541 O O . GLN A 1 188 ? 10.425 -11.271 6.606 1.00 43.09 188 GLN A O 1
ATOM 1546 N N . ARG A 1 189 ? 8.493 -11.347 5.482 1.00 42.25 189 ARG A N 1
ATOM 1547 C CA . ARG A 1 189 ? 8.706 -12.707 4.942 1.00 42.25 189 ARG A CA 1
ATOM 1548 C C . ARG A 1 189 ? 9.292 -12.757 3.523 1.00 42.25 189 ARG A C 1
ATOM 1550 O O . ARG A 1 189 ? 9.586 -13.841 3.043 1.00 42.25 189 ARG A O 1
ATOM 1557 N N . GLY A 1 190 ? 9.515 -11.610 2.875 1.00 41.16 190 GLY A N 1
ATOM 1558 C CA . GLY A 1 190 ? 10.082 -11.524 1.518 1.00 41.16 190 GLY A CA 1
ATOM 1559 C C . GLY A 1 190 ? 11.541 -11.056 1.423 1.00 41.16 190 GLY A C 1
ATOM 1560 O O . GLY A 1 190 ? 12.033 -10.878 0.317 1.00 41.16 190 GLY A O 1
ATOM 1561 N N . ALA A 1 191 ? 12.234 -10.822 2.543 1.00 43.28 191 ALA A N 1
ATOM 1562 C CA . ALA A 1 191 ? 13.553 -10.168 2.556 1.00 43.28 191 ALA A CA 1
ATOM 1563 C C . ALA A 1 191 ? 14.629 -10.947 3.336 1.00 43.28 191 ALA A C 1
ATOM 1565 O O . ALA A 1 191 ? 15.511 -10.353 3.948 1.00 43.28 191 ALA A O 1
ATOM 1566 N N . ALA A 1 192 ? 14.560 -12.279 3.332 1.00 42.50 192 ALA A N 1
ATOM 1567 C CA . ALA A 1 192 ? 15.576 -13.131 3.948 1.00 42.50 192 ALA A CA 1
ATOM 1568 C C . ALA A 1 192 ? 15.840 -14.375 3.091 1.00 42.50 192 ALA A C 1
ATOM 1570 O O . ALA A 1 192 ? 15.531 -15.492 3.488 1.00 42.50 192 ALA A O 1
ATOM 1571 N N . MET A 1 193 ? 16.385 -14.172 1.889 1.00 45.97 193 MET A N 1
ATOM 1572 C CA . MET A 1 193 ? 17.058 -15.236 1.136 1.00 45.97 193 MET A CA 1
ATOM 1573 C C . MET A 1 193 ? 17.971 -14.654 0.050 1.00 45.97 193 MET A C 1
ATOM 1575 O O . MET A 1 193 ? 17.782 -14.877 -1.136 1.00 45.97 193 MET A O 1
ATOM 1579 N N . THR A 1 194 ? 18.988 -13.899 0.460 1.00 39.12 194 THR A N 1
ATOM 1580 C CA . THR A 1 194 ? 20.188 -13.679 -0.362 1.00 39.12 194 THR A CA 1
ATOM 1581 C C . THR A 1 194 ? 21.389 -13.534 0.565 1.00 39.12 194 THR A C 1
ATOM 1583 O O . THR A 1 194 ? 21.728 -12.436 1.001 1.00 39.12 194 THR A O 1
ATOM 1586 N N . THR A 1 195 ? 22.025 -14.661 0.876 1.00 40.22 195 THR A N 1
ATOM 1587 C CA . THR A 1 195 ? 23.366 -14.713 1.461 1.00 40.22 195 THR A CA 1
ATOM 1588 C C . THR A 1 195 ? 24.302 -15.305 0.408 1.00 40.22 195 THR A C 1
ATOM 1590 O O . THR A 1 195 ? 24.107 -16.431 -0.034 1.00 40.22 195 THR A O 1
ATOM 1593 N N . SER A 1 196 ? 25.239 -14.455 -0.029 1.00 32.47 196 SER A N 1
ATOM 1594 C CA . SER A 1 196 ? 26.617 -14.688 -0.514 1.00 32.47 196 SER A CA 1
ATOM 1595 C C . SER A 1 196 ? 27.072 -16.140 -0.746 1.00 32.47 196 SER A C 1
ATOM 1597 O O . SER A 1 196 ? 26.930 -16.972 0.141 1.00 32.47 196 SER A O 1
ATOM 1599 N N . MET A 1 197 ? 27.698 -16.504 -1.869 1.00 36.03 197 MET A N 1
ATOM 1600 C CA . MET A 1 197 ? 29.113 -16.296 -2.283 1.00 36.03 197 MET A CA 1
ATOM 1601 C C . MET A 1 197 ? 29.340 -17.140 -3.578 1.00 36.03 197 MET A C 1
ATOM 1603 O O . MET A 1 197 ? 28.442 -17.920 -3.899 1.00 36.03 197 MET A O 1
ATOM 1607 N N . PRO A 1 198 ? 30.502 -17.166 -4.281 1.00 35.25 198 PRO A N 1
ATOM 1608 C CA . PRO A 1 198 ? 31.700 -16.315 -4.269 1.00 35.25 198 PRO A CA 1
ATOM 1609 C C . PRO A 1 198 ? 32.117 -15.821 -5.684 1.00 35.25 198 PRO A C 1
ATOM 1611 O O . PRO A 1 198 ? 31.527 -16.157 -6.710 1.00 35.25 198 PRO A O 1
ATOM 1614 N N . GLU A 1 199 ? 33.192 -15.029 -5.709 1.00 39.81 199 GLU A N 1
ATOM 1615 C CA . GLU A 1 199 ? 33.972 -14.605 -6.876 1.00 39.81 199 GLU A CA 1
ATOM 1616 C C . GLU A 1 199 ? 34.209 -15.700 -7.932 1.00 39.81 199 GLU A C 1
ATOM 1618 O O . GLU A 1 199 ? 34.724 -16.780 -7.636 1.00 39.81 199 GLU A O 1
ATOM 1623 N N . ARG A 1 200 ? 34.016 -15.346 -9.210 1.00 38.69 200 ARG A N 1
ATOM 1624 C CA . ARG A 1 200 ? 34.676 -16.019 -10.334 1.00 38.69 200 ARG A CA 1
ATOM 1625 C C . ARG A 1 200 ? 35.734 -15.085 -10.916 1.00 38.69 200 ARG A C 1
ATOM 1627 O O . ARG A 1 200 ? 35.445 -14.219 -11.738 1.00 38.69 200 ARG A O 1
ATOM 1634 N N . LYS A 1 201 ? 36.976 -15.275 -10.466 1.00 37.16 201 LYS A N 1
ATOM 1635 C CA . LYS A 1 201 ? 38.182 -14.748 -11.116 1.00 37.16 201 LYS A CA 1
ATOM 1636 C C . LYS A 1 201 ? 38.231 -15.251 -12.559 1.00 37.16 201 LYS A C 1
ATOM 1638 O O . LYS A 1 201 ? 38.488 -16.430 -12.786 1.00 37.16 201 LYS A O 1
ATOM 1643 N N . TYR A 1 202 ? 38.056 -14.354 -13.524 1.00 50.59 202 TYR A N 1
ATOM 1644 C CA . TYR A 1 202 ? 38.530 -14.576 -14.887 1.00 50.59 202 TYR A CA 1
ATOM 1645 C C . TYR A 1 202 ? 39.872 -13.858 -15.062 1.00 50.59 202 TYR A C 1
ATOM 1647 O O . TYR A 1 202 ? 39.926 -12.628 -15.005 1.00 50.59 202 TYR A O 1
ATOM 1655 N N . PRO A 1 203 ? 40.980 -14.590 -15.253 1.00 47.09 203 PRO A N 1
ATOM 1656 C CA . PRO A 1 203 ? 42.272 -13.983 -15.514 1.00 47.09 203 PRO A CA 1
ATOM 1657 C C . PRO A 1 203 ? 42.351 -13.553 -16.986 1.00 47.09 203 PRO A C 1
ATOM 1659 O O . PRO A 1 203 ? 42.695 -14.349 -17.854 1.00 47.09 203 PRO A O 1
ATOM 1662 N N . LEU A 1 204 ? 42.142 -12.266 -17.273 1.00 46.00 204 LEU A N 1
ATOM 1663 C CA . LEU A 1 204 ? 42.505 -11.652 -18.566 1.00 46.00 204 LEU A CA 1
ATOM 1664 C C . LEU A 1 204 ? 44.030 -11.473 -18.753 1.00 46.00 204 LEU A C 1
ATOM 1666 O O . LEU A 1 204 ? 44.477 -10.768 -19.649 1.00 46.00 204 LEU A O 1
ATOM 1670 N N . LYS A 1 205 ? 44.851 -12.148 -17.939 1.00 48.97 205 LYS A N 1
ATOM 1671 C CA . LYS A 1 205 ? 46.320 -12.160 -18.045 1.00 48.97 205 LYS A CA 1
ATOM 1672 C C . LYS A 1 205 ? 46.895 -13.418 -18.716 1.00 48.97 205 LYS A C 1
ATOM 1674 O O . LYS A 1 205 ? 48.078 -13.683 -18.576 1.00 48.97 205 LYS A O 1
ATOM 1679 N N . LYS A 1 206 ? 46.095 -14.191 -19.463 1.00 47.62 206 LYS A N 1
ATOM 1680 C CA . LYS A 1 206 ? 46.564 -15.393 -20.194 1.00 47.62 206 LYS A CA 1
ATOM 1681 C C . LYS A 1 206 ? 46.122 -15.480 -21.666 1.00 47.62 206 LYS A C 1
ATOM 1683 O O . LYS A 1 206 ? 45.986 -16.568 -22.209 1.00 47.62 206 LYS A O 1
ATOM 1688 N N . LEU A 1 207 ? 45.942 -14.332 -22.326 1.00 47.88 207 LEU A N 1
ATOM 1689 C CA . LEU A 1 207 ? 45.740 -14.225 -23.786 1.00 47.88 207 LEU A CA 1
ATOM 1690 C C . LEU A 1 207 ? 46.691 -13.226 -24.475 1.00 47.88 207 LEU A C 1
ATOM 1692 O O . LEU A 1 207 ? 46.542 -12.952 -25.659 1.00 47.88 207 LEU A O 1
ATOM 1696 N N . LEU A 1 208 ? 47.696 -12.718 -23.756 1.00 51.19 208 LEU A N 1
ATOM 1697 C CA . LEU A 1 208 ? 48.774 -11.879 -24.310 1.00 51.19 208 LEU A CA 1
ATOM 1698 C C . LEU A 1 208 ? 50.131 -12.596 -24.349 1.00 51.19 208 LEU A C 1
ATOM 1700 O O . LEU A 1 208 ? 51.144 -12.002 -24.687 1.00 51.19 208 LEU A O 1
ATOM 1704 N N . GLU A 1 209 ? 50.146 -13.894 -24.057 1.00 49.56 209 GLU A N 1
ATOM 1705 C CA . GLU A 1 209 ? 51.357 -14.712 -23.998 1.00 49.56 209 GLU A CA 1
ATOM 1706 C C . GLU A 1 209 ? 51.163 -15.979 -24.843 1.00 49.56 209 GLU A C 1
ATOM 1708 O O . GLU A 1 209 ? 51.251 -17.101 -24.355 1.00 49.56 209 GLU A O 1
ATOM 1713 N N . LYS A 1 210 ? 50.761 -15.789 -26.110 1.00 44.31 210 LYS A N 1
ATOM 1714 C CA . LYS A 1 210 ? 50.869 -16.785 -27.198 1.00 44.31 210 LYS A CA 1
ATOM 1715 C C . LYS A 1 210 ? 50.508 -16.234 -28.588 1.00 44.31 210 LYS A C 1
ATOM 1717 O O . LYS A 1 210 ? 49.956 -16.942 -29.421 1.00 44.31 210 LYS A O 1
ATOM 1722 N N . LEU A 1 211 ? 50.875 -14.984 -28.865 1.00 40.66 211 LEU A N 1
ATOM 1723 C CA . LEU A 1 211 ? 51.208 -14.562 -30.227 1.00 40.66 211 LEU A CA 1
ATOM 1724 C C . LEU A 1 211 ? 52.705 -14.271 -30.227 1.00 40.66 211 LEU A C 1
ATOM 1726 O O . LEU A 1 211 ? 53.158 -13.140 -30.084 1.00 40.66 211 LEU A O 1
ATOM 1730 N N . SER A 1 212 ? 53.430 -15.391 -30.254 1.00 48.50 212 SER A N 1
ATOM 1731 C CA . SER A 1 212 ? 54.813 -15.554 -30.692 1.00 48.50 212 SER A CA 1
ATOM 1732 C C . SER A 1 212 ? 55.241 -14.424 -31.621 1.00 48.50 212 SER A C 1
ATOM 1734 O O . SER A 1 212 ? 54.587 -14.157 -32.627 1.00 48.50 212 SER A O 1
ATOM 1736 N N . GLN A 1 213 ? 56.332 -13.743 -31.282 1.00 50.31 213 GLN A N 1
ATOM 1737 C CA . GLN A 1 213 ? 57.618 -14.093 -31.892 1.00 50.31 213 GLN A CA 1
ATOM 1738 C C . GLN A 1 213 ? 57.458 -14.280 -33.401 1.00 50.31 213 GLN A C 1
ATOM 1740 O O . GLN A 1 213 ? 57.318 -15.382 -33.926 1.00 50.31 213 GLN A O 1
ATOM 1745 N N . THR A 1 214 ? 57.441 -13.156 -34.094 1.00 40.28 214 THR A N 1
ATOM 1746 C CA . THR A 1 214 ? 57.977 -13.075 -35.442 1.00 40.28 214 THR A CA 1
ATOM 1747 C C . THR A 1 214 ? 58.755 -11.775 -35.457 1.00 40.28 214 THR A C 1
ATOM 1749 O O . THR A 1 214 ? 58.166 -10.699 -35.353 1.00 40.28 214 THR A O 1
ATOM 1752 N N . ASP A 1 215 ? 60.081 -11.884 -35.479 1.00 41.34 215 ASP A N 1
ATOM 1753 C CA . ASP A 1 215 ? 60.947 -10.764 -35.812 1.00 41.34 215 ASP A CA 1
ATOM 1754 C C . ASP A 1 215 ? 60.490 -10.207 -37.164 1.00 41.34 215 ASP A C 1
ATOM 1756 O O . ASP A 1 215 ? 60.577 -10.873 -38.194 1.00 41.34 215 ASP A O 1
ATOM 1760 N N . LEU A 1 216 ? 59.956 -8.989 -37.151 1.00 46.34 216 LEU A N 1
ATOM 1761 C CA . LEU A 1 216 ? 59.710 -8.181 -38.347 1.00 46.34 216 LEU A CA 1
ATOM 1762 C C . LEU A 1 216 ? 60.500 -6.871 -38.260 1.00 46.34 216 LEU A C 1
ATOM 1764 O O . LEU A 1 216 ? 60.058 -5.822 -38.722 1.00 46.34 216 LEU A O 1
ATOM 1768 N N . THR A 1 217 ? 61.688 -6.932 -37.668 1.00 52.66 217 THR A N 1
ATOM 1769 C CA . THR A 1 217 ? 62.683 -5.857 -37.670 1.00 52.66 217 THR A CA 1
ATOM 1770 C C . THR A 1 217 ? 63.843 -6.224 -38.582 1.00 52.66 217 THR A C 1
ATOM 1772 O O . THR A 1 217 ? 64.974 -6.328 -38.140 1.00 52.66 217 THR A O 1
ATOM 1775 N N . GLU A 1 218 ? 63.533 -6.443 -39.858 1.00 46.41 218 GLU A N 1
ATOM 1776 C CA . GLU A 1 218 ? 64.421 -6.139 -40.990 1.00 46.41 218 GLU A CA 1
ATOM 1777 C C . GLU A 1 218 ? 63.622 -6.246 -42.299 1.00 46.41 218 GLU A C 1
ATOM 1779 O O . GLU A 1 218 ? 63.906 -7.023 -43.206 1.00 46.41 218 GLU A O 1
ATOM 1784 N N . ILE A 1 219 ? 62.543 -5.465 -42.402 1.00 47.12 219 ILE A N 1
ATOM 1785 C CA . ILE A 1 219 ? 61.956 -5.185 -43.713 1.00 47.12 219 ILE A CA 1
ATOM 1786 C C . ILE A 1 219 ? 62.716 -3.983 -44.266 1.00 47.12 219 ILE A C 1
ATOM 1788 O O . ILE A 1 219 ? 62.419 -2.837 -43.935 1.00 47.12 219 ILE A O 1
ATOM 1792 N N . ASP A 1 220 ? 63.729 -4.249 -45.087 1.00 49.03 220 ASP A N 1
ATOM 1793 C CA . ASP A 1 220 ? 64.409 -3.220 -45.867 1.00 49.03 220 ASP A CA 1
ATOM 1794 C C . ASP A 1 220 ? 63.439 -2.651 -46.925 1.00 49.03 220 ASP A C 1
ATOM 1796 O O . ASP A 1 220 ? 63.202 -3.222 -47.996 1.00 49.03 220 ASP A O 1
ATOM 1800 N N . PHE A 1 221 ? 62.840 -1.501 -46.603 1.00 52.59 221 PHE A N 1
ATOM 1801 C CA . PHE A 1 221 ? 61.913 -0.762 -47.466 1.00 52.59 221 PHE A CA 1
ATOM 1802 C C . PHE A 1 221 ? 62.585 -0.149 -48.709 1.00 52.59 221 PHE A C 1
ATOM 1804 O O . PHE A 1 221 ? 61.891 0.424 -49.555 1.00 52.59 221 PHE A O 1
ATOM 1811 N N . SER A 1 222 ? 63.904 -0.295 -48.884 1.00 56.38 222 SER A N 1
ATOM 1812 C CA . SER A 1 222 ? 64.624 0.254 -50.040 1.00 56.38 222 SER A CA 1
ATOM 1813 C C . SER A 1 222 ? 64.410 -0.535 -51.348 1.00 56.38 222 SER A C 1
ATOM 1815 O O . SER A 1 222 ? 64.691 -0.015 -52.430 1.00 56.38 222 SER A O 1
ATOM 1817 N N . SER A 1 223 ? 63.824 -1.745 -51.288 1.00 54.19 223 SER A N 1
ATOM 1818 C CA . SER A 1 223 ? 63.645 -2.650 -52.446 1.00 54.19 223 SER A CA 1
ATOM 1819 C C . SER A 1 223 ? 62.184 -3.009 -52.798 1.00 54.19 223 SER A C 1
ATOM 1821 O O . SER A 1 223 ? 61.942 -3.913 -53.602 1.00 54.19 223 SER A O 1
ATOM 1823 N N . ALA A 1 224 ? 61.183 -2.302 -52.258 1.00 58.72 224 ALA A N 1
ATOM 1824 C CA . ALA A 1 224 ? 59.754 -2.625 -52.449 1.00 58.72 224 ALA A CA 1
ATOM 1825 C C . ALA A 1 224 ? 59.258 -2.527 -53.917 1.00 58.72 224 ALA A C 1
ATOM 1827 O O . ALA A 1 224 ? 58.284 -3.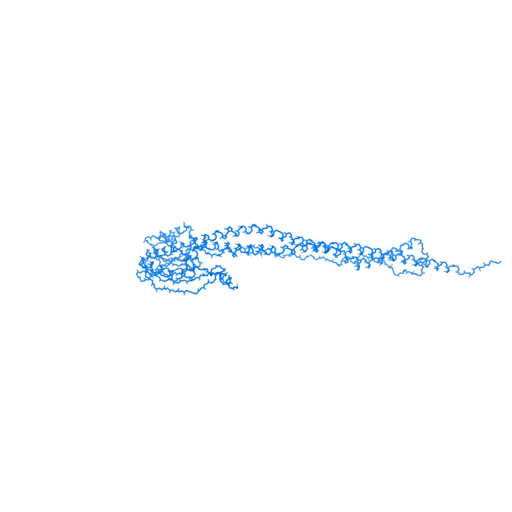170 -54.317 1.00 58.72 224 ALA A O 1
ATOM 1828 N N . GLY A 1 225 ? 59.950 -1.758 -54.766 1.00 57.47 225 GLY A N 1
ATOM 1829 C CA . GLY A 1 225 ? 59.597 -1.581 -56.182 1.00 57.47 225 GLY A CA 1
ATOM 1830 C C . GLY A 1 225 ? 59.845 -2.812 -57.071 1.00 57.47 225 GLY A C 1
ATOM 1831 O O . GLY A 1 225 ? 59.161 -2.969 -58.090 1.00 57.47 225 GLY A O 1
ATOM 1832 N N . SER A 1 226 ? 60.766 -3.705 -56.687 1.00 61.34 226 SER A N 1
ATOM 1833 C CA . SER A 1 226 ? 61.221 -4.860 -57.487 1.00 61.34 226 SER A CA 1
ATOM 1834 C C . SER A 1 226 ? 60.701 -6.221 -57.007 1.00 61.34 226 SER A C 1
ATOM 1836 O O . SER A 1 226 ? 61.140 -7.250 -57.515 1.00 61.34 226 SER A O 1
ATOM 1838 N N . TRP A 1 227 ? 59.769 -6.252 -56.049 1.00 64.00 227 TRP A N 1
ATOM 1839 C CA . TRP A 1 227 ? 59.207 -7.504 -55.533 1.00 64.00 227 TRP A CA 1
ATOM 1840 C C . TRP A 1 227 ? 58.414 -8.287 -56.598 1.00 64.00 227 TRP A C 1
ATOM 1842 O O . TRP A 1 227 ? 57.754 -7.667 -57.448 1.00 64.00 227 TRP A O 1
ATOM 1852 N N . PRO A 1 228 ? 58.425 -9.639 -56.550 1.00 74.19 228 PRO A N 1
ATOM 1853 C CA . PRO A 1 228 ? 57.555 -10.466 -57.384 1.00 74.19 228 PRO A CA 1
ATOM 1854 C C . PRO A 1 228 ? 56.084 -10.089 -57.153 1.00 74.19 228 PRO A C 1
ATOM 1856 O O . PRO A 1 228 ? 55.718 -9.612 -56.079 1.00 74.19 228 PRO A O 1
ATOM 1859 N N . LYS A 1 229 ? 55.219 -10.300 -58.158 1.00 73.12 229 LYS A N 1
ATOM 1860 C CA . LYS A 1 229 ? 53.815 -9.829 -58.145 1.00 73.12 229 LYS A CA 1
ATOM 1861 C C . LYS A 1 229 ? 53.057 -10.205 -56.858 1.00 73.12 229 LYS A C 1
ATOM 1863 O O . LYS A 1 229 ? 52.303 -9.385 -56.349 1.00 73.12 229 LYS A O 1
ATOM 1868 N N . ALA A 1 230 ? 53.316 -11.390 -56.300 1.00 73.00 230 ALA A N 1
ATOM 1869 C CA . ALA A 1 230 ? 52.731 -11.850 -55.038 1.00 73.00 230 ALA A CA 1
ATOM 1870 C C . ALA A 1 230 ? 53.109 -10.972 -53.824 1.00 73.00 230 ALA A C 1
ATOM 1872 O O . ALA A 1 230 ? 52.253 -10.669 -52.997 1.00 73.00 230 ALA A O 1
ATOM 1873 N N . GLY A 1 231 ? 54.357 -10.495 -53.744 1.00 79.38 231 GLY A N 1
ATOM 1874 C CA . GLY A 1 231 ? 54.818 -9.630 -52.652 1.00 79.38 231 GLY A CA 1
ATOM 1875 C C . GLY A 1 231 ? 54.160 -8.247 -52.667 1.00 79.38 231 GLY A C 1
ATOM 1876 O O . GLY A 1 231 ? 53.838 -7.704 -51.614 1.00 79.38 231 GLY A O 1
ATOM 1877 N N . LYS A 1 232 ? 53.882 -7.694 -53.856 1.00 76.69 232 LYS A N 1
ATOM 1878 C CA . LYS A 1 232 ? 53.171 -6.408 -53.991 1.00 76.69 232 LYS A CA 1
ATOM 1879 C C . LYS A 1 232 ? 51.717 -6.501 -53.519 1.00 76.69 232 LYS A C 1
ATOM 1881 O O . LYS A 1 232 ? 51.241 -5.593 -52.848 1.00 76.69 232 LYS A O 1
ATOM 1886 N N . VAL A 1 233 ? 51.043 -7.616 -53.813 1.00 83.12 233 VAL A N 1
ATOM 1887 C CA . VAL A 1 233 ? 49.673 -7.879 -53.338 1.00 83.12 233 VAL A CA 1
ATOM 1888 C C . VAL A 1 233 ? 49.635 -8.007 -51.814 1.00 83.12 233 VAL A C 1
ATOM 1890 O O . VAL A 1 233 ? 48.781 -7.392 -51.181 1.00 83.12 233 VAL A O 1
ATOM 1893 N N . LEU A 1 234 ? 50.588 -8.728 -51.212 1.00 86.62 234 LEU A N 1
ATOM 1894 C CA . LEU A 1 234 ? 50.711 -8.810 -49.752 1.00 86.62 234 LEU A CA 1
ATOM 1895 C C . LEU A 1 234 ? 50.934 -7.433 -49.114 1.00 86.62 234 LEU A C 1
ATOM 1897 O O . LEU A 1 234 ? 50.287 -7.116 -48.118 1.00 86.62 234 LEU A O 1
ATOM 1901 N N . ALA A 1 235 ? 51.780 -6.589 -49.713 1.00 85.44 235 ALA A N 1
ATOM 1902 C CA . ALA A 1 235 ? 52.000 -5.227 -49.230 1.00 85.44 235 ALA A CA 1
ATOM 1903 C C . ALA A 1 235 ? 50.721 -4.368 -49.289 1.00 85.44 235 ALA A C 1
ATOM 1905 O O . ALA A 1 235 ? 50.438 -3.627 -48.345 1.00 85.44 235 ALA A O 1
ATOM 1906 N N . TRP A 1 236 ? 49.910 -4.483 -50.349 1.00 88.38 236 TRP A N 1
ATOM 1907 C CA . TRP A 1 236 ? 48.621 -3.782 -50.433 1.00 88.38 236 TRP A CA 1
ATOM 1908 C C . TRP A 1 236 ? 47.604 -4.282 -49.411 1.00 88.38 236 TRP A C 1
ATOM 1910 O O . TRP A 1 236 ? 46.921 -3.460 -48.808 1.00 88.38 236 TRP A O 1
ATOM 1920 N N . ILE A 1 237 ? 47.533 -5.594 -49.167 1.00 89.06 237 ILE A N 1
ATOM 1921 C CA . ILE A 1 237 ? 46.666 -6.168 -48.125 1.00 89.06 237 ILE A CA 1
ATOM 1922 C C . ILE A 1 237 ? 47.086 -5.649 -46.748 1.00 89.06 237 ILE A C 1
ATOM 1924 O O . ILE A 1 237 ? 46.247 -5.183 -45.983 1.00 89.06 237 ILE A O 1
ATOM 1928 N N . LEU A 1 238 ? 48.385 -5.660 -46.449 1.00 90.88 238 LEU A N 1
ATOM 1929 C CA . LEU A 1 238 ? 48.912 -5.167 -45.179 1.00 90.88 238 LEU A CA 1
ATOM 1930 C C . LEU A 1 238 ? 48.644 -3.663 -45.008 1.00 90.88 238 LEU A C 1
ATOM 1932 O O . LEU A 1 238 ? 48.157 -3.244 -43.961 1.00 90.88 238 LEU A O 1
ATOM 1936 N N . THR A 1 239 ? 48.852 -2.863 -46.057 1.00 90.62 239 THR A N 1
ATOM 1937 C CA . THR A 1 239 ? 48.522 -1.426 -46.046 1.00 90.62 239 THR A CA 1
ATOM 1938 C C . THR A 1 239 ? 47.023 -1.189 -45.837 1.00 90.62 239 THR A C 1
ATOM 1940 O O . THR A 1 239 ? 46.635 -0.310 -45.064 1.00 90.62 239 THR A O 1
ATOM 1943 N N . ALA A 1 240 ? 46.169 -1.991 -46.480 1.00 92.50 240 ALA A N 1
ATOM 1944 C CA . ALA A 1 240 ? 44.722 -1.923 -46.311 1.00 92.50 240 ALA A CA 1
ATOM 1945 C C . ALA A 1 240 ? 44.300 -2.276 -44.877 1.00 92.50 240 ALA A C 1
ATOM 1947 O O . ALA A 1 240 ? 43.483 -1.562 -44.308 1.00 92.50 240 ALA A O 1
ATOM 1948 N N . ILE A 1 241 ? 44.883 -3.312 -44.265 1.00 93.12 241 ILE A N 1
ATOM 1949 C CA . ILE A 1 241 ? 44.597 -3.713 -42.876 1.00 93.12 241 ILE A CA 1
ATOM 1950 C C . ILE A 1 241 ? 45.045 -2.628 -41.890 1.00 93.12 241 ILE A C 1
ATOM 1952 O O . ILE A 1 241 ? 44.272 -2.256 -41.008 1.00 93.12 241 ILE A O 1
ATOM 1956 N N . ILE A 1 242 ? 46.252 -2.075 -42.064 1.00 92.38 242 ILE A N 1
ATOM 1957 C CA . ILE A 1 242 ? 46.773 -0.994 -41.209 1.00 92.38 242 ILE A CA 1
ATOM 1958 C C . ILE A 1 242 ? 45.900 0.259 -41.310 1.00 92.38 242 ILE A C 1
ATOM 1960 O O . ILE A 1 242 ? 45.699 0.935 -40.308 1.00 92.38 242 ILE A O 1
ATOM 1964 N N . THR A 1 243 ? 45.355 0.559 -42.490 1.00 92.69 243 THR A N 1
ATOM 1965 C CA . THR A 1 243 ? 44.453 1.708 -42.683 1.00 92.69 243 THR A CA 1
ATOM 1966 C C . THR A 1 243 ? 43.045 1.418 -42.150 1.00 92.69 243 THR A C 1
ATOM 1968 O O . THR A 1 243 ? 42.416 2.277 -41.529 1.00 92.69 243 THR A O 1
ATOM 1971 N N . ALA A 1 244 ? 42.541 0.200 -42.357 1.00 93.38 244 ALA A N 1
ATOM 1972 C CA . ALA A 1 244 ? 41.191 -0.187 -41.971 1.00 93.38 244 ALA A CA 1
ATOM 1973 C C . ALA A 1 244 ? 41.024 -0.379 -40.465 1.00 93.38 244 ALA A C 1
ATOM 1975 O O . ALA A 1 244 ? 39.953 -0.079 -39.947 1.00 93.38 244 ALA A O 1
ATOM 1976 N N . LEU A 1 245 ? 42.054 -0.839 -39.750 1.00 93.88 245 LEU A N 1
ATOM 1977 C CA . LEU A 1 245 ? 41.964 -1.110 -38.316 1.00 93.88 245 LEU A CA 1
ATOM 1978 C C . LEU A 1 245 ? 41.658 0.164 -37.489 1.00 93.88 245 LEU A C 1
ATOM 1980 O O . LEU A 1 245 ? 40.674 0.144 -36.748 1.00 93.88 245 LEU A O 1
ATOM 1984 N N . PRO A 1 246 ? 42.376 1.298 -37.641 1.00 93.81 246 PRO A N 1
ATOM 1985 C CA . PRO A 1 246 ? 42.014 2.553 -36.982 1.00 93.81 246 PRO A CA 1
ATOM 1986 C C . PRO A 1 246 ? 40.655 3.087 -37.435 1.00 93.81 246 PRO A C 1
ATOM 1988 O O . PRO A 1 246 ? 39.880 3.554 -36.605 1.00 93.81 246 PRO A O 1
ATOM 1991 N N . GLY A 1 247 ? 40.333 2.996 -38.732 1.00 91.62 247 GLY A N 1
ATOM 1992 C CA . GLY A 1 247 ? 39.031 3.431 -39.246 1.00 91.62 247 GLY A CA 1
ATOM 1993 C C . GLY A 1 247 ? 37.871 2.609 -38.675 1.00 91.62 247 GLY A C 1
ATOM 1994 O O . GLY A 1 247 ? 36.828 3.156 -38.323 1.00 91.62 247 GLY A O 1
ATOM 1995 N N . TYR A 1 248 ? 38.061 1.305 -38.493 1.00 92.88 248 TYR A N 1
ATOM 1996 C CA . TYR A 1 248 ? 37.094 0.449 -37.820 1.00 92.88 248 TYR A CA 1
ATOM 1997 C C . TYR A 1 248 ? 36.942 0.835 -36.346 1.00 92.88 248 TYR A C 1
ATOM 1999 O O . TYR A 1 248 ? 35.830 1.113 -35.902 1.00 92.88 248 TYR A O 1
ATOM 2007 N N . LEU A 1 249 ? 38.052 0.902 -35.605 1.00 92.44 249 LEU A N 1
ATOM 2008 C CA . LEU A 1 249 ? 38.035 1.124 -34.157 1.00 92.44 249 LEU A CA 1
ATOM 2009 C C . LEU A 1 249 ? 37.551 2.527 -33.771 1.00 92.44 249 LEU A C 1
ATOM 2011 O O . LEU A 1 249 ? 36.743 2.661 -32.857 1.00 92.44 249 LEU A O 1
ATOM 2015 N N . LEU A 1 250 ? 38.010 3.571 -34.464 1.00 92.44 250 LEU A N 1
ATOM 2016 C CA . LEU A 1 250 ? 37.711 4.958 -34.098 1.00 92.44 250 LEU A CA 1
ATOM 2017 C C . LEU A 1 250 ? 36.415 5.482 -34.726 1.00 92.44 250 LEU A C 1
ATOM 2019 O O . LEU A 1 250 ? 35.765 6.340 -34.134 1.00 92.44 250 LEU A O 1
ATOM 2023 N N . TYR A 1 251 ? 36.028 4.999 -35.914 1.00 92.12 251 TYR A N 1
ATOM 2024 C CA . TYR A 1 251 ? 34.889 5.557 -36.656 1.00 92.12 251 TYR A CA 1
ATOM 2025 C C . TYR A 1 251 ? 33.677 4.619 -36.723 1.00 92.12 251 TYR A C 1
ATOM 2027 O O . TYR A 1 251 ? 32.551 5.064 -36.490 1.00 92.12 251 TYR A O 1
ATOM 2035 N N . LEU A 1 252 ? 33.872 3.328 -37.017 1.00 91.31 252 LEU A N 1
ATOM 2036 C CA . LEU A 1 252 ? 32.765 2.370 -37.178 1.00 91.31 252 LEU A CA 1
ATOM 2037 C C . LEU A 1 252 ? 32.280 1.770 -35.853 1.00 91.31 252 LEU A C 1
ATOM 2039 O O . LEU A 1 252 ? 31.069 1.706 -35.644 1.00 91.31 252 LEU A O 1
ATOM 2043 N N . SER A 1 253 ? 33.186 1.376 -34.953 1.00 91.19 253 SER A N 1
ATOM 2044 C CA . SER A 1 253 ? 32.848 0.808 -33.637 1.00 91.19 253 SER A CA 1
ATOM 2045 C C . SER A 1 253 ? 31.825 1.658 -32.866 1.00 91.19 253 SER A C 1
ATOM 2047 O O . SER A 1 253 ? 30.754 1.134 -32.545 1.00 91.19 253 SER A O 1
ATOM 2049 N N . PRO A 1 254 ? 32.029 2.982 -32.667 1.00 93.69 254 PRO A N 1
ATOM 2050 C CA . PRO A 1 254 ? 31.050 3.800 -31.945 1.00 93.69 254 PRO A CA 1
ATOM 2051 C C . PRO A 1 254 ? 29.707 3.942 -32.682 1.00 93.69 254 PRO A C 1
ATOM 2053 O O . PRO A 1 254 ? 28.686 4.220 -32.057 1.00 93.69 254 PRO A O 1
ATOM 2056 N N . LYS A 1 255 ? 29.654 3.770 -34.011 1.00 91.12 255 LYS A N 1
ATOM 2057 C CA . LYS A 1 255 ? 28.388 3.790 -34.767 1.00 91.12 255 LYS A CA 1
ATOM 2058 C C . LYS A 1 255 ? 27.573 2.516 -34.533 1.00 91.12 255 LYS A C 1
ATOM 2060 O O . LYS A 1 255 ? 26.360 2.608 -34.366 1.00 91.12 255 LYS A O 1
ATOM 2065 N N . PHE A 1 256 ? 28.214 1.348 -34.478 1.00 89.69 256 PHE A N 1
ATOM 2066 C CA . PHE A 1 256 ? 27.521 0.100 -34.139 1.00 89.69 256 PHE A CA 1
ATOM 2067 C C . PHE A 1 256 ? 26.970 0.125 -32.712 1.00 89.69 256 PHE A C 1
ATOM 2069 O O . PHE A 1 256 ? 25.819 -0.252 -32.503 1.00 89.69 256 PHE A O 1
ATOM 2076 N N . GLU A 1 257 ? 27.740 0.649 -31.756 1.00 91.94 257 GLU A N 1
ATOM 2077 C CA . GLU A 1 257 ? 27.267 0.838 -30.380 1.00 91.94 257 GLU A CA 1
ATOM 2078 C C . GLU A 1 257 ? 26.071 1.792 -30.312 1.00 91.94 257 GLU A C 1
ATOM 2080 O O . GLU A 1 257 ? 25.077 1.478 -29.661 1.00 91.94 257 GLU A O 1
ATOM 2085 N N . ARG A 1 258 ? 26.110 2.924 -31.030 1.00 92.69 258 ARG A N 1
ATOM 2086 C CA . ARG A 1 258 ? 24.969 3.854 -31.106 1.00 92.69 258 ARG A CA 1
ATOM 2087 C C . ARG A 1 2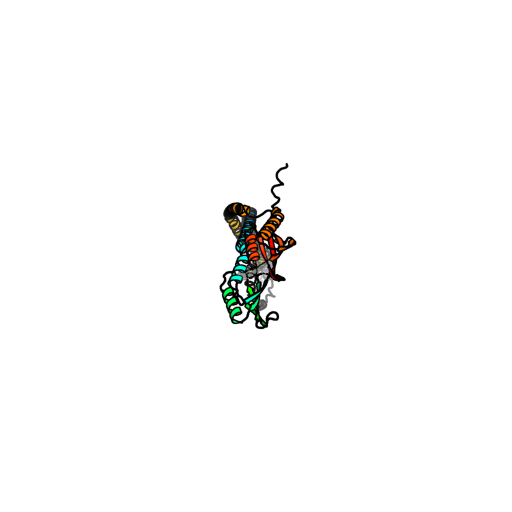58 ? 23.726 3.211 -31.726 1.00 92.69 258 ARG A C 1
ATOM 2089 O O . ARG A 1 258 ? 22.618 3.490 -31.274 1.00 92.69 258 ARG A O 1
ATOM 2096 N N . LEU A 1 259 ? 23.888 2.348 -32.729 1.00 91.44 259 LEU A N 1
ATOM 2097 C CA . LEU A 1 259 ? 22.774 1.611 -33.330 1.00 91.44 259 LEU A CA 1
ATOM 2098 C C . LEU A 1 259 ? 22.154 0.611 -32.338 1.00 91.44 259 LEU A C 1
ATOM 2100 O O . LEU A 1 259 ? 20.930 0.563 -32.218 1.00 91.44 259 LEU A O 1
ATOM 2104 N N . ASP A 1 260 ? 22.981 -0.136 -31.601 1.00 92.94 260 ASP A N 1
ATOM 2105 C CA . ASP A 1 260 ? 22.525 -1.061 -30.551 1.00 92.94 260 ASP A CA 1
ATOM 2106 C C . ASP A 1 260 ? 21.833 -0.316 -29.398 1.00 92.94 260 ASP A C 1
ATOM 2108 O O . ASP A 1 260 ? 20.741 -0.691 -28.971 1.00 92.94 260 ASP A O 1
ATOM 2112 N N . GLN A 1 261 ? 22.404 0.806 -28.948 1.00 93.00 261 GLN A N 1
ATOM 2113 C CA . GLN A 1 261 ? 21.799 1.674 -27.934 1.00 93.00 261 GLN A CA 1
ATOM 2114 C C . GLN A 1 261 ? 20.449 2.236 -28.392 1.00 93.00 261 GLN A C 1
ATOM 2116 O O . GLN A 1 261 ? 19.489 2.214 -27.622 1.00 93.00 261 GLN A O 1
ATOM 2121 N N . ALA A 1 262 ? 20.334 2.689 -29.644 1.00 89.75 262 ALA A N 1
ATOM 2122 C CA . ALA A 1 262 ? 19.063 3.141 -30.206 1.00 89.75 262 ALA A CA 1
ATOM 2123 C C . ALA A 1 262 ? 18.030 1.998 -30.292 1.00 89.75 262 ALA A C 1
ATOM 2125 O O . ALA A 1 262 ? 16.831 2.238 -30.124 1.00 89.75 262 ALA A O 1
ATOM 2126 N N . GLY A 1 263 ? 18.479 0.757 -30.508 1.00 91.00 263 GLY A N 1
ATOM 2127 C CA . GLY A 1 263 ? 17.663 -0.456 -30.409 1.00 91.00 263 GLY A CA 1
ATOM 2128 C C . GLY A 1 263 ? 17.151 -0.711 -28.989 1.00 91.00 263 GLY A C 1
ATOM 2129 O O . GLY A 1 263 ? 15.941 -0.793 -28.781 1.00 91.00 263 GLY A O 1
ATOM 2130 N N . LYS A 1 264 ? 18.047 -0.742 -27.998 1.00 92.94 264 LYS A N 1
ATOM 2131 C CA . LYS A 1 264 ? 17.703 -0.923 -26.573 1.00 92.94 264 LYS A CA 1
ATOM 2132 C C . LYS A 1 264 ? 16.780 0.174 -26.049 1.00 92.94 264 LYS A C 1
ATOM 2134 O O . LYS A 1 264 ? 15.835 -0.102 -25.316 1.00 92.94 264 LYS A O 1
ATOM 2139 N N . HIS A 1 265 ? 17.020 1.420 -26.452 1.00 89.88 265 HIS A N 1
ATOM 2140 C CA . HIS A 1 265 ? 16.170 2.540 -26.064 1.00 89.88 265 HIS A CA 1
ATOM 2141 C C . HIS A 1 265 ? 14.742 2.384 -26.604 1.00 89.88 265 HIS A C 1
ATOM 2143 O O . HIS A 1 265 ? 13.781 2.690 -25.901 1.00 89.88 265 HIS A O 1
ATOM 2149 N N . ARG A 1 266 ? 14.585 1.836 -27.817 1.00 90.00 266 ARG A N 1
ATOM 2150 C CA . ARG A 1 266 ? 13.267 1.516 -28.376 1.00 90.00 266 ARG A CA 1
ATOM 2151 C C . ARG A 1 266 ? 12.512 0.515 -27.509 1.00 90.00 266 ARG A C 1
ATOM 2153 O O . ARG A 1 266 ? 11.339 0.726 -27.231 1.00 90.00 266 ARG A O 1
ATOM 2160 N N . GLU A 1 267 ? 13.174 -0.565 -27.106 1.00 89.56 267 GLU A N 1
ATOM 2161 C CA . GLU A 1 267 ? 12.577 -1.608 -26.266 1.00 89.56 267 GLU A CA 1
ATOM 2162 C C . GLU A 1 267 ? 12.123 -1.040 -24.915 1.00 89.56 267 GLU A C 1
ATOM 2164 O O . GLU A 1 267 ? 10.992 -1.263 -24.487 1.00 89.56 267 GLU A O 1
ATOM 2169 N N . GLN A 1 268 ? 12.959 -0.209 -24.286 1.00 91.00 268 GLN A N 1
ATOM 2170 C CA . GLN A 1 268 ? 12.597 0.497 -23.056 1.00 91.00 268 GLN A CA 1
ATOM 2171 C C . GLN A 1 268 ? 11.366 1.397 -23.246 1.00 91.00 268 GLN A C 1
ATOM 2173 O O . GLN A 1 268 ? 10.451 1.356 -22.424 1.00 91.00 268 GLN A O 1
ATOM 2178 N N . LEU A 1 269 ? 11.317 2.181 -24.329 1.00 90.06 269 LEU A N 1
ATOM 2179 C CA . LEU A 1 269 ? 10.174 3.047 -24.637 1.00 90.06 269 LEU A CA 1
ATOM 2180 C C . LEU A 1 269 ? 8.886 2.248 -24.881 1.00 90.06 269 LEU A C 1
ATOM 2182 O O . LEU A 1 269 ? 7.823 2.667 -24.426 1.00 90.06 269 LEU A O 1
ATOM 2186 N N . LEU A 1 270 ? 8.977 1.093 -25.550 1.00 90.00 270 LEU A N 1
ATOM 2187 C CA . LEU A 1 270 ? 7.836 0.198 -25.763 1.00 90.00 270 LEU A CA 1
ATOM 2188 C C . LEU A 1 270 ? 7.301 -0.362 -24.440 1.00 90.00 270 LEU A C 1
ATOM 2190 O O . LEU A 1 270 ? 6.098 -0.297 -24.209 1.00 90.00 270 LEU A O 1
ATOM 2194 N N . ASN A 1 271 ? 8.172 -0.802 -23.530 1.00 89.75 271 ASN A N 1
ATOM 2195 C CA . ASN A 1 271 ? 7.750 -1.296 -22.213 1.00 89.75 271 ASN A CA 1
ATOM 2196 C C . ASN A 1 271 ? 7.018 -0.217 -21.390 1.00 89.75 271 ASN A C 1
ATOM 2198 O O . ASN A 1 271 ? 6.008 -0.491 -20.732 1.00 89.75 271 ASN A O 1
ATOM 2202 N N . VAL A 1 272 ? 7.506 1.029 -21.433 1.00 86.75 272 VAL A N 1
ATOM 2203 C CA . VAL A 1 272 ? 6.845 2.165 -20.765 1.00 86.75 272 VAL A CA 1
ATOM 2204 C C . VAL A 1 272 ? 5.487 2.452 -21.409 1.00 86.75 272 VAL A C 1
ATOM 2206 O O . VAL A 1 272 ? 4.497 2.614 -20.692 1.00 86.75 272 VAL A O 1
ATOM 2209 N N . TYR A 1 273 ? 5.427 2.463 -22.743 1.00 86.06 273 TYR A N 1
ATOM 2210 C CA . TYR A 1 273 ? 4.191 2.657 -23.498 1.00 86.06 273 TYR A CA 1
ATOM 2211 C C . TYR A 1 273 ? 3.135 1.597 -23.154 1.00 86.06 273 TYR A C 1
ATOM 2213 O O . TYR A 1 273 ? 2.009 1.951 -22.815 1.00 86.06 273 TYR A O 1
ATOM 2221 N N . GLU A 1 274 ? 3.496 0.310 -23.169 1.00 81.31 274 GLU A N 1
ATOM 2222 C CA . GLU A 1 274 ? 2.590 -0.796 -22.825 1.00 81.31 274 GLU A CA 1
ATOM 2223 C C . GLU A 1 274 ? 2.053 -0.670 -21.395 1.00 81.31 274 GLU A C 1
ATOM 2225 O O . GLU A 1 274 ? 0.853 -0.830 -21.147 1.00 81.31 274 GLU A O 1
ATOM 2230 N N . THR A 1 275 ? 2.927 -0.306 -20.453 1.00 82.62 275 THR A N 1
ATOM 2231 C CA . THR A 1 275 ? 2.542 -0.094 -19.055 1.00 82.62 275 THR A CA 1
ATOM 2232 C C . THR A 1 275 ? 1.525 1.042 -18.934 1.00 82.62 275 THR A C 1
ATOM 2234 O O . THR A 1 275 ? 0.467 0.854 -18.328 1.00 82.62 275 THR A O 1
ATOM 2237 N N . GLN A 1 276 ? 1.791 2.205 -19.537 1.00 79.00 276 GLN A N 1
ATOM 2238 C CA . GLN A 1 276 ? 0.866 3.343 -19.503 1.00 79.00 276 GLN A CA 1
ATOM 2239 C C . GLN A 1 276 ? -0.446 3.048 -20.237 1.00 79.00 276 GLN A C 1
ATOM 2241 O O . GLN A 1 276 ? -1.517 3.328 -19.698 1.00 79.00 276 GLN A O 1
ATOM 2246 N N . ALA A 1 277 ? -0.392 2.419 -21.411 1.00 75.88 277 ALA A N 1
ATOM 2247 C CA . ALA A 1 277 ? -1.578 2.021 -22.164 1.00 75.88 277 ALA A CA 1
ATOM 2248 C C . ALA A 1 277 ? -2.482 1.088 -21.342 1.00 75.88 277 ALA A C 1
ATOM 2250 O O . ALA A 1 277 ? -3.703 1.261 -21.326 1.00 75.88 277 ALA A O 1
ATOM 2251 N N . SER A 1 278 ? -1.894 0.153 -20.584 1.00 79.38 278 SER A N 1
ATOM 2252 C CA . SER A 1 278 ? -2.657 -0.712 -19.680 1.00 79.38 278 SER A CA 1
ATOM 2253 C C . SER A 1 278 ? -3.369 0.084 -18.576 1.00 79.38 278 SER A C 1
ATOM 2255 O O . SER A 1 278 ? -4.538 -0.177 -18.298 1.00 79.38 278 SER A O 1
ATOM 2257 N N . LEU A 1 279 ? -2.723 1.105 -17.991 1.00 76.94 279 LEU A N 1
ATOM 2258 C CA . LEU A 1 279 ? -3.336 1.975 -16.977 1.00 76.94 279 LEU A CA 1
ATOM 2259 C C . LEU A 1 279 ? -4.533 2.747 -17.545 1.00 76.94 279 LEU A C 1
ATOM 2261 O O . LEU A 1 279 ? -5.582 2.811 -16.898 1.00 76.94 279 LEU A O 1
ATOM 2265 N N . VAL A 1 280 ? -4.395 3.279 -18.761 1.00 78.94 280 VAL A N 1
ATOM 2266 C CA . VAL A 1 280 ? -5.460 4.005 -19.467 1.00 78.94 280 VAL A CA 1
ATOM 2267 C C . VAL A 1 280 ? -6.634 3.086 -19.811 1.00 78.94 280 VAL A C 1
ATOM 2269 O O . VAL A 1 280 ? -7.786 3.477 -19.624 1.00 78.94 280 VAL A O 1
ATOM 2272 N N . ALA A 1 281 ? -6.380 1.843 -20.228 1.00 77.19 281 ALA A N 1
ATOM 2273 C CA . ALA A 1 281 ? -7.441 0.875 -20.517 1.00 77.19 281 ALA A CA 1
ATOM 2274 C C . ALA A 1 281 ? -8.354 0.619 -19.298 1.00 77.19 281 ALA A C 1
ATOM 2276 O O . ALA A 1 281 ? -9.568 0.451 -19.443 1.00 77.19 281 ALA A O 1
ATOM 2277 N N . TYR A 1 282 ? -7.804 0.662 -18.078 1.00 75.50 282 TYR A N 1
ATOM 2278 C CA . TYR A 1 282 ? -8.582 0.508 -16.843 1.00 75.50 282 TYR A CA 1
ATOM 2279 C C . TYR A 1 282 ? -9.341 1.773 -16.405 1.00 75.50 282 TYR A C 1
ATOM 2281 O O . TYR A 1 282 ? -10.202 1.684 -15.524 1.00 75.50 282 TYR A O 1
ATOM 2289 N N . LEU A 1 283 ? -9.086 2.938 -17.008 1.00 76.44 283 LEU A N 1
ATOM 2290 C CA . LEU A 1 283 ? -9.657 4.227 -16.595 1.00 76.44 283 LEU A CA 1
ATOM 2291 C C . LEU A 1 283 ? -11.195 4.206 -16.612 1.00 76.44 283 LEU A C 1
ATOM 2293 O O . LEU A 1 283 ? -11.837 4.571 -15.622 1.00 76.44 283 LEU A O 1
ATOM 2297 N N . ALA A 1 284 ? -11.801 3.707 -17.694 1.00 76.31 284 ALA A N 1
ATOM 2298 C CA . ALA A 1 284 ? -13.259 3.606 -17.816 1.00 76.31 284 ALA A CA 1
ATOM 2299 C C . ALA A 1 284 ? -13.874 2.688 -16.743 1.00 76.31 284 ALA A C 1
ATOM 2301 O O . ALA A 1 284 ? -14.932 2.989 -16.180 1.00 76.31 284 ALA A O 1
ATOM 2302 N N . VAL A 1 285 ? -13.186 1.590 -16.415 1.00 77.69 285 VAL A N 1
ATOM 2303 C CA . VAL A 1 285 ? -13.601 0.658 -15.358 1.00 77.69 285 VAL A CA 1
ATOM 2304 C C . VAL A 1 285 ? -13.526 1.337 -13.988 1.00 77.69 285 VAL A C 1
ATOM 2306 O O . VAL A 1 285 ? -14.477 1.238 -13.210 1.00 77.69 285 VAL A O 1
ATOM 2309 N N . TYR A 1 286 ? -12.451 2.079 -13.696 1.00 69.56 286 TYR A N 1
ATOM 2310 C CA . TYR A 1 286 ? -12.305 2.806 -12.431 1.00 69.56 286 TYR A CA 1
ATOM 2311 C C . TYR A 1 286 ? -13.347 3.909 -12.254 1.00 69.56 286 TYR A C 1
ATOM 2313 O O . TYR A 1 286 ? -13.893 4.028 -11.157 1.00 69.56 286 TYR A O 1
ATOM 2321 N N . LYS A 1 287 ? -13.688 4.656 -13.314 1.00 76.25 287 LYS A N 1
ATOM 2322 C CA . LYS A 1 287 ? -14.770 5.658 -13.272 1.00 76.25 287 LYS A CA 1
ATOM 2323 C C . LYS A 1 287 ? -16.113 5.023 -12.903 1.00 76.25 287 LYS A C 1
ATOM 2325 O O . LYS A 1 287 ? -16.773 5.495 -11.981 1.00 76.25 287 LYS A O 1
ATOM 2330 N N . ARG A 1 288 ? -16.478 3.900 -13.537 1.00 80.81 288 ARG A N 1
ATOM 2331 C CA . ARG A 1 288 ? -17.712 3.160 -13.200 1.00 80.81 288 ARG A CA 1
ATOM 2332 C C . ARG A 1 288 ? -17.702 2.619 -11.769 1.00 80.81 288 ARG A C 1
ATOM 2334 O O . ARG A 1 288 ? -18.699 2.731 -11.062 1.00 80.81 288 ARG A O 1
ATOM 2341 N N . GLN A 1 289 ? -16.584 2.045 -11.321 1.00 74.44 289 GLN A N 1
ATOM 2342 C CA . GLN A 1 289 ? -16.451 1.553 -9.945 1.00 74.44 289 GLN A CA 1
ATOM 2343 C C . GLN A 1 289 ? -16.575 2.681 -8.919 1.00 74.44 289 GLN A C 1
ATOM 2345 O O . GLN A 1 289 ? -17.250 2.498 -7.910 1.00 74.44 289 GLN A O 1
ATOM 2350 N N . LEU A 1 290 ? -15.955 3.836 -9.177 1.00 75.75 290 LEU A N 1
ATOM 2351 C CA . LEU A 1 290 ? -16.073 5.018 -8.327 1.00 75.75 290 LEU A CA 1
ATOM 2352 C C . LEU A 1 290 ? -17.512 5.514 -8.257 1.00 75.75 290 LEU A C 1
ATOM 2354 O O . LEU A 1 290 ? -17.994 5.730 -7.156 1.00 75.75 290 LEU A O 1
ATOM 2358 N N . GLN A 1 291 ? -18.215 5.605 -9.385 1.00 81.50 291 GLN A N 1
ATOM 2359 C CA . GLN A 1 291 ? -19.622 6.004 -9.400 1.00 81.50 291 GLN A CA 1
ATOM 2360 C C . GLN A 1 291 ? -20.492 5.045 -8.570 1.00 81.50 291 GLN A C 1
ATOM 2362 O O . GLN A 1 291 ? -21.270 5.490 -7.729 1.00 81.50 291 GLN A O 1
ATOM 2367 N N . ASN A 1 292 ? -20.303 3.730 -8.732 1.00 80.56 292 ASN A N 1
ATOM 2368 C CA . ASN A 1 292 ? -21.010 2.721 -7.937 1.00 80.56 292 ASN A CA 1
ATOM 2369 C C . ASN A 1 292 ? -20.672 2.818 -6.441 1.00 80.56 292 ASN A C 1
ATOM 2371 O O . ASN A 1 292 ? -21.554 2.667 -5.596 1.00 80.56 292 ASN A O 1
ATOM 2375 N N . LEU A 1 293 ? -19.400 3.053 -6.100 1.00 72.06 293 LEU A N 1
ATOM 2376 C CA . LEU A 1 293 ? -18.967 3.239 -4.715 1.00 72.06 293 LEU A CA 1
ATOM 2377 C C . LEU A 1 293 ? -19.532 4.528 -4.123 1.00 72.06 293 LEU A C 1
ATOM 2379 O O . LEU A 1 293 ? -20.013 4.479 -3.006 1.00 72.06 293 LEU A O 1
ATOM 2383 N N . GLN A 1 294 ? -19.540 5.638 -4.861 1.00 70.12 294 GLN A N 1
ATOM 2384 C CA . GLN A 1 294 ? -20.094 6.918 -4.415 1.00 70.12 294 GLN A CA 1
ATOM 2385 C C . GLN A 1 294 ? -21.606 6.843 -4.203 1.00 70.12 294 GLN A C 1
ATOM 2387 O O . GLN A 1 294 ? -22.106 7.386 -3.226 1.00 70.12 294 GLN A O 1
ATOM 2392 N N . GLN A 1 295 ? -22.338 6.139 -5.070 1.00 71.00 295 GLN A N 1
ATOM 2393 C CA . GLN A 1 295 ? -23.774 5.918 -4.880 1.00 71.00 295 GLN A CA 1
ATOM 2394 C C . GLN A 1 295 ? -24.056 5.066 -3.635 1.00 71.00 295 GLN A C 1
ATOM 2396 O O . GLN A 1 295 ? -24.922 5.417 -2.836 1.00 71.00 295 GLN A O 1
ATOM 2401 N N . ARG A 1 296 ? -23.293 3.983 -3.427 1.00 65.06 296 ARG A N 1
ATOM 2402 C CA . ARG A 1 296 ? -23.398 3.152 -2.213 1.00 65.06 296 ARG A CA 1
ATOM 2403 C C . ARG A 1 296 ? -22.992 3.921 -0.958 1.00 65.06 296 ARG A C 1
ATOM 2405 O O . ARG A 1 296 ? -23.662 3.815 0.065 1.00 65.06 296 ARG A O 1
ATOM 2412 N N . ASP A 1 297 ? -21.933 4.714 -1.045 1.00 58.81 297 ASP A N 1
ATOM 2413 C CA . ASP A 1 297 ? -21.449 5.529 0.060 1.00 58.81 297 ASP A CA 1
ATOM 2414 C C . ASP A 1 297 ? -22.448 6.631 0.405 1.00 58.81 297 ASP A C 1
ATOM 2416 O O . ASP A 1 297 ? -22.714 6.836 1.576 1.00 58.81 297 ASP A O 1
ATOM 2420 N N . HIS A 1 298 ? -23.113 7.266 -0.565 1.00 58.84 298 HIS A N 1
ATOM 2421 C CA . HIS A 1 298 ? -24.159 8.251 -0.271 1.00 58.84 298 HIS A CA 1
ATOM 2422 C C . HIS A 1 298 ? -25.334 7.637 0.508 1.00 58.84 298 HIS A C 1
ATOM 2424 O O . HIS A 1 298 ? -25.855 8.267 1.422 1.00 58.84 298 HIS A O 1
ATOM 2430 N N . THR A 1 299 ? -25.688 6.376 0.233 1.00 56.78 299 THR A N 1
ATOM 2431 C CA . THR A 1 299 ? -26.714 5.652 1.009 1.00 56.78 299 THR A CA 1
ATOM 2432 C C . THR A 1 299 ? -26.250 5.199 2.403 1.00 56.78 299 THR A C 1
ATOM 2434 O O . THR A 1 299 ? -27.090 4.942 3.260 1.00 56.78 299 THR A O 1
ATOM 2437 N N . GLN A 1 300 ? -24.936 5.108 2.657 1.00 52.25 300 GLN A N 1
ATOM 2438 C CA . GLN A 1 300 ? -24.360 4.661 3.941 1.00 52.25 300 GLN A CA 1
ATOM 2439 C C . GLN A 1 300 ? -23.822 5.823 4.803 1.00 52.25 300 GLN A C 1
ATOM 2441 O O . GLN A 1 300 ? -23.882 5.770 6.029 1.00 52.25 300 GLN A O 1
ATOM 2446 N N . THR A 1 301 ? -23.356 6.907 4.180 1.00 48.12 301 THR A N 1
ATOM 2447 C CA . THR A 1 301 ? -22.776 8.109 4.807 1.00 48.12 301 THR A CA 1
ATOM 2448 C C . THR A 1 301 ? -23.827 8.958 5.509 1.00 48.12 301 THR A C 1
ATOM 2450 O O . THR A 1 301 ? -23.490 9.655 6.464 1.00 48.12 301 THR A O 1
ATOM 2453 N N . SER A 1 302 ? -25.108 8.852 5.135 1.00 50.38 302 SER A N 1
ATOM 2454 C CA . SER A 1 302 ? -26.213 9.460 5.896 1.00 50.38 302 SER A CA 1
ATOM 2455 C C . SER A 1 302 ? -26.272 9.004 7.363 1.00 50.38 302 SER A C 1
ATOM 2457 O O . SER A 1 302 ? -26.984 9.615 8.152 1.00 50.38 302 SER A O 1
ATOM 2459 N N . GLN A 1 303 ? -25.529 7.958 7.743 1.00 50.75 303 GLN A N 1
ATOM 2460 C CA . GLN A 1 303 ? -25.466 7.425 9.107 1.00 50.75 303 GLN A CA 1
ATOM 2461 C C . GLN A 1 303 ? -24.203 7.849 9.886 1.00 50.75 303 GLN A C 1
ATOM 2463 O O . GLN A 1 303 ? -24.040 7.439 11.034 1.00 50.75 303 GLN A O 1
ATOM 2468 N N . ILE A 1 304 ? -23.293 8.641 9.299 1.00 54.53 304 ILE A N 1
ATOM 2469 C CA . ILE A 1 304 ? -22.076 9.122 9.981 1.00 54.53 304 ILE A CA 1
ATOM 2470 C C . ILE A 1 304 ? -22.378 10.481 10.639 1.00 54.53 304 ILE A C 1
ATOM 2472 O O . ILE A 1 304 ? -22.588 11.460 9.921 1.00 54.53 304 ILE A O 1
ATOM 2476 N N . PRO A 1 305 ? -22.403 10.583 11.983 1.00 52.56 305 PRO A N 1
ATOM 2477 C CA . PRO A 1 305 ? -22.765 11.820 12.673 1.00 52.56 305 PRO A CA 1
ATOM 2478 C C . PRO A 1 305 ? -21.751 12.954 12.434 1.00 52.56 305 PRO A C 1
ATOM 2480 O O . PRO A 1 305 ? -20.539 12.743 12.449 1.00 52.56 305 PRO A O 1
ATOM 2483 N N . THR A 1 306 ? -22.252 14.176 12.248 1.00 56.50 306 THR A N 1
ATOM 2484 C CA . THR A 1 306 ? -21.462 15.419 12.134 1.00 56.50 306 THR A CA 1
ATOM 2485 C C . THR A 1 306 ? -20.850 15.823 13.484 1.00 56.50 306 THR A C 1
ATOM 2487 O O . THR A 1 306 ? -21.450 15.550 14.515 1.00 56.50 306 THR A O 1
ATOM 2490 N N . ALA A 1 307 ? -19.742 16.582 13.503 1.00 55.00 307 ALA A N 1
ATOM 2491 C CA . ALA A 1 307 ? -19.060 17.084 14.717 1.00 55.00 307 ALA A CA 1
ATOM 2492 C C . ALA A 1 307 ? -19.971 17.769 15.770 1.00 55.00 307 ALA A C 1
ATOM 2494 O O . ALA A 1 307 ? -19.670 17.758 16.962 1.00 55.00 307 ALA A O 1
ATOM 2495 N N . LYS A 1 308 ? -21.147 18.282 15.370 1.00 55.53 308 LYS A N 1
ATOM 2496 C CA . LYS A 1 308 ? -22.201 18.784 16.279 1.00 55.53 308 LYS A CA 1
ATOM 2497 C C . LYS A 1 308 ? -22.824 17.697 17.183 1.00 55.53 308 LYS A C 1
ATOM 2499 O O . LYS A 1 308 ? -23.700 17.998 17.987 1.00 55.53 308 LYS A O 1
ATOM 2504 N N . SER A 1 309 ? -22.394 16.440 17.068 1.00 62.06 309 SER A N 1
ATOM 2505 C CA . SER A 1 309 ? -22.939 15.292 17.790 1.00 62.06 309 SER A CA 1
ATOM 2506 C C . SER A 1 309 ? -22.422 15.135 19.225 1.00 62.06 309 SER A C 1
ATOM 2508 O O . SER A 1 309 ? -23.094 14.479 20.017 1.00 62.06 309 SER A O 1
ATOM 2510 N N . ILE A 1 310 ? -21.263 15.689 19.596 1.00 73.00 310 ILE A N 1
ATOM 2511 C CA . ILE A 1 310 ? -20.655 15.409 20.915 1.00 73.00 310 ILE A CA 1
ATOM 2512 C C . ILE A 1 310 ? -21.552 15.872 22.083 1.00 73.00 310 ILE A C 1
ATOM 2514 O O . ILE A 1 310 ? -21.855 15.033 22.930 1.00 73.00 310 ILE A O 1
ATOM 2518 N N . PRO A 1 311 ? -22.079 17.115 22.121 1.00 77.25 311 PRO A N 1
ATOM 2519 C CA . PRO A 1 311 ? -22.938 17.555 23.227 1.00 77.25 311 PRO A CA 1
ATOM 2520 C C . PRO A 1 311 ? -24.226 16.729 23.361 1.00 77.25 311 PRO A C 1
ATOM 2522 O O . PRO A 1 311 ? -24.576 16.293 24.452 1.00 77.25 311 PRO A O 1
ATOM 2525 N N . GLN A 1 312 ? -24.886 16.417 22.241 1.00 75.31 312 GLN A N 1
ATOM 2526 C CA . GLN A 1 312 ? -26.093 15.580 22.240 1.00 75.31 312 GLN A CA 1
ATOM 2527 C C . GLN A 1 312 ? -25.801 14.143 22.704 1.00 75.31 312 GLN A C 1
ATOM 2529 O O . GLN A 1 312 ? -26.645 13.497 23.316 1.00 75.31 312 GLN A O 1
ATOM 2534 N N . PHE A 1 313 ? -24.604 13.620 22.424 1.00 80.12 313 PHE A N 1
ATOM 2535 C CA . PHE A 1 313 ? -24.202 12.304 22.918 1.00 80.12 313 PHE A CA 1
ATOM 2536 C C . PHE A 1 313 ? -24.031 12.301 24.443 1.00 80.12 313 PHE A C 1
ATOM 2538 O O . PHE A 1 313 ? -24.420 11.338 25.101 1.00 80.12 313 PHE A O 1
ATOM 2545 N N . MET A 1 314 ? -23.497 13.386 25.008 1.00 81.00 314 MET A N 1
ATOM 2546 C CA . MET A 1 314 ? -23.378 13.543 26.461 1.00 81.00 314 MET A CA 1
ATOM 2547 C C . MET A 1 314 ? -24.746 13.547 27.141 1.00 81.00 314 MET A C 1
ATOM 2549 O O . MET A 1 314 ? -24.935 12.854 28.138 1.00 81.00 314 MET A O 1
ATOM 2553 N N . GLU A 1 315 ? -25.704 14.275 26.568 1.00 83.44 315 GLU A N 1
ATOM 2554 C CA . GLU A 1 315 ? -27.088 14.307 27.045 1.00 83.44 315 GLU A CA 1
ATOM 2555 C C . GLU A 1 315 ? -27.715 12.905 27.027 1.00 83.44 315 GLU A C 1
ATOM 2557 O O . GLU A 1 315 ? -28.236 12.444 28.041 1.00 83.44 315 GLU A O 1
ATOM 2562 N N . GLN A 1 316 ? -27.564 12.176 25.915 1.00 84.81 316 GLN A N 1
ATOM 2563 C CA . GLN A 1 316 ? -28.075 10.810 25.778 1.00 84.81 316 GLN A CA 1
ATOM 2564 C C . GLN A 1 316 ? -27.462 9.841 26.797 1.00 84.81 316 GLN A C 1
ATOM 2566 O O . GLN A 1 316 ? -28.195 9.033 27.366 1.00 84.81 316 GLN A O 1
ATOM 2571 N N . ILE A 1 317 ? -26.150 9.919 27.064 1.00 87.56 317 ILE A N 1
ATOM 2572 C CA . ILE A 1 317 ? -25.515 9.117 28.125 1.00 87.56 317 ILE A CA 1
ATOM 2573 C C . ILE A 1 317 ? -26.149 9.433 29.482 1.00 87.56 317 ILE A C 1
ATOM 2575 O O . ILE A 1 317 ? -26.467 8.505 30.223 1.00 87.56 317 ILE A O 1
ATOM 2579 N N . GLY A 1 318 ? -26.345 10.717 29.797 1.00 87.69 318 GLY A N 1
ATOM 2580 C CA . GLY A 1 318 ? -26.971 11.144 31.048 1.00 87.69 318 GLY A CA 1
ATOM 2581 C C . GLY A 1 318 ? -28.376 10.565 31.219 1.00 87.69 318 GLY A C 1
ATOM 2582 O O . GLY A 1 318 ? -28.678 9.982 32.258 1.00 87.69 318 GLY A O 1
ATOM 2583 N N . THR A 1 319 ? -29.205 10.629 30.172 1.00 89.12 319 THR A N 1
ATOM 2584 C CA . THR A 1 319 ? -30.551 10.034 30.183 1.00 89.12 319 THR A CA 1
ATOM 2585 C C . THR A 1 319 ? -30.512 8.521 30.403 1.00 89.12 319 THR A C 1
ATOM 2587 O O . THR A 1 319 ? -31.299 8.001 31.189 1.00 89.12 319 THR A O 1
ATOM 2590 N N . GLN A 1 320 ? -29.593 7.804 29.744 1.00 90.44 320 GLN A N 1
ATOM 2591 C CA . GLN A 1 320 ? -29.463 6.352 29.919 1.00 90.44 320 GLN A CA 1
ATOM 2592 C C . GLN A 1 320 ? -28.958 5.976 31.316 1.00 90.44 320 GLN A C 1
ATOM 2594 O O . GLN A 1 320 ? -29.405 4.978 31.875 1.00 90.44 320 GLN A O 1
ATOM 2599 N N . ALA A 1 321 ? -28.054 6.771 31.894 1.00 90.25 321 ALA A N 1
ATOM 2600 C CA . ALA A 1 321 ? -27.554 6.542 33.247 1.00 90.25 321 ALA A CA 1
ATOM 2601 C C . ALA A 1 321 ? -28.691 6.661 34.271 1.00 90.25 321 ALA A C 1
ATOM 2603 O O . ALA A 1 321 ? -28.858 5.784 35.115 1.00 90.25 321 ALA A O 1
ATOM 2604 N N . GLN A 1 322 ? -29.534 7.687 34.127 1.00 90.56 322 GLN A N 1
ATOM 2605 C CA . GLN A 1 322 ? -30.704 7.878 34.980 1.00 90.56 322 GLN A CA 1
ATOM 2606 C C . GLN A 1 322 ? -31.767 6.785 34.776 1.00 90.56 322 GLN A C 1
ATOM 2608 O O . GLN A 1 322 ? -32.339 6.302 35.748 1.00 90.56 322 GLN A O 1
ATOM 2613 N N . LEU A 1 323 ? -32.019 6.367 33.530 1.00 92.25 323 LEU A N 1
ATOM 2614 C CA . LEU A 1 323 ? -33.003 5.325 33.212 1.00 92.25 323 LEU A CA 1
ATOM 2615 C C . LEU A 1 323 ? -32.635 3.959 33.811 1.00 92.25 323 LEU A C 1
ATOM 2617 O O . LEU A 1 323 ? -33.521 3.211 34.217 1.00 92.25 323 LEU A O 1
ATOM 2621 N N . HIS A 1 324 ? -31.342 3.637 33.851 1.00 93.38 324 HIS A N 1
ATOM 2622 C CA . HIS A 1 324 ? -30.834 2.356 34.344 1.00 93.38 324 HIS A CA 1
ATOM 2623 C C . HIS A 1 324 ? -30.319 2.408 35.788 1.00 93.38 324 HIS A C 1
ATOM 2625 O O . HIS A 1 324 ? -29.712 1.434 36.228 1.00 93.38 324 HIS A O 1
ATOM 2631 N N . ASP A 1 325 ? -30.565 3.500 36.522 1.00 91.38 325 ASP A N 1
ATOM 2632 C CA . ASP A 1 325 ? -30.142 3.667 37.921 1.00 91.38 325 ASP A CA 1
ATOM 2633 C C . ASP A 1 325 ? -28.628 3.417 38.098 1.00 91.38 325 ASP A C 1
ATOM 2635 O O . ASP A 1 325 ? -28.175 2.519 38.816 1.00 91.38 325 ASP A O 1
ATOM 2639 N N . VAL A 1 326 ? -27.840 4.160 37.314 1.00 92.19 326 VAL A N 1
ATOM 2640 C CA . VAL A 1 326 ? -26.375 4.116 37.284 1.00 92.19 326 VAL A CA 1
ATOM 2641 C C . VAL A 1 326 ? -25.818 5.497 37.636 1.00 92.19 326 VAL A C 1
ATOM 2643 O O . VAL A 1 326 ? -26.060 6.481 36.936 1.00 92.19 326 VAL A O 1
ATOM 2646 N N . ASP A 1 327 ? -24.997 5.561 38.684 1.00 90.88 327 ASP A N 1
ATOM 2647 C CA . ASP A 1 327 ? -24.429 6.805 39.201 1.00 90.88 327 ASP A CA 1
ATOM 2648 C C . ASP A 1 327 ? -23.227 7.264 38.374 1.00 90.88 327 ASP A C 1
ATOM 2650 O O . ASP A 1 327 ? -22.133 6.683 38.425 1.00 90.88 327 ASP A O 1
ATOM 2654 N N . LEU A 1 328 ? -23.392 8.363 37.644 1.00 87.62 328 LEU A N 1
ATOM 2655 C CA . LEU A 1 328 ? -22.342 8.940 36.812 1.00 87.62 328 LEU A CA 1
ATOM 2656 C C . LEU A 1 328 ? -21.389 9.806 37.649 1.00 87.62 328 LEU A C 1
ATOM 2658 O O . LEU A 1 328 ? -21.737 10.896 38.087 1.00 87.62 328 LEU A O 1
ATOM 2662 N N . HIS A 1 329 ? -20.165 9.319 37.867 1.00 85.25 329 HIS A N 1
ATOM 2663 C CA . HIS A 1 329 ? -19.192 9.955 38.764 1.00 85.25 329 HIS A CA 1
ATOM 2664 C C . HIS A 1 329 ? -18.237 10.906 38.049 1.00 85.25 329 HIS A C 1
ATOM 2666 O O . HIS A 1 329 ? -17.839 11.937 38.587 1.00 85.25 329 HIS A O 1
ATOM 2672 N N . THR A 1 330 ? -17.757 10.532 36.867 1.00 85.75 330 THR A N 1
ATOM 2673 C CA . THR A 1 330 ? -16.764 11.336 36.147 1.00 85.75 330 THR A CA 1
ATOM 2674 C C . THR A 1 330 ? -16.976 11.205 34.658 1.00 85.75 330 THR A C 1
ATOM 2676 O O . THR A 1 330 ? -17.080 10.097 34.140 1.00 85.75 330 THR A O 1
ATOM 2679 N N . PHE A 1 331 ? -16.964 12.348 33.981 1.00 84.81 331 PHE A N 1
ATOM 2680 C CA . PHE A 1 331 ? -16.958 12.449 32.533 1.00 84.81 331 PHE A CA 1
ATOM 2681 C C . PHE A 1 331 ? -15.798 13.357 32.126 1.00 84.81 331 PHE A C 1
ATOM 2683 O O . PHE A 1 331 ? -15.782 14.536 32.479 1.00 84.81 331 PHE A O 1
ATOM 2690 N N . LYS A 1 332 ? -14.803 12.813 31.423 1.00 87.69 332 LYS A N 1
ATOM 2691 C CA . LYS A 1 332 ? -13.629 13.570 30.964 1.00 87.69 332 LYS A CA 1
ATOM 2692 C C . LYS A 1 332 ? -13.478 13.441 29.459 1.00 87.69 332 LYS A C 1
ATOM 2694 O O . LYS A 1 332 ? -13.339 12.334 28.942 1.00 87.69 332 LYS A O 1
ATOM 2699 N N . LEU A 1 333 ? -13.477 14.582 28.779 1.00 86.62 333 LEU A N 1
ATOM 2700 C CA . LEU A 1 333 ? -13.147 14.669 27.364 1.00 86.62 333 LEU A CA 1
ATOM 2701 C C . LEU A 1 333 ? -11.621 14.608 27.211 1.00 86.62 333 LEU A C 1
ATOM 2703 O O . LEU A 1 333 ? -10.908 15.381 27.850 1.00 86.62 333 LEU A O 1
ATOM 2707 N N . GLY A 1 334 ? -11.126 13.651 26.430 1.00 84.25 334 GLY A N 1
ATOM 2708 C CA . GLY A 1 334 ? -9.706 13.527 26.106 1.00 84.25 334 GLY A CA 1
ATOM 2709 C C . GLY A 1 334 ? -9.289 14.427 24.943 1.00 84.25 334 GLY A C 1
ATOM 2710 O O . GLY A 1 334 ? -10.112 15.116 24.347 1.00 84.25 334 GLY A O 1
ATOM 2711 N N . GLU A 1 335 ? -8.009 14.384 24.587 1.00 85.50 335 GLU A N 1
ATOM 2712 C CA . GLU A 1 335 ? -7.517 15.033 23.369 1.00 85.50 335 GLU A CA 1
ATOM 2713 C C . GLU A 1 335 ? -7.969 14.266 22.122 1.00 85.50 335 GLU A C 1
ATOM 2715 O O . GLU A 1 335 ? -7.984 13.028 22.099 1.00 85.50 335 GLU A O 1
ATOM 2720 N N . GLU A 1 336 ? -8.347 15.014 21.090 1.00 82.75 336 GLU A N 1
ATOM 2721 C CA . GLU A 1 336 ? -8.737 14.477 19.792 1.00 82.75 336 GLU A CA 1
ATOM 2722 C C . GLU A 1 336 ? -7.557 13.737 19.152 1.00 82.75 336 GLU A C 1
ATOM 2724 O O . GLU A 1 336 ? -6.427 14.226 19.117 1.00 82.75 336 GLU A O 1
ATOM 2729 N N . ARG A 1 337 ? -7.808 12.518 18.668 1.00 81.88 337 ARG A N 1
ATOM 2730 C CA . ARG A 1 337 ? -6.796 11.707 17.987 1.00 81.88 337 ARG A CA 1
ATOM 2731 C C . ARG A 1 337 ? -7.113 11.645 16.503 1.00 81.88 337 ARG A C 1
ATOM 2733 O O . ARG A 1 337 ? -8.082 10.993 16.099 1.00 81.88 337 ARG A O 1
ATOM 2740 N N . GLU A 1 338 ? -6.254 12.269 15.708 1.00 74.19 338 GLU A N 1
ATOM 2741 C CA . GLU A 1 338 ? -6.334 12.225 14.255 1.00 74.19 338 GLU A CA 1
ATOM 2742 C C . GLU A 1 338 ? -5.978 10.825 13.740 1.00 74.19 338 GLU A C 1
ATOM 2744 O O . GLU A 1 338 ? -4.950 10.227 14.078 1.00 74.19 338 GLU A O 1
ATOM 2749 N N . HIS A 1 339 ? -6.839 10.288 12.886 1.00 68.50 339 HIS A N 1
ATOM 2750 C CA . HIS A 1 339 ? -6.554 9.114 12.082 1.00 68.50 339 HIS A CA 1
ATOM 2751 C C . HIS A 1 339 ? -6.669 9.497 10.607 1.00 68.50 339 HIS A C 1
ATOM 2753 O O . HIS A 1 339 ? -7.410 10.403 10.250 1.00 68.50 339 HIS A O 1
ATOM 2759 N N . LYS A 1 340 ? -6.018 8.741 9.712 1.00 62.88 340 LYS A N 1
ATOM 2760 C CA . LYS A 1 340 ? -5.923 9.045 8.263 1.00 62.88 340 LYS A CA 1
ATOM 2761 C C . LYS A 1 340 ? -7.249 9.334 7.530 1.00 62.88 340 LYS A C 1
ATOM 2763 O O . LYS A 1 340 ? -7.217 9.733 6.372 1.00 62.88 340 LYS A O 1
ATOM 2768 N N . ILE A 1 341 ? -8.389 9.010 8.137 1.00 62.09 341 ILE A N 1
ATOM 2769 C CA . ILE A 1 341 ? -9.724 9.058 7.528 1.00 62.09 341 ILE A CA 1
ATOM 2770 C C . ILE A 1 341 ? -10.836 9.523 8.489 1.00 62.09 341 ILE A C 1
ATOM 2772 O O . ILE A 1 341 ? -11.962 9.711 8.038 1.00 62.09 341 ILE A O 1
ATOM 2776 N N . TYR A 1 342 ? -10.563 9.662 9.789 1.00 70.44 342 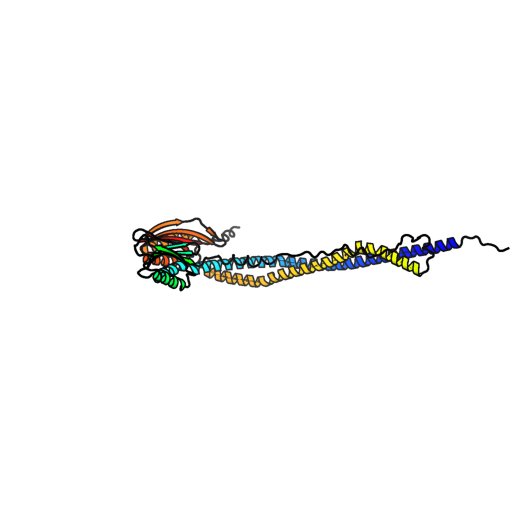TYR A N 1
ATOM 2777 C CA . TYR A 1 342 ? -11.537 10.076 10.803 1.00 70.44 342 TYR A CA 1
ATOM 2778 C C . TYR A 1 342 ? -10.814 10.707 11.983 1.00 70.44 342 TYR A C 1
ATOM 2780 O O . TYR A 1 342 ? -9.667 10.363 12.267 1.00 70.44 342 TYR A O 1
ATOM 2788 N N . HIS A 1 343 ? -11.534 11.534 12.725 1.00 77.31 343 HIS A N 1
ATOM 2789 C CA . HIS A 1 343 ? -11.084 12.021 14.016 1.00 77.31 343 HIS A CA 1
ATOM 2790 C C . HIS A 1 343 ? -11.804 11.256 15.118 1.00 77.31 343 HIS A C 1
ATOM 2792 O O . HIS A 1 343 ? -13.008 10.986 15.032 1.00 77.31 343 HIS A O 1
ATOM 2798 N N . ALA A 1 344 ? -11.041 10.811 16.111 1.00 81.38 344 ALA A N 1
ATOM 2799 C CA . ALA A 1 344 ? -11.563 10.070 17.244 1.00 81.38 344 ALA A CA 1
ATOM 2800 C C . ALA A 1 344 ? -11.512 10.952 18.485 1.00 81.38 344 ALA A C 1
ATOM 2802 O O . ALA A 1 344 ? -10.428 11.317 18.933 1.00 81.38 344 ALA A O 1
ATOM 2803 N N . GLN A 1 345 ? -12.676 11.209 19.072 1.00 85.44 345 GLN A N 1
ATOM 2804 C CA . GLN A 1 345 ? -12.816 11.931 20.325 1.00 85.44 345 GLN A CA 1
ATOM 2805 C C . GLN A 1 345 ? -12.942 10.928 21.484 1.00 85.44 345 GLN A C 1
ATOM 2807 O O . GLN A 1 345 ? -13.981 10.263 21.600 1.00 85.44 345 GLN A O 1
ATOM 2812 N N . PRO A 1 346 ? -11.916 10.767 22.341 1.00 87.81 346 PRO A N 1
ATOM 2813 C CA . PRO A 1 346 ? -11.984 9.887 23.498 1.00 87.81 346 PRO A CA 1
ATOM 2814 C C . PRO A 1 346 ? -12.762 10.551 24.633 1.00 87.81 346 PRO A C 1
ATOM 2816 O O . PRO A 1 346 ? -12.585 11.735 24.923 1.00 87.81 346 PRO A O 1
ATOM 2819 N N . ILE A 1 347 ? -13.598 9.768 25.298 1.00 87.69 347 ILE A N 1
ATOM 2820 C CA . ILE A 1 347 ? -14.387 10.157 26.460 1.00 87.69 347 ILE A CA 1
ATOM 2821 C C . ILE A 1 347 ? -14.156 9.096 27.528 1.00 87.69 347 ILE A C 1
ATOM 2823 O O . ILE A 1 347 ? -14.524 7.936 27.343 1.00 87.69 347 ILE A O 1
ATOM 2827 N N . THR A 1 348 ? -13.568 9.489 28.652 1.00 90.31 348 THR A N 1
ATOM 2828 C CA . THR A 1 348 ? -13.420 8.606 29.810 1.00 90.31 348 THR A CA 1
ATOM 2829 C C . THR A 1 348 ? -14.602 8.806 30.740 1.00 90.31 348 THR A C 1
ATOM 2831 O O . THR A 1 348 ? -14.827 9.908 31.249 1.00 90.31 348 THR A O 1
ATOM 2834 N N . LEU A 1 349 ? -15.338 7.726 30.968 1.00 90.56 349 LEU A N 1
ATOM 2835 C CA . LEU A 1 349 ? -16.521 7.684 31.810 1.00 90.56 349 LEU A CA 1
ATOM 2836 C C . LEU A 1 349 ? -16.259 6.775 33.014 1.00 90.56 349 LEU A C 1
ATOM 2838 O O . LEU A 1 349 ? -15.802 5.648 32.839 1.00 90.56 349 LEU A O 1
ATOM 2842 N N . THR A 1 350 ? -16.588 7.244 34.217 1.00 92.31 350 THR A N 1
ATOM 2843 C CA . THR A 1 350 ? -16.658 6.404 35.421 1.00 92.31 350 THR A CA 1
ATOM 2844 C C . THR A 1 350 ? -18.081 6.409 35.950 1.00 92.31 350 THR A C 1
ATOM 2846 O O . THR A 1 350 ? -18.627 7.474 36.250 1.00 92.31 350 THR A O 1
ATOM 2849 N N . VAL A 1 351 ? -18.659 5.220 36.084 1.00 93.00 351 VAL A N 1
ATOM 2850 C CA . VAL A 1 351 ? -20.013 4.998 36.595 1.00 93.00 351 VAL A CA 1
ATOM 2851 C C . VAL A 1 351 ? -20.007 3.977 37.729 1.00 93.00 351 VAL A C 1
ATOM 2853 O O . VAL A 1 351 ? -19.140 3.100 37.758 1.00 93.00 351 VAL A O 1
ATOM 2856 N N . LYS A 1 352 ? -20.971 4.072 38.647 1.00 93.81 352 LYS A N 1
ATOM 2857 C CA . LYS A 1 352 ? -21.199 3.066 39.689 1.00 93.81 352 LYS A CA 1
ATOM 2858 C C . LYS A 1 352 ? -22.610 2.498 39.621 1.00 93.81 352 LYS A C 1
ATOM 2860 O O . LYS A 1 352 ? -23.541 3.188 39.224 1.00 93.81 352 LYS A O 1
ATOM 2865 N N . GLY A 1 353 ? -22.758 1.230 39.983 1.00 92.31 353 GLY A N 1
ATOM 2866 C CA . GLY A 1 353 ? -24.060 0.574 40.034 1.00 92.31 353 GLY A CA 1
ATOM 2867 C C . GLY A 1 353 ? -23.956 -0.929 40.264 1.00 92.31 353 GLY A C 1
ATOM 2868 O O . GLY A 1 353 ? -22.874 -1.475 40.503 1.00 92.31 353 GLY A O 1
ATOM 2869 N N . SER A 1 354 ? -25.098 -1.613 40.187 1.00 91.81 354 SER A N 1
ATOM 2870 C CA . SER A 1 354 ? -25.138 -3.078 40.191 1.00 91.81 354 SER A CA 1
ATOM 2871 C C . SER A 1 354 ? -24.591 -3.640 38.874 1.00 91.81 354 SER A C 1
ATOM 2873 O O . SER A 1 354 ? -24.624 -2.976 37.837 1.00 91.81 354 SER A O 1
ATOM 2875 N N . TYR A 1 355 ? -24.126 -4.893 38.880 1.00 88.75 355 TYR A N 1
ATOM 2876 C CA . TYR A 1 355 ? -23.668 -5.558 37.654 1.00 88.75 355 TYR A CA 1
ATOM 2877 C C . TYR A 1 355 ? -24.732 -5.533 36.546 1.00 88.75 355 TYR A C 1
ATOM 2879 O O . TYR A 1 355 ? -24.430 -5.239 35.390 1.00 88.75 355 TYR A O 1
ATOM 2887 N N . HIS A 1 356 ? -25.987 -5.808 36.912 1.00 89.06 356 HIS A N 1
ATOM 2888 C CA . HIS A 1 356 ? -27.095 -5.868 35.968 1.00 89.06 356 HIS A CA 1
ATOM 2889 C C . HIS A 1 356 ? -27.405 -4.495 35.361 1.00 89.06 356 HIS A C 1
ATOM 2891 O O . HIS A 1 356 ? -27.501 -4.378 34.140 1.00 89.06 356 HIS A O 1
ATOM 2897 N N . ASN A 1 357 ? -27.474 -3.452 36.194 1.00 91.88 357 ASN A N 1
ATOM 2898 C CA . ASN A 1 357 ? -27.736 -2.080 35.756 1.00 91.88 357 ASN A CA 1
ATOM 2899 C C . ASN A 1 357 ? -26.619 -1.575 34.836 1.00 91.88 357 ASN A C 1
ATOM 2901 O O . ASN A 1 357 ? -26.890 -1.032 33.767 1.00 91.88 357 ASN A O 1
ATOM 2905 N N . LEU A 1 358 ? -25.357 -1.837 35.196 1.00 90.88 358 LEU A N 1
ATOM 2906 C CA . LEU A 1 358 ? -24.200 -1.492 34.368 1.00 90.88 358 LEU A CA 1
ATOM 2907 C C . LEU A 1 358 ? -24.232 -2.209 33.011 1.00 90.88 358 LEU A C 1
ATOM 2909 O O . LEU A 1 358 ? -23.940 -1.594 31.986 1.00 90.88 358 LEU A O 1
ATOM 2913 N N . ALA A 1 359 ? -24.602 -3.492 32.982 1.00 87.69 359 ALA A N 1
ATOM 2914 C CA . ALA A 1 359 ? -24.713 -4.252 31.739 1.00 87.69 359 ALA A CA 1
ATOM 2915 C C . ALA A 1 359 ? -25.835 -3.718 30.831 1.00 87.69 359 ALA A C 1
ATOM 2917 O O . ALA A 1 359 ? -25.618 -3.568 29.626 1.00 87.69 359 ALA A O 1
ATOM 2918 N N . GLN A 1 360 ? -27.003 -3.391 31.394 1.00 90.06 360 GLN A N 1
ATOM 2919 C CA . GLN A 1 360 ? -28.112 -2.787 30.647 1.00 90.06 360 GLN A CA 1
ATOM 2920 C C . GLN A 1 360 ? -27.753 -1.394 30.119 1.00 90.06 360 GLN A C 1
ATOM 2922 O O . GLN A 1 360 ? -27.967 -1.110 28.943 1.00 90.06 360 GLN A O 1
ATOM 2927 N N . PHE A 1 361 ? -27.125 -0.562 30.949 1.00 90.94 361 PHE A N 1
ATOM 2928 C CA . PHE A 1 361 ? -26.640 0.759 30.562 1.00 90.94 361 PHE A CA 1
ATOM 2929 C C . PHE A 1 361 ? -25.624 0.691 29.414 1.00 90.94 361 PHE A C 1
ATOM 2931 O O . PHE A 1 361 ? -25.748 1.411 28.423 1.00 90.94 361 PHE A O 1
ATOM 2938 N N . LEU A 1 362 ? -24.645 -0.217 29.492 1.00 88.38 362 LEU A N 1
ATOM 2939 C CA . LEU A 1 362 ? -23.690 -0.437 28.403 1.00 88.38 362 LEU A CA 1
ATOM 2940 C C . LEU A 1 362 ? -24.368 -0.949 27.129 1.00 88.38 362 LEU A C 1
ATOM 2942 O O . LEU A 1 362 ? -23.972 -0.548 26.034 1.00 88.38 362 LEU A O 1
ATOM 2946 N N . ALA A 1 363 ? -25.384 -1.809 27.254 1.00 86.88 363 ALA A N 1
ATOM 2947 C CA . ALA A 1 363 ? -26.182 -2.262 26.119 1.00 86.88 363 ALA A CA 1
ATOM 2948 C C . ALA A 1 363 ? -26.947 -1.103 25.468 1.00 86.88 363 ALA A C 1
ATOM 2950 O O . ALA A 1 363 ? -26.929 -0.985 24.243 1.00 86.88 363 ALA A O 1
ATOM 2951 N N . ALA A 1 364 ? -27.538 -0.215 26.266 1.00 87.62 364 ALA A N 1
ATOM 2952 C CA . ALA A 1 364 ? -28.243 0.962 25.779 1.00 87.62 364 ALA A CA 1
ATOM 2953 C C . ALA A 1 364 ? -27.297 1.964 25.098 1.00 87.62 364 ALA A C 1
ATOM 2955 O O . ALA A 1 364 ? -27.573 2.413 23.985 1.00 87.62 364 ALA A O 1
ATOM 2956 N N . ILE A 1 365 ? -26.123 2.239 25.683 1.00 84.94 365 ILE A N 1
ATOM 2957 C CA . ILE A 1 365 ? -25.084 3.068 25.045 1.00 84.94 365 ILE A CA 1
ATOM 2958 C C . ILE A 1 365 ? -24.609 2.442 23.733 1.00 84.94 365 ILE A C 1
ATOM 2960 O O . ILE A 1 365 ? -24.448 3.147 22.735 1.00 84.94 365 ILE A O 1
ATOM 2964 N N . ALA A 1 366 ? -24.416 1.122 23.705 1.00 81.50 366 ALA A N 1
ATOM 2965 C CA . ALA A 1 366 ? -24.064 0.398 22.491 1.00 81.50 366 ALA A CA 1
ATOM 2966 C C . ALA A 1 366 ? -25.202 0.383 21.455 1.00 81.50 366 ALA A C 1
ATOM 2968 O O . ALA A 1 366 ? -24.944 0.041 20.305 1.00 81.50 366 ALA A O 1
ATOM 2969 N N . GLN A 1 367 ? -26.434 0.764 21.803 1.00 81.06 367 GLN A N 1
ATOM 2970 C CA . GLN A 1 367 ? -27.574 0.905 20.886 1.00 81.06 367 GLN A CA 1
ATOM 2971 C C . GLN A 1 367 ? -27.812 2.344 20.403 1.00 81.06 367 GLN A C 1
ATOM 2973 O O . GLN A 1 367 ? -28.447 2.514 19.365 1.00 81.06 367 GLN A O 1
ATOM 2978 N N . LEU A 1 368 ? -27.215 3.363 21.032 1.00 78.88 368 LEU A N 1
ATOM 2979 C CA . LEU A 1 368 ? -27.274 4.746 20.538 1.00 78.88 368 LEU A CA 1
ATOM 2980 C C . LEU A 1 368 ? -26.749 4.835 19.097 1.00 78.88 368 LEU A C 1
ATOM 2982 O O . LEU A 1 368 ? -25.639 4.390 18.836 1.00 78.88 368 LEU A O 1
ATOM 2986 N N . ASP A 1 369 ? -27.534 5.416 18.184 1.00 62.88 369 ASP A N 1
ATOM 2987 C CA . ASP A 1 369 ? -27.436 5.407 16.702 1.00 62.88 369 ASP A CA 1
ATOM 2988 C C . ASP A 1 369 ? -26.149 5.994 16.060 1.00 62.88 369 ASP A C 1
ATOM 2990 O O . ASP A 1 369 ? -26.150 6.529 14.954 1.00 62.88 369 ASP A O 1
ATOM 2994 N N . ARG A 1 370 ? -25.005 5.932 16.741 1.00 67.50 370 ARG A N 1
ATOM 2995 C CA . ARG A 1 370 ? -23.769 6.635 16.384 1.00 67.50 370 ARG A CA 1
ATOM 2996 C C . ARG A 1 370 ? -22.598 5.667 16.233 1.00 67.50 370 ARG A C 1
ATOM 2998 O O . ARG A 1 370 ? -22.617 4.547 16.747 1.00 67.50 370 ARG A O 1
ATOM 3005 N N . LEU A 1 371 ? -21.564 6.104 15.511 1.00 63.41 371 LEU A N 1
ATOM 3006 C CA . LEU A 1 371 ? -20.269 5.422 15.425 1.00 63.41 371 LEU A CA 1
ATOM 3007 C C . LEU A 1 371 ? -19.498 5.632 16.732 1.00 63.41 371 LEU A C 1
ATOM 3009 O O . LEU A 1 371 ? -18.519 6.375 16.793 1.00 63.41 371 LEU A O 1
ATOM 3013 N N . THR A 1 372 ? -19.983 5.010 17.798 1.00 70.88 372 THR A N 1
ATOM 3014 C CA . THR A 1 372 ? -19.293 4.942 19.079 1.00 70.88 372 THR A CA 1
ATOM 3015 C C . THR A 1 372 ? -18.713 3.555 19.245 1.00 70.88 372 THR A C 1
ATOM 3017 O O . THR A 1 372 ? -19.306 2.544 18.868 1.00 70.88 372 THR A O 1
ATOM 3020 N N . THR A 1 373 ? -17.506 3.507 19.787 1.00 76.06 373 THR A N 1
ATOM 3021 C CA . THR A 1 373 ? -16.877 2.242 20.151 1.00 76.06 373 THR A CA 1
ATOM 3022 C C . THR A 1 373 ? -16.443 2.302 21.593 1.00 76.06 373 THR A C 1
ATOM 3024 O O . THR A 1 373 ? -15.986 3.333 22.090 1.00 76.06 373 THR A O 1
ATOM 3027 N N . LEU A 1 374 ? -16.605 1.170 22.254 1.00 79.50 374 LEU A N 1
ATOM 3028 C CA . LEU A 1 374 ? -16.187 0.960 23.622 1.00 79.50 374 LEU A CA 1
ATOM 3029 C C . LEU A 1 374 ? -14.767 0.390 23.559 1.00 79.50 374 LEU A C 1
ATOM 3031 O O . LEU A 1 374 ? -14.552 -0.617 22.880 1.00 79.50 374 LEU A O 1
ATOM 3035 N N . HIS A 1 375 ? -13.808 1.042 24.217 1.00 83.50 375 HIS A N 1
ATOM 3036 C CA . HIS A 1 375 ? -12.382 0.684 24.264 1.00 83.50 375 HIS A CA 1
ATOM 3037 C C . HIS A 1 375 ? -12.029 0.124 25.645 1.00 83.50 375 HIS A C 1
ATOM 3039 O O . HIS A 1 375 ? -12.787 -0.658 26.221 1.00 83.50 375 HIS A O 1
ATOM 3045 N N . ASP A 1 376 ? -10.850 0.434 26.154 1.00 85.81 376 ASP A N 1
ATOM 3046 C CA . ASP A 1 376 ? -10.345 -0.117 27.395 1.00 85.81 376 ASP A CA 1
ATOM 3047 C C . ASP A 1 376 ? -11.307 0.193 28.546 1.00 85.81 376 ASP A C 1
ATOM 3049 O O . ASP A 1 376 ? -11.890 1.279 28.642 1.00 85.81 376 ASP A O 1
ATOM 3053 N N . PHE A 1 377 ? -11.531 -0.815 29.381 1.00 90.19 377 PHE A N 1
ATOM 3054 C CA . PHE A 1 377 ? -12.446 -0.712 30.504 1.00 90.19 377 PHE A CA 1
ATOM 3055 C C . PHE A 1 377 ? -11.879 -1.432 31.718 1.00 90.19 377 PHE A C 1
ATOM 3057 O O . PHE A 1 377 ? -11.084 -2.370 31.599 1.00 90.19 377 PHE A O 1
ATOM 3064 N N . ARG A 1 378 ? -12.314 -0.988 32.891 1.00 91.06 378 ARG A N 1
ATOM 3065 C CA . ARG A 1 378 ? -11.977 -1.560 34.185 1.00 91.06 378 ARG A CA 1
ATOM 3066 C C . ARG A 1 378 ? -13.234 -1.618 35.035 1.00 91.06 378 ARG A C 1
ATOM 3068 O O . ARG A 1 378 ? -13.831 -0.582 35.305 1.00 91.06 378 ARG A O 1
ATOM 3075 N N . LEU A 1 379 ? -13.609 -2.816 35.454 1.00 91.69 379 LEU A N 1
ATOM 3076 C CA . LEU A 1 379 ? -14.690 -3.072 36.397 1.00 91.69 379 LEU A CA 1
ATOM 3077 C C . LEU A 1 379 ? -14.077 -3.617 37.687 1.00 91.69 379 LEU A C 1
ATOM 3079 O O . LEU A 1 379 ? -13.296 -4.570 37.637 1.00 91.69 379 LEU A O 1
ATOM 3083 N N . GLN A 1 380 ? -14.405 -2.996 38.814 1.00 92.50 380 GLN A N 1
ATOM 3084 C CA . GLN A 1 380 ? -13.885 -3.364 40.133 1.00 92.50 380 GLN A CA 1
ATOM 3085 C C . GLN A 1 380 ? -14.917 -3.055 41.228 1.00 92.50 380 GLN A C 1
ATOM 3087 O O . GLN A 1 380 ? -15.735 -2.149 41.044 1.00 92.50 380 GLN A O 1
ATOM 3092 N N . PRO A 1 381 ? -14.898 -3.763 42.367 1.00 90.12 381 PRO A N 1
ATOM 3093 C CA . PRO A 1 381 ? -15.727 -3.425 43.513 1.00 90.12 381 PRO A CA 1
ATOM 3094 C C . PRO A 1 381 ? -15.340 -2.049 44.067 1.00 90.12 381 PRO A C 1
ATOM 3096 O O . PRO A 1 381 ? -14.163 -1.702 44.156 1.00 90.12 381 PRO A O 1
ATOM 3099 N N . SER A 1 382 ? -16.347 -1.265 44.436 1.00 89.12 382 SER A N 1
ATOM 3100 C CA . SER A 1 382 ? -16.218 -0.002 45.160 1.00 89.12 382 SER A CA 1
ATOM 3101 C C . SER A 1 382 ? -17.311 0.022 46.217 1.00 89.12 382 SER A C 1
ATOM 3103 O O . SER A 1 382 ? -18.484 0.210 45.896 1.00 89.12 382 SER A O 1
ATOM 3105 N N . ASP A 1 383 ? -16.920 -0.159 47.474 1.00 85.56 383 ASP A N 1
ATOM 3106 C CA . ASP A 1 383 ? -17.839 -0.236 48.610 1.00 85.56 383 ASP A CA 1
ATOM 3107 C C . ASP A 1 383 ? -18.870 -1.365 48.418 1.00 85.56 383 ASP A C 1
ATOM 3109 O O . ASP A 1 383 ? -18.492 -2.533 48.336 1.00 85.56 383 ASP A O 1
ATOM 3113 N N . ASN A 1 384 ? -20.157 -1.025 48.309 1.00 85.19 384 ASN A N 1
ATOM 3114 C CA . ASN A 1 384 ? -21.261 -1.973 48.134 1.00 85.19 384 ASN A CA 1
ATOM 3115 C C . ASN A 1 384 ? -21.781 -2.045 46.683 1.00 85.19 384 ASN A C 1
ATOM 3117 O O . ASN A 1 384 ? -22.853 -2.592 46.427 1.00 85.19 384 ASN A O 1
ATOM 3121 N N . GLN A 1 385 ? -21.056 -1.448 45.734 1.00 89.44 385 GLN A N 1
ATOM 3122 C CA . GLN A 1 385 ? -21.407 -1.396 44.315 1.00 89.44 385 GLN A CA 1
ATOM 3123 C C . GLN A 1 385 ? -20.193 -1.734 43.440 1.00 89.44 385 GLN A C 1
ATOM 3125 O O . GLN A 1 385 ? -19.066 -1.885 43.916 1.00 89.44 385 GLN A O 1
ATOM 3130 N N . LEU A 1 386 ? -20.408 -1.853 42.131 1.00 90.38 386 LEU A N 1
ATOM 3131 C CA . LEU A 1 386 ? -19.325 -1.963 41.161 1.00 90.38 386 LEU A CA 1
ATOM 3132 C C . LEU A 1 386 ? -19.029 -0.591 40.565 1.00 90.38 386 LEU A C 1
ATOM 3134 O O . LEU A 1 386 ? -19.944 0.154 40.229 1.00 90.38 386 LEU A O 1
ATOM 3138 N N . SER A 1 387 ? -17.748 -0.284 40.403 1.00 93.00 387 SER A N 1
ATOM 3139 C CA . SER A 1 387 ? -17.264 0.882 39.672 1.00 93.00 387 SER A CA 1
ATOM 3140 C C . SER A 1 387 ? -16.727 0.437 38.317 1.00 93.00 387 SER A C 1
ATOM 3142 O O . SER A 1 387 ? -15.837 -0.416 38.240 1.00 93.00 387 SER A O 1
ATOM 3144 N N . LEU A 1 388 ? -17.281 1.009 37.251 1.00 92.44 388 LEU A N 1
ATOM 3145 C CA . LEU A 1 388 ? -16.866 0.791 35.873 1.00 92.44 388 LEU A CA 1
ATOM 3146 C C . LEU A 1 388 ? -16.244 2.075 35.325 1.00 92.44 388 LEU A C 1
ATOM 3148 O O . LEU A 1 388 ? -16.928 3.084 35.160 1.00 92.44 388 LEU A O 1
ATOM 3152 N N . SER A 1 389 ? -14.963 2.010 34.979 1.00 92.25 389 SER A N 1
ATOM 3153 C CA . SER A 1 389 ? -14.278 3.029 34.183 1.00 92.25 389 SER A CA 1
ATOM 3154 C C . SER A 1 389 ? -14.130 2.541 32.748 1.00 92.25 389 SER A C 1
ATOM 3156 O O . SER A 1 389 ? -13.633 1.438 32.532 1.00 92.25 389 SER A O 1
ATOM 3158 N N . ILE A 1 390 ? -14.541 3.339 31.767 1.00 90.44 390 ILE A N 1
ATOM 3159 C CA . ILE A 1 390 ? -14.546 2.959 30.352 1.00 90.44 390 ILE A CA 1
ATOM 3160 C C . ILE A 1 390 ? -14.133 4.124 29.451 1.00 90.44 390 ILE A C 1
ATOM 3162 O O . ILE A 1 390 ? -14.558 5.261 29.657 1.00 90.44 390 ILE A O 1
ATOM 3166 N N . GLU A 1 391 ? -13.314 3.839 28.438 1.00 88.81 391 GLU A N 1
ATOM 3167 C CA . GLU A 1 391 ? -13.022 4.773 27.347 1.00 88.81 391 GLU A CA 1
ATOM 3168 C C . GLU A 1 391 ? -14.013 4.544 26.198 1.00 88.81 391 GLU A C 1
ATOM 3170 O O . GLU A 1 391 ? -14.057 3.476 25.584 1.00 88.81 391 GLU A O 1
ATOM 3175 N N . ILE A 1 392 ? -14.802 5.563 25.880 1.00 86.19 392 ILE A N 1
ATOM 3176 C CA . ILE A 1 392 ? -15.696 5.594 24.725 1.00 86.19 392 ILE A CA 1
ATOM 3177 C C . ILE A 1 392 ? -15.044 6.482 23.671 1.00 86.19 392 ILE A C 1
ATOM 3179 O O . ILE A 1 392 ? -14.705 7.626 23.955 1.00 86.19 392 ILE A O 1
ATOM 3183 N N . ARG A 1 393 ? -14.873 5.987 22.444 1.00 84.69 393 ARG A N 1
ATOM 3184 C CA . ARG A 1 393 ? -14.428 6.826 21.322 1.00 84.69 393 ARG A CA 1
ATOM 3185 C C . ARG A 1 393 ? -15.600 7.134 20.417 1.00 84.69 393 ARG A C 1
ATOM 3187 O O . ARG A 1 393 ? -16.262 6.215 19.928 1.00 84.69 393 ARG A O 1
ATOM 3194 N N . VAL A 1 394 ? -15.824 8.424 20.203 1.00 80.19 394 VAL A N 1
ATOM 3195 C CA . VAL A 1 394 ? -16.804 8.953 19.257 1.00 80.19 394 VAL A CA 1
ATOM 3196 C C . VAL A 1 394 ? -16.051 9.345 17.995 1.00 80.19 394 VAL A C 1
ATOM 3198 O O . VAL A 1 394 ? -15.110 10.132 18.065 1.00 80.19 394 VAL A O 1
ATOM 3201 N N . TYR A 1 395 ? -16.435 8.781 16.853 1.00 77.31 395 TYR A N 1
ATOM 3202 C CA . TYR A 1 395 ? -15.802 9.105 15.577 1.00 77.31 395 TYR A CA 1
ATOM 3203 C C . TYR A 1 395 ? -16.625 10.133 14.813 1.00 77.31 395 TYR A C 1
ATOM 3205 O O . TYR A 1 395 ? -17.838 9.971 14.665 1.00 77.31 395 TYR A O 1
ATOM 3213 N N . HIS A 1 396 ? -15.954 11.152 14.285 1.00 75.00 396 HIS A N 1
ATOM 3214 C CA . HIS A 1 396 ? -16.549 12.115 13.366 1.00 75.00 396 HIS A CA 1
ATOM 3215 C C . HIS A 1 396 ? -15.629 12.370 12.170 1.00 75.00 396 HIS A C 1
ATOM 3217 O O . HIS A 1 396 ? -14.437 12.053 12.175 1.00 75.00 396 HIS A O 1
ATOM 3223 N N . ARG A 1 397 ? -16.220 12.922 11.110 1.00 67.19 397 ARG A N 1
ATOM 3224 C CA . ARG A 1 397 ? -15.518 13.322 9.891 1.00 67.19 397 ARG A CA 1
ATOM 3225 C C . ARG A 1 397 ? -15.409 14.842 9.852 1.00 67.19 397 ARG A C 1
ATOM 3227 O O . ARG A 1 397 ? -16.386 15.532 10.144 1.00 67.19 397 ARG A O 1
ATOM 3234 N N . GLU A 1 398 ? -14.250 15.347 9.456 1.00 59.56 398 GLU A N 1
ATOM 3235 C CA . GLU A 1 398 ? -14.096 16.744 9.061 1.00 59.56 398 GLU A CA 1
ATOM 3236 C C . GLU A 1 398 ? -14.870 16.953 7.754 1.00 59.56 398 GLU A C 1
ATOM 3238 O O . GLU A 1 398 ? -14.695 16.207 6.787 1.00 59.56 398 GLU A O 1
ATOM 3243 N N . GLN A 1 399 ? -15.834 17.874 7.742 1.00 53.34 399 GLN A N 1
ATOM 3244 C CA . GLN A 1 399 ? -16.541 18.185 6.503 1.00 53.34 399 GLN A CA 1
ATOM 3245 C C . GLN A 1 399 ? -15.522 18.792 5.536 1.00 53.34 399 GLN A C 1
ATOM 3247 O O . GLN A 1 399 ? -14.917 19.807 5.866 1.00 53.34 399 GLN A O 1
ATOM 3252 N N . ASP A 1 400 ? -15.339 18.179 4.359 1.00 41.94 400 ASP A N 1
ATOM 3253 C CA . ASP A 1 400 ? -14.616 18.809 3.252 1.00 41.94 400 ASP A CA 1
ATOM 3254 C C . ASP A 1 400 ? -15.256 20.177 3.015 1.00 41.94 400 ASP A C 1
ATOM 3256 O O . ASP A 1 400 ? -16.376 20.279 2.506 1.00 41.94 400 ASP A O 1
ATOM 3260 N N . ASN A 1 401 ? -14.555 21.233 3.414 1.00 37.41 401 ASN A N 1
ATOM 3261 C CA . ASN A 1 401 ? -14.997 22.614 3.291 1.00 37.41 401 ASN A CA 1
ATOM 3262 C C . ASN A 1 401 ? -14.850 23.097 1.832 1.00 37.41 401 ASN A C 1
ATOM 3264 O O . ASN A 1 401 ? -14.277 24.146 1.559 1.00 37.41 401 ASN A O 1
ATOM 3268 N N . GLN A 1 402 ? -15.310 22.290 0.870 1.00 37.75 402 GLN A N 1
ATOM 3269 C CA . GLN A 1 402 ? -15.157 22.518 -0.572 1.00 37.75 402 GLN A CA 1
ATOM 3270 C C . GLN A 1 402 ? -16.453 22.968 -1.268 1.00 37.75 402 GLN A C 1
ATOM 3272 O O . GLN A 1 402 ? -16.492 23.027 -2.489 1.00 37.75 402 GLN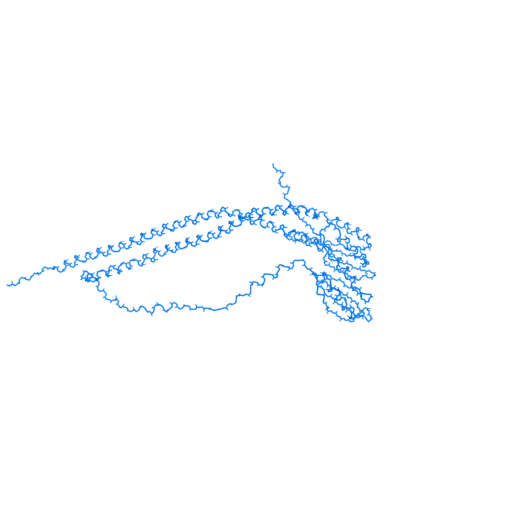 A O 1
ATOM 3277 N N . GLN A 1 403 ? -17.511 23.332 -0.533 1.00 37.75 403 GLN A N 1
ATOM 3278 C CA . GLN A 1 403 ? -18.750 23.866 -1.135 1.00 37.75 403 GLN A CA 1
ATOM 3279 C C . GLN A 1 403 ? -19.077 25.326 -0.774 1.00 37.75 403 GLN A C 1
ATOM 3281 O O . GLN A 1 403 ? -20.167 25.791 -1.089 1.00 37.75 403 GLN A O 1
ATOM 3286 N N . GLN A 1 404 ? -18.148 26.083 -0.176 1.00 34.94 404 GLN A N 1
ATOM 3287 C CA . GLN A 1 404 ? -18.338 27.525 0.084 1.00 34.94 404 GLN A CA 1
ATOM 3288 C C . GLN A 1 404 ? -17.435 28.460 -0.744 1.00 34.94 404 GLN A C 1
ATOM 3290 O O . GLN A 1 404 ? -17.514 29.669 -0.569 1.00 34.94 404 GLN A O 1
ATOM 3295 N N . GLY A 1 405 ? -16.629 27.938 -1.678 1.00 33.72 405 GLY A N 1
ATOM 3296 C CA . GLY A 1 405 ? -15.738 28.750 -2.524 1.00 33.72 405 GLY A CA 1
ATOM 3297 C C . GLY A 1 405 ? -16.271 29.130 -3.913 1.00 33.72 405 GLY A C 1
ATOM 3298 O O . GLY A 1 405 ? -15.722 30.028 -4.530 1.00 33.72 405 GLY A O 1
ATOM 3299 N N . GLU A 1 406 ? -17.333 28.493 -4.417 1.00 38.53 406 GLU A N 1
ATOM 3300 C CA . GLU A 1 406 ? -17.851 28.734 -5.779 1.00 38.53 406 GLU A CA 1
ATOM 3301 C C . GLU A 1 406 ? -19.243 29.379 -5.765 1.00 38.53 406 GLU A C 1
ATOM 3303 O O . GLU A 1 406 ? -20.182 28.867 -6.366 1.00 38.53 406 GLU A O 1
ATOM 3308 N N . ARG A 1 407 ? -19.416 30.490 -5.045 1.00 37.47 407 ARG A N 1
ATOM 3309 C CA . ARG A 1 407 ? -20.517 31.445 -5.280 1.00 37.47 407 ARG A CA 1
ATOM 3310 C C . ARG A 1 407 ? -20.121 32.827 -4.777 1.00 37.47 407 ARG A C 1
ATOM 3312 O O . ARG A 1 407 ? -20.715 33.320 -3.831 1.00 37.47 407 ARG A O 1
ATOM 3319 N N . HIS A 1 408 ? -19.112 33.419 -5.392 1.00 40.22 408 HIS A N 1
ATOM 3320 C CA . HIS A 1 408 ? -19.032 34.861 -5.596 1.00 40.22 408 HIS A CA 1
ATOM 3321 C C . HIS A 1 408 ? -17.911 35.104 -6.595 1.00 40.22 408 HIS A C 1
ATOM 3323 O O . HIS A 1 408 ? -16.754 35.127 -6.205 1.00 40.22 408 HIS A O 1
ATOM 3329 N N . ASP A 1 409 ? -18.293 35.189 -7.864 1.00 37.66 409 ASP A N 1
ATOM 3330 C CA . ASP A 1 409 ? -17.787 36.171 -8.822 1.00 37.66 409 ASP A CA 1
ATOM 3331 C C . ASP A 1 409 ? -18.908 36.451 -9.831 1.00 37.66 409 ASP A C 1
ATOM 3333 O O . ASP A 1 409 ? -19.518 35.470 -10.329 1.00 37.66 409 ASP A O 1
#

pLDDT: mean 76.81, std 16.94, range [32.47, 97.06]

Organism: Oceanospirillum linum (NCBI:txid966)

Radius of gyration: 46.03 Å; chains: 1; bounding box: 119×64×133 Å